Protein 6AK3 (pdb70)

Radius of gyration: 26.5 Å; Cα contacts (8 Å, |Δi|>4): 649; chains: 2; bounding box: 66×48×59 Å

Secondary structure (DSSP, 8-state):
--S--THHHHHHHHHHHHHHHHHHHHHHH---HHHHHHHHHHHHHHHHHHTTHHHHHHHHHH--HHHH---HHHHHHHHHHHHHHHHHHHHHHHHHHHHHHHHH-HHHHHHH--HHHHHHHHHHHHHHHHHHHTHHHHTSS-EEEETTTTEEEE----HHHHHHHHHHHHHHHHHHHHHHHHHHHHHHHHHHHHH--HHHHHHHHHHHHHHHHHHHHHHHHHHHHHHHHHHH--HHHHHHHHHHHHHHHHHHHHIIIIIHHHHT--------/--S--THHHHHHHHHHHHHHHHHHHHHHHH---HHHHHHHHHHHHHHHHHHTTHHHHHHHHHH--HHHHSGGGHHHHHHHHHHHHHHHHHHHHHHHHHHHHHHHHH-HHHHHHH--HHHHHHHHHHHHHHHHHHHTHHHHTSS-EEEETTTTEEEE----HHHHHHHHHHHHHHHHHHHHHHHHHHHHHHHHHHHHH--HHHHHHHHHHHHHHHHHHHHHHHHHHHHHHHHHHH--HHHHHHHHHHHHHHHHHHHHIIIIIHHHHT------

Solvent-accessible surface area: 27352 Å² total; per-residue (Å²): 79,25,14,47,19,36,36,31,6,68,74,43,30,109,65,0,97,74,0,0,29,23,0,43,92,16,14,85,138,64,27,169,196,18,84,50,14,13,16,9,89,4,3,68,6,2,15,54,9,20,86,76,19,16,57,28,20,30,85,12,34,132,61,187,161,8,108,143,70,11,107,90,28,173,43,7,60,80,4,0,35,5,37,0,17,39,7,3,1,1,2,46,0,6,5,20,3,4,60,49,41,26,126,40,65,58,28,77,149,152,19,76,62,121,78,28,59,36,101,9,114,62,54,8,102,38,22,73,97,65,7,68,55,28,0,79,44,18,62,138,56,61,9,97,16,49,51,24,94,36,20,10,10,0,4,1,15,24,101,67,48,81,132,0,0,16,24,2,0,121,56,0,56,93,0,14,78,48,1,48,65,22,3,102,58,9,28,114,49,29,37,73,44,29,168,73,93,71,71,120,31,18,144,107,13,85,95,36,13,115,20,0,95,26,9,31,117,24,7,39,83,2,7,31,45,2,0,89,38,0,37,153,36,16,174,184,117,73,52,98,9,7,72,1,10,36,58,4,39,62,2,19,12,58,9,3,45,22,9,25,0,62,110,31,0,94,102,232,114,100,64,53,78,25,14,48,18,36,36,29,7,67,71,42,30,108,62,0,98,71,0,0,29,24,0,44,92,15,18,84,133,76,184,200,17,87,59,14,12,16,8,90,4,2,71,8,3,16,55,10,23,82,74,18,15,58,29,20,31,87,10,32,130,61,196,167,7,102,144,72,12,130,56,176,42,8,49,84,5,0,28,5,36,0,17,42,8,3,0,1,1,48,0,5,6,20,3,4,57,49,42,12,114,39,37,122,26,57,147,153,18,75,62,122,79,29,58,35,99,8,113,61,53,7,105,39,23,72,98,66,8,69,56,29,0,71,42,18,89,131,55,58,8,93,17,50,50,23,92,36,22,11,12,0,4,0,18,20,106,67,51,87,131,0,0,16,24,2,0,119,56,0,58,93,0,15,79,48,1,48,64,22,2,100,35,6,30,118,27,18,40,70,106,21,161,58,38,75,81,116,119,20,141,111,7,86,90,36,13,115,22,0,90,28,9,32,118,23,6,38,84,1,7,32,47,2,0,84,40,0,34,156,69,15,175,190,52,76,54,102,9,7,71,1,10,35,54,4,39,62,2,19,11,58,8,3,48,24,10,24,0,65,106,28,0,93,101,228,101,120,101,231,56,50

B-factor: mean 48.03, std 23.11, range [1.21, 134.77]

Structure (mmCIF, N/CA/C/O backbone):
data_6AK3
#
_entry.id   6AK3
#
_cell.length_a   66.090
_cell.length_b   42.280
_cell.length_c   161.300
_cell.angle_alpha   90.00
_cell.angle_beta   96.09
_cell.angle_gamma   90.00
#
_symmetry.space_group_name_H-M   'P 1 21 1'
#
loop_
_entity.id
_entity.type
_entity.pdbx_description
1 polymer 'Prostaglandin E2 receptor EP3 subtype,Soluble cytochrome b562'
2 non-polymer '(Z)-7-[(1R,2R,3R)-3-hydroxy-2-[(E,3S)-3-hydroxyoct-1-enyl]-5-oxo-cyclopentyl]hept-5-enoic acid'
3 non-polymer '(2S)-3-(hexadecanoyloxy)-2-[(9Z)-octadec-9-enoyloxy]propyl 2-(trimethylammonio)ethyl phosphate'
#
loop_
_atom_site.group_PDB
_atom_site.id
_atom_site.type_symbol
_atom_site.label_atom_id
_atom_site.label_alt_id
_atom_site.label_comp_id
_atom_site.label_asym_id
_atom_site.label_entity_id
_atom_site.label_seq_id
_atom_site.pdbx_PDB_ins_code
_atom_site.Cartn_x
_atom_site.Cartn_y
_atom_site.Cartn_z
_atom_site.occupancy
_atom_site.B_iso_or_equiv
_atom_site.auth_seq_id
_atom_site.auth_comp_id
_atom_site.auth_asym_id
_atom_site.auth_atom_id
_atom_site.pdbx_PDB_model_num
ATOM 1 N N . CYS A 1 9 ? 70.403 43.582 234.081 1.00 70.58 47 CYS B N 1
ATOM 2 C CA . CYS A 1 9 ? 70.378 44.745 233.202 1.00 68.58 47 CYS B CA 1
ATOM 3 C C . CYS A 1 9 ? 71.116 44.460 231.899 1.00 76.58 47 CYS B C 1
ATOM 4 O O . CYS A 1 9 ? 71.848 45.310 231.391 1.00 78.17 47 CYS B O 1
ATOM 5 N N . GLY A 1 10 ? 70.919 43.254 231.362 1.00 80.07 48 GLY B N 1
ATOM 6 C CA . GLY A 1 10 ? 71.569 42.894 230.114 1.00 78.35 48 GLY B CA 1
ATOM 7 C C . GLY A 1 10 ? 71.032 43.646 228.913 1.00 79.82 48 GLY B C 1
ATOM 8 O O . GLY A 1 10 ? 71.779 43.935 227.974 1.00 79.29 48 GLY B O 1
ATOM 9 N N . SER A 1 11 ? 69.738 43.971 228.921 1.00 79.85 49 SER B N 1
ATOM 10 C CA . SER A 1 11 ? 69.134 44.684 227.803 1.00 75.92 49 SER B CA 1
ATOM 11 C C . SER A 1 11 ? 69.354 46.189 227.874 1.00 73.82 49 SER B C 1
ATOM 12 O O . SER A 1 11 ? 69.193 46.873 226.857 1.00 75.65 49 SER B O 1
ATOM 15 N N . VAL A 1 12 ? 69.714 46.718 229.042 1.00 65.83 50 VAL B N 1
ATOM 16 C CA . VAL A 1 12 ? 69.933 48.153 229.216 1.00 53.70 50 VAL B CA 1
ATOM 17 C C . VAL A 1 12 ? 71.337 48.468 228.704 1.00 46.06 50 VAL B C 1
ATOM 18 O O . VAL A 1 12 ? 72.321 48.315 229.428 1.00 43.47 50 VAL B O 1
ATOM 22 N N . SER A 1 13 ? 71.431 48.917 227.453 1.00 44.18 51 SER B N 1
ATOM 23 C CA . SER A 1 13 ? 72.715 49.234 226.838 1.00 33.60 51 SER B CA 1
ATOM 24 C C . SER A 1 13 ? 72.462 50.097 225.611 1.00 34.14 51 SER B C 1
ATOM 25 O O . SER A 1 13 ? 71.570 49.791 224.813 1.00 46.77 51 SER B O 1
ATOM 28 N N . VAL A 1 14 ? 73.251 51.164 225.461 1.00 38.91 52 VAL B N 1
ATOM 29 C CA . VAL A 1 14 ? 73.117 52.088 224.338 1.00 28.91 52 VAL B CA 1
ATOM 30 C C . VAL A 1 14 ? 73.678 51.478 223.058 1.00 27.72 52 VAL B C 1
ATOM 31 O O . VAL A 1 14 ? 73.559 52.067 221.978 1.00 26.18 52 VAL B O 1
ATOM 35 N N . ALA A 1 15 ? 74.281 50.291 223.162 1.00 32.51 53 ALA B N 1
ATOM 36 C CA . ALA A 1 15 ? 74.835 49.643 221.976 1.00 36.14 53 ALA B CA 1
ATOM 37 C C . ALA A 1 15 ? 73.747 49.236 220.992 1.00 35.49 53 ALA B C 1
ATOM 38 O O . ALA A 1 15 ? 74.001 49.171 219.784 1.00 25.14 53 ALA B O 1
ATOM 40 N N . PHE A 1 16 ? 72.537 48.969 221.482 1.00 35.90 54 PHE B N 1
ATOM 41 C CA . PHE A 1 16 ? 71.437 48.546 220.622 1.00 33.53 54 PHE B CA 1
ATOM 42 C C . PHE A 1 16 ? 70.848 49.712 219.828 1.00 26.97 54 PHE B C 1
ATOM 43 O O . PHE A 1 16 ? 70.726 49.600 218.601 1.00 22.25 54 PHE B O 1
ATOM 51 N N . PRO A 1 17 ? 70.463 50.837 220.456 1.00 22.67 55 PRO B N 1
ATOM 52 C CA . PRO A 1 17 ? 69.914 51.943 219.649 1.00 21.48 55 PRO B CA 1
ATOM 53 C C . PRO A 1 17 ? 70.901 52.511 218.643 1.00 21.09 55 PRO B C 1
ATOM 54 O O . PRO A 1 17 ? 70.502 52.864 217.526 1.00 20.09 55 PRO B O 1
ATOM 58 N N . ILE A 1 18 ? 72.182 52.611 219.006 1.00 34.67 56 ILE B N 1
ATOM 59 C CA . ILE A 1 18 ? 73.179 53.129 218.072 1.00 33.02 56 ILE B CA 1
ATOM 60 C C . ILE A 1 18 ? 73.331 52.193 216.879 1.00 29.93 56 ILE B C 1
ATOM 61 O O . ILE A 1 18 ? 73.373 52.633 215.724 1.00 32.84 56 ILE B O 1
ATOM 66 N N . THR A 1 19 ? 73.413 50.886 217.140 1.00 21.94 57 THR B N 1
ATOM 67 C CA . THR A 1 19 ? 73.526 49.921 216.052 1.00 21.68 57 THR B CA 1
ATOM 68 C C . THR A 1 19 ? 72.292 49.945 215.159 1.00 33.43 57 THR B C 1
ATOM 69 O O . THR A 1 19 ? 72.404 49.865 213.930 1.00 26.38 57 THR B O 1
ATOM 73 N N . MET A 1 20 ? 71.104 50.063 215.758 1.00 32.69 58 MET B N 1
ATOM 74 C CA . MET A 1 20 ? 69.874 50.031 214.973 1.00 25.05 58 MET B CA 1
ATOM 75 C C . MET A 1 20 ? 69.697 51.293 214.135 1.00 21.06 58 MET B C 1
ATOM 76 O O . MET A 1 20 ? 69.101 51.235 213.053 1.00 20.64 58 MET B O 1
ATOM 81 N N . LEU A 1 21 ? 70.201 52.435 214.608 1.00 20.96 59 LEU B N 1
ATOM 82 C CA . LEU A 1 21 ? 70.093 53.662 213.823 1.00 31.62 59 LEU B CA 1
ATOM 83 C C . LEU A 1 21 ? 71.002 53.621 212.600 1.00 30.77 59 LEU B C 1
ATOM 84 O O . LEU A 1 21 ? 70.616 54.082 211.518 1.00 35.12 59 LEU B O 1
ATOM 89 N N . LEU A 1 22 ? 72.208 53.066 212.747 1.00 32.92 60 LEU B N 1
ATOM 90 C CA . LEU A 1 22 ? 73.159 53.067 211.639 1.00 35.60 60 LEU B CA 1
ATOM 91 C C . LEU A 1 22 ? 72.764 52.064 210.562 1.00 31.31 60 LEU B C 1
ATOM 92 O O . LEU A 1 22 ? 72.828 52.373 209.366 1.00 22.78 60 LEU B O 1
ATOM 97 N N . THR A 1 23 ? 72.351 50.858 210.961 1.00 32.01 61 THR B N 1
ATOM 98 C CA . THR A 1 23 ? 71.939 49.866 209.975 1.00 19.44 61 THR B CA 1
ATOM 99 C C . THR A 1 23 ? 70.641 50.269 209.286 1.00 22.72 61 THR B C 1
ATOM 100 O O . THR A 1 23 ? 70.462 49.993 208.095 1.00 30.77 61 THR B O 1
ATOM 104 N N . GLY A 1 24 ? 69.730 50.917 210.014 1.00 24.12 62 GLY B N 1
ATOM 105 C CA . GLY A 1 24 ? 68.502 51.388 209.394 1.00 17.58 62 GLY B CA 1
ATOM 106 C C . GLY A 1 24 ? 68.741 52.504 208.395 1.00 22.90 62 GLY B C 1
ATOM 107 O O . GLY A 1 24 ? 68.103 52.550 207.339 1.00 21.86 62 GLY B O 1
ATOM 108 N N . PHE A 1 25 ? 69.659 53.421 208.713 1.00 23.87 63 PHE B N 1
ATOM 109 C CA . PHE A 1 25 ? 69.965 54.517 207.797 1.00 23.05 63 PHE B CA 1
ATOM 110 C C . PHE A 1 25 ? 70.584 54.000 206.504 1.00 29.85 63 PHE B C 1
ATOM 111 O O . PHE A 1 25 ? 70.167 54.385 205.406 1.00 20.95 63 PHE B O 1
ATOM 119 N N . VAL A 1 26 ? 71.590 53.129 206.615 1.00 27.68 64 VAL B N 1
ATOM 120 C CA . VAL A 1 26 ? 72.310 52.659 205.433 1.00 25.96 64 VAL B CA 1
ATOM 121 C C . VAL A 1 26 ? 71.384 51.857 204.527 1.00 23.76 64 VAL B C 1
ATOM 122 O O . VAL A 1 26 ? 71.353 52.058 203.306 1.00 22.84 64 VAL B O 1
ATOM 126 N N . GLY A 1 27 ? 70.618 50.934 205.111 1.00 24.78 65 GLY B N 1
ATOM 127 C CA . GLY A 1 27 ? 69.721 50.116 204.309 1.00 29.67 65 GLY B CA 1
ATOM 128 C C . GLY A 1 27 ? 68.666 50.934 203.588 1.00 34.42 65 GLY B C 1
ATOM 129 O O . GLY A 1 27 ? 68.409 50.732 202.398 1.00 34.40 65 GLY B O 1
ATOM 130 N N . ASN A 1 28 ? 68.044 51.878 204.299 1.00 30.66 66 ASN B N 1
ATOM 131 C CA . ASN A 1 28 ? 66.967 52.663 203.704 1.00 23.94 66 ASN B CA 1
ATOM 132 C C . ASN A 1 28 ? 67.491 53.709 202.728 1.00 31.18 66 ASN B C 1
ATOM 133 O O . ASN A 1 28 ? 66.776 54.093 201.796 1.00 31.68 66 ASN B O 1
ATOM 138 N N . ALA A 1 29 ? 68.726 54.181 202.917 1.00 39.24 67 ALA B N 1
ATOM 139 C CA . ALA A 1 29 ? 69.275 55.172 201.997 1.00 24.25 67 ALA B CA 1
ATOM 140 C C . ALA A 1 29 ? 69.640 54.540 200.660 1.00 25.72 67 ALA B C 1
ATOM 141 O O . ALA A 1 29 ? 69.432 55.148 199.603 1.00 27.42 67 ALA B O 1
ATOM 143 N N . LEU A 1 30 ? 70.188 53.323 200.685 1.00 25.45 68 LEU B N 1
ATOM 144 C CA . LEU A 1 30 ? 70.498 52.630 199.439 1.00 36.88 68 LEU B CA 1
ATOM 145 C C . LEU A 1 30 ? 69.231 52.318 198.653 1.00 35.84 68 LEU B C 1
ATOM 146 O O . LEU A 1 30 ? 69.234 52.354 197.416 1.00 37.28 68 LEU B O 1
ATOM 151 N N . ALA A 1 31 ? 68.139 52.003 199.354 1.00 34.42 69 ALA B N 1
ATOM 152 C CA . ALA A 1 31 ? 66.871 51.744 198.679 1.00 27.36 69 ALA B CA 1
ATOM 153 C C . ALA A 1 31 ? 66.359 52.998 197.981 1.00 29.38 69 ALA B C 1
ATOM 154 O O . ALA A 1 31 ? 65.975 52.957 196.806 1.00 38.06 69 ALA B O 1
ATOM 156 N N . MET A 1 32 ? 66.348 54.128 198.694 1.00 31.33 70 MET B N 1
ATOM 157 C CA . MET A 1 32 ? 65.897 55.381 198.098 1.00 37.18 70 MET B CA 1
ATOM 158 C C . MET A 1 32 ? 66.815 55.829 196.969 1.00 47.15 70 MET B C 1
ATOM 159 O O . MET A 1 32 ? 66.378 56.545 196.060 1.00 53.96 70 MET B O 1
ATOM 164 N N . LEU A 1 33 ? 68.088 55.425 197.010 1.00 44.59 71 LEU B N 1
ATOM 165 C CA . LEU A 1 33 ? 69.023 55.807 195.957 1.00 42.31 71 LEU B CA 1
ATOM 166 C C . LEU A 1 33 ? 68.724 55.069 194.657 1.00 42.88 71 LEU B C 1
ATOM 167 O O . LEU A 1 33 ? 68.840 55.644 193.569 1.00 47.02 71 LEU B O 1
ATOM 172 N N . LEU A 1 34 ? 68.336 53.794 194.749 1.00 38.91 72 LEU B N 1
ATOM 173 C CA . LEU A 1 34 ? 68.091 53.011 193.541 1.00 45.27 72 LEU B CA 1
ATOM 174 C C . LEU A 1 34 ? 66.778 53.403 192.875 1.00 48.14 72 LEU B C 1
ATOM 175 O O . LEU A 1 34 ? 66.681 53.411 191.642 1.00 51.12 72 LEU B O 1
ATOM 180 N N . VAL A 1 35 ? 65.752 53.723 193.669 1.00 41.76 73 VAL B N 1
ATOM 181 C CA . VAL A 1 35 ? 64.461 54.068 193.081 1.00 43.92 73 VAL B CA 1
ATOM 182 C C . VAL A 1 35 ? 64.521 55.427 192.395 1.00 46.43 73 VAL B C 1
ATOM 183 O O . VAL A 1 35 ? 63.861 55.641 191.371 1.00 44.12 73 VAL B O 1
ATOM 187 N N . SER A 1 36 ? 65.300 56.368 192.939 1.00 50.53 74 SER B N 1
ATOM 188 C CA . SER A 1 36 ? 65.468 57.655 192.273 1.00 48.65 74 SER B CA 1
ATOM 189 C C . SER A 1 36 ? 66.187 57.504 190.939 1.00 58.71 74 SER B C 1
ATOM 190 O O . SER A 1 36 ? 65.928 58.269 190.004 1.00 64.16 74 SER B O 1
ATOM 193 N N . ARG A 1 37 ? 67.085 56.523 190.835 1.00 66.11 75 ARG B N 1
ATOM 194 C CA . ARG A 1 37 ? 67.836 56.302 189.605 1.00 78.59 75 ARG B CA 1
ATOM 195 C C . ARG A 1 37 ? 66.991 55.616 188.536 1.00 81.44 75 ARG B C 1
ATOM 196 O O . ARG A 1 37 ? 67.111 55.935 187.348 1.00 90.54 75 ARG B O 1
ATOM 204 N N . SER A 1 38 ? 66.124 54.684 188.936 1.00 80.57 76 SER B N 1
ATOM 205 C CA . SER A 1 38 ? 65.398 53.874 187.962 1.00 75.86 76 SER B CA 1
ATOM 206 C C . SER A 1 38 ? 64.193 54.613 187.388 1.00 77.39 76 SER B C 1
ATOM 207 O O . SER A 1 38 ? 64.127 54.867 186.181 1.00 79.89 76 SER B O 1
ATOM 210 N N . TYR A 1 39 ? 63.226 54.964 188.234 1.00 81.76 77 TYR B N 1
ATOM 211 C CA . TYR A 1 39 ? 61.987 55.548 187.739 1.00 91.12 77 TYR B CA 1
ATOM 212 C C . TYR A 1 39 ? 61.380 56.467 188.788 1.00 91.53 77 TYR B C 1
ATOM 213 O O . TYR A 1 39 ? 61.421 56.170 189.985 1.00 86.52 77 TYR B O 1
ATOM 214 N N . ARG A 1 40 ? 60.815 57.578 188.318 1.00 97.20 78 ARG B N 1
ATOM 215 C CA . ARG A 1 40 ? 60.083 58.527 189.154 1.00 96.38 78 ARG B CA 1
ATOM 216 C C . ARG A 1 40 ? 60.940 59.054 190.302 1.00 92.21 78 ARG B C 1
ATOM 217 O O . ARG A 1 40 ? 60.944 60.252 190.585 1.00 95.60 78 ARG B O 1
ATOM 225 N N . LYS A 1 48 ? 57.664 52.030 187.277 1.00 69.28 86 LYS B N 1
ATOM 226 C CA . LYS A 1 48 ? 56.499 51.271 187.715 1.00 75.40 86 LYS B CA 1
ATOM 227 C C . LYS A 1 48 ? 56.050 51.714 189.103 1.00 85.54 86 LYS B C 1
ATOM 228 O O . LYS A 1 48 ? 56.798 52.369 189.829 1.00 81.51 86 LYS B O 1
ATOM 234 N N . SER A 1 49 ? 54.817 51.352 189.466 1.00 94.98 87 SER B N 1
ATOM 235 C CA . SER A 1 49 ? 54.280 51.732 190.767 1.00 96.79 87 SER B CA 1
ATOM 236 C C . SER A 1 49 ? 54.917 50.953 191.910 1.00 92.76 87 SER B C 1
ATOM 237 O O . SER A 1 49 ? 54.926 51.443 193.045 1.00 88.07 87 SER B O 1
ATOM 240 N N . PHE A 1 50 ? 55.443 49.755 191.642 1.00 92.00 88 PHE B N 1
ATOM 241 C CA . PHE A 1 50 ? 56.120 48.996 192.690 1.00 83.46 88 PHE B CA 1
ATOM 242 C C . PHE A 1 50 ? 57.391 49.700 193.149 1.00 79.78 88 PHE B C 1
ATOM 243 O O . PHE A 1 50 ? 57.711 49.694 194.343 1.00 81.35 88 PHE B O 1
ATOM 251 N N . LEU A 1 51 ? 58.130 50.306 192.218 1.00 74.78 89 LEU B N 1
ATOM 252 C CA . LEU A 1 51 ? 59.296 51.095 192.605 1.00 67.56 89 LEU B CA 1
ATOM 253 C C . LEU A 1 51 ? 58.887 52.323 193.407 1.00 62.26 89 LEU B C 1
ATOM 254 O O . LEU A 1 51 ? 59.602 52.736 194.328 1.00 63.58 89 LEU B O 1
ATOM 259 N N . LEU A 1 52 ? 57.743 52.922 193.070 1.00 58.59 90 LEU B N 1
ATOM 260 C CA . LEU A 1 52 ? 57.291 54.109 193.788 1.00 60.28 90 LEU B CA 1
ATOM 261 C C . LEU A 1 52 ? 56.907 53.777 195.224 1.00 60.97 90 LEU B C 1
ATOM 262 O O . LEU A 1 52 ? 57.220 54.537 196.148 1.00 64.02 90 LEU B O 1
ATOM 267 N N . CYS A 1 53 ? 56.227 52.648 195.435 1.00 55.88 91 CYS B N 1
ATOM 268 C CA . CYS A 1 53 ? 55.788 52.299 196.781 1.00 44.40 91 CYS B CA 1
ATOM 269 C C . CYS A 1 53 ? 56.9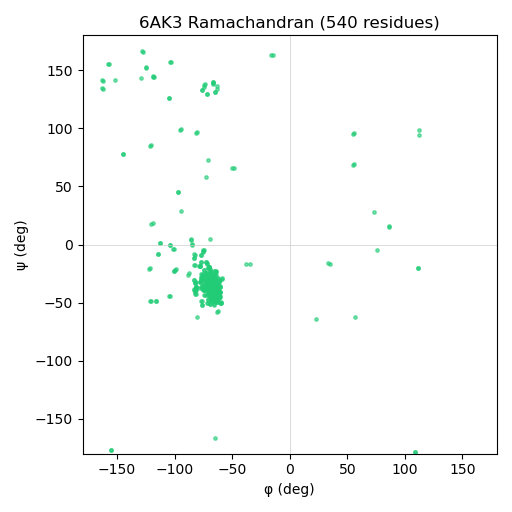56 51.886 197.666 1.00 38.48 91 CYS B C 1
ATOM 270 O O . CYS A 1 53 ? 56.937 52.148 198.874 1.00 39.46 91 CYS B O 1
ATOM 273 N N . ILE A 1 54 ? 57.975 51.243 197.092 1.00 43.64 92 ILE B N 1
ATOM 274 C CA . ILE A 1 54 ? 59.140 50.843 197.876 1.00 34.97 92 ILE B CA 1
ATOM 275 C C . ILE A 1 54 ? 59.975 52.061 198.250 1.00 31.80 92 ILE B C 1
ATOM 276 O O . ILE A 1 54 ? 60.549 52.126 199.345 1.00 35.91 92 ILE B O 1
ATOM 281 N N . GLY A 1 55 ? 60.046 53.051 197.357 1.00 36.90 93 GLY B N 1
ATOM 282 C CA . GLY A 1 55 ? 60.835 54.239 197.645 1.00 38.33 93 GLY B CA 1
ATOM 283 C C . GLY A 1 55 ? 60.313 55.012 198.840 1.00 46.43 93 GLY B C 1
ATOM 284 O O . GLY A 1 55 ? 61.082 55.436 199.707 1.00 59.63 93 GLY B O 1
ATOM 285 N N . TRP A 1 56 ? 58.995 55.210 198.901 1.00 39.63 94 TRP B N 1
ATOM 286 C CA . TRP A 1 56 ? 58.400 55.929 200.019 1.00 38.16 94 TRP B CA 1
ATOM 287 C C . TRP A 1 56 ? 58.261 55.066 201.266 1.00 27.21 94 TRP B C 1
ATOM 288 O O . TRP A 1 56 ? 58.106 55.611 202.365 1.00 26.52 94 TRP B O 1
ATOM 299 N N . LEU A 1 57 ? 58.309 53.740 201.126 1.00 26.37 95 LEU B N 1
ATOM 300 C CA . LEU A 1 57 ? 58.365 52.884 202.306 1.00 33.53 95 LEU B CA 1
ATOM 301 C C . LEU A 1 57 ? 59.713 53.010 203.003 1.00 37.50 95 LEU B C 1
ATOM 302 O O . LEU A 1 57 ? 59.777 53.087 204.236 1.00 30.19 95 LEU B O 1
ATOM 307 N N . ALA A 1 58 ? 60.801 53.033 202.228 1.00 42.30 96 ALA B N 1
ATOM 308 C CA . ALA A 1 58 ? 62.122 53.245 202.809 1.00 27.74 96 ALA B CA 1
ATOM 309 C C . ALA A 1 58 ? 62.231 54.630 203.430 1.00 22.35 96 ALA B C 1
ATOM 310 O O . ALA A 1 58 ? 62.880 54.805 204.468 1.00 21.30 96 ALA B O 1
ATOM 312 N N . LEU A 1 59 ? 61.604 55.631 202.804 1.00 29.45 97 LEU B N 1
ATOM 313 C CA . LEU A 1 59 ? 61.604 56.974 203.375 1.00 24.49 97 LEU B CA 1
ATOM 314 C C . LEU A 1 59 ? 60.791 57.029 204.660 1.00 32.71 97 LEU B C 1
ATOM 315 O O . LEU A 1 59 ? 61.142 57.771 205.584 1.00 23.55 97 LEU B O 1
ATOM 320 N N . THR A 1 60 ? 59.708 56.254 204.741 1.00 37.93 98 THR B N 1
ATOM 321 C CA . THR A 1 60 ? 58.912 56.218 205.963 1.00 42.84 98 THR B CA 1
ATOM 322 C C . THR A 1 60 ? 59.716 55.636 207.119 1.00 33.22 98 THR B C 1
ATOM 323 O O . THR A 1 60 ? 59.751 56.206 208.216 1.00 33.30 98 THR B O 1
ATOM 327 N N . ASP A 1 61 ? 60.371 54.495 206.890 1.00 22.03 99 ASP B N 1
ATOM 328 C CA . ASP A 1 61 ? 61.130 53.842 207.952 1.00 26.48 99 ASP B CA 1
ATOM 329 C C . ASP A 1 61 ? 62.311 54.685 208.416 1.00 29.30 99 ASP B C 1
ATOM 330 O O . ASP A 1 61 ? 62.661 54.660 209.601 1.00 24.86 99 ASP B O 1
ATOM 335 N N . LEU A 1 62 ? 62.937 55.437 207.506 1.00 28.47 100 LEU B N 1
ATOM 336 C CA . LEU A 1 62 ? 64.101 56.231 207.887 1.00 25.50 100 LEU B CA 1
ATOM 337 C C . LEU A 1 62 ? 63.707 57.416 208.761 1.00 30.11 100 LEU B C 1
ATOM 338 O O . LEU A 1 62 ? 64.383 57.711 209.753 1.00 20.88 100 LEU B O 1
ATOM 343 N N . VAL A 1 63 ? 62.622 58.108 208.407 1.00 37.97 101 VAL B N 1
ATOM 344 C CA . VAL A 1 63 ? 62.170 59.245 209.207 1.00 32.73 101 VAL B CA 1
ATOM 345 C C . VAL A 1 63 ? 61.793 58.792 210.612 1.00 28.51 101 VAL B C 1
ATOM 346 O O . VAL A 1 63 ? 62.098 59.470 211.602 1.00 27.90 101 VAL B O 1
ATOM 350 N N . GLY A 1 64 ? 61.129 57.639 210.722 1.00 29.38 102 GLY B N 1
ATOM 351 C CA . GLY A 1 64 ? 60.777 57.114 212.031 1.00 20.70 102 GLY B CA 1
ATOM 352 C C . GLY A 1 64 ? 61.980 56.801 212.897 1.00 29.95 102 GLY B C 1
ATOM 353 O O . GLY A 1 64 ? 61.917 56.929 214.123 1.00 20.21 102 GLY B O 1
ATOM 354 N N . GLN A 1 65 ? 63.089 56.388 212.280 1.00 32.86 103 GLN B N 1
ATOM 355 C CA . GLN A 1 65 ? 64.303 56.102 213.036 1.00 36.02 103 GLN B CA 1
ATOM 356 C C . GLN A 1 65 ? 65.052 57.370 213.432 1.00 29.89 103 GLN B C 1
ATOM 357 O O . GLN A 1 65 ? 65.682 57.403 214.495 1.00 25.21 103 GLN B O 1
ATOM 363 N N . LEU A 1 66 ? 64.997 58.417 212.604 1.00 27.56 104 LEU B N 1
ATOM 364 C CA . LEU A 1 66 ? 65.691 59.660 212.927 1.00 36.00 104 LEU B CA 1
ATOM 365 C C . LEU A 1 66 ? 64.954 60.479 213.979 1.00 40.32 104 LEU B C 1
ATOM 366 O O . LEU A 1 66 ? 65.585 61.246 214.715 1.00 24.35 104 LEU B O 1
ATOM 371 N N . LEU A 1 67 ? 63.630 60.343 214.059 1.00 42.66 105 LEU B N 1
ATOM 372 C CA . LEU A 1 67 ? 62.837 61.077 215.037 1.00 42.60 105 LEU B CA 1
ATOM 373 C C . LEU A 1 67 ? 62.809 60.410 216.405 1.00 42.52 105 LEU B C 1
ATOM 374 O O . LEU A 1 67 ? 62.364 61.038 217.372 1.00 44.25 105 LEU B O 1
ATOM 379 N N . THR A 1 68 ? 63.277 59.169 216.511 1.00 40.59 106 THR B N 1
ATOM 380 C CA . THR A 1 68 ? 63.079 58.360 217.706 1.00 39.23 106 THR B CA 1
ATOM 381 C C . THR A 1 68 ? 64.381 58.001 218.405 1.00 38.19 106 THR B C 1
ATOM 382 O O . THR A 1 68 ? 64.493 58.172 219.625 1.00 23.96 106 THR B O 1
ATOM 386 N N . THR A 1 69 ? 65.369 57.509 217.664 1.00 39.20 107 THR B N 1
ATOM 387 C CA . THR A 1 69 ? 66.612 56.990 218.225 1.00 41.42 107 THR B CA 1
ATOM 388 C C . THR A 1 69 ? 67.465 58.056 218.915 1.00 44.37 107 THR B C 1
ATOM 389 O O . THR A 1 69 ? 68.015 57.778 219.989 1.00 32.98 107 THR B O 1
ATOM 393 N N . PRO A 1 70 ? 67.634 59.262 218.349 1.00 22.88 108 PRO B N 1
ATOM 394 C CA . PRO A 1 70 ? 68.464 60.264 219.042 1.00 24.36 108 PRO B CA 1
ATOM 395 C C . PRO A 1 70 ? 67.973 60.613 220.436 1.00 25.82 108 PRO B C 1
ATOM 396 O O . PRO A 1 70 ? 68.786 60.978 221.295 1.00 27.07 108 PRO B O 1
ATOM 400 N N . VAL A 1 71 ? 66.667 60.516 220.691 1.00 37.99 109 VAL B N 1
ATOM 401 C CA . VAL A 1 71 ? 66.156 60.771 222.034 1.00 39.70 109 VAL B CA 1
ATOM 402 C C . VAL A 1 71 ? 66.606 59.676 222.994 1.00 34.00 109 VAL B C 1
ATOM 403 O O . VAL A 1 71 ? 66.979 59.951 224.141 1.00 31.70 109 VAL B O 1
ATOM 407 N N . VAL A 1 72 ? 66.581 58.420 222.541 1.00 31.32 110 VAL B N 1
ATOM 408 C CA . VAL A 1 72 ? 66.957 57.302 223.403 1.00 26.42 110 VAL B CA 1
ATOM 409 C C . VAL A 1 72 ? 68.425 57.398 223.795 1.00 48.65 110 VAL B C 1
ATOM 410 O O . VAL A 1 72 ? 68.801 57.101 224.936 1.00 37.85 110 VAL B O 1
ATOM 414 N N . ILE A 1 73 ? 69.276 57.821 222.857 1.00 47.70 111 ILE B N 1
ATOM 415 C CA . ILE A 1 73 ? 70.710 57.896 223.117 1.00 37.70 111 ILE B CA 1
ATOM 416 C C . ILE A 1 73 ? 71.016 58.955 224.170 1.00 42.99 111 ILE B C 1
ATOM 417 O O . ILE A 1 73 ? 71.884 58.761 225.030 1.00 45.09 111 ILE B O 1
ATOM 422 N N . VAL A 1 74 ? 70.311 60.089 224.124 1.00 44.96 112 VAL B N 1
ATOM 423 C CA . VAL A 1 74 ? 70.550 61.159 225.091 1.00 42.28 112 VAL B CA 1
ATOM 424 C C . VAL A 1 74 ? 70.234 60.688 226.506 1.00 46.06 112 VAL B C 1
ATOM 425 O O . VAL A 1 74 ? 70.978 60.976 227.452 1.00 50.83 112 VAL B O 1
ATOM 429 N N . VAL A 1 75 ? 69.129 59.956 226.673 1.00 42.79 113 VAL B N 1
ATOM 430 C CA . VAL A 1 75 ? 68.740 59.481 227.999 1.00 43.98 113 VAL B CA 1
ATOM 431 C C . VAL A 1 75 ? 69.794 58.534 228.562 1.00 48.01 113 VAL B C 1
ATOM 432 O O . VAL A 1 75 ? 70.076 58.540 229.767 1.00 53.84 113 VAL B O 1
ATOM 436 N N . TYR A 1 76 ? 70.397 57.711 227.700 1.00 33.83 114 TYR B N 1
ATOM 437 C CA . TYR A 1 76 ? 71.450 56.807 228.152 1.00 36.77 114 TYR B CA 1
ATOM 438 C C . TYR A 1 76 ? 72.681 57.580 228.615 1.00 38.63 114 TYR B C 1
ATOM 439 O O . TYR A 1 76 ? 73.185 57.359 229.722 1.00 38.82 114 TYR B O 1
ATOM 448 N N . LEU A 1 77 ? 73.178 58.493 227.776 1.00 35.67 115 LEU B N 1
ATOM 449 C CA . LEU A 1 77 ? 74.417 59.202 228.080 1.00 46.20 115 LEU B CA 1
ATOM 450 C C . LEU A 1 77 ? 74.266 60.190 229.231 1.00 54.40 115 LEU B C 1
ATOM 451 O O . LEU A 1 77 ? 75.275 60.581 229.828 1.00 50.77 115 LEU B O 1
ATOM 456 N N . SER A 1 78 ? 73.042 60.604 229.554 1.00 56.15 116 SER B N 1
ATOM 457 C CA . SER A 1 78 ? 72.827 61.557 230.635 1.00 46.92 116 SER B CA 1
ATOM 458 C C . SER A 1 78 ? 72.667 60.889 231.993 1.00 55.09 116 SER B C 1
ATOM 459 O O . SER A 1 78 ? 72.954 61.518 233.018 1.00 51.40 116 SER B O 1
ATOM 462 N N . LYS A 1 79 ? 72.213 59.637 232.019 1.00 66.13 117 LYS B N 1
ATOM 463 C CA . LYS A 1 79 ? 71.949 58.910 233.261 1.00 75.36 117 LYS B CA 1
ATOM 464 C C . LYS A 1 79 ? 70.983 59.668 234.170 1.00 79.20 117 LYS B C 1
ATOM 465 O O . LYS A 1 79 ? 70.033 60.294 233.700 1.00 78.11 117 LYS B O 1
ATOM 471 N N . ARG A 1 81 ? 67.606 60.695 234.360 1.00 55.96 119 ARG B N 1
ATOM 472 C CA . ARG A 1 81 ? 66.209 60.291 234.458 1.00 63.13 119 ARG B CA 1
ATOM 473 C C . ARG A 1 81 ? 65.377 60.991 233.392 1.00 72.65 119 ARG B C 1
ATOM 474 O O . ARG A 1 81 ? 65.625 62.152 233.068 1.00 72.59 119 ARG B O 1
ATOM 482 N N . TRP A 1 82 ? 64.386 60.280 232.846 1.00 73.86 120 TRP B N 1
ATOM 483 C CA . TRP A 1 82 ? 63.504 60.887 231.855 1.00 71.99 120 TRP B CA 1
ATOM 484 C C . TRP A 1 82 ? 62.709 62.044 232.447 1.00 76.00 120 TRP B C 1
ATOM 485 O O . TRP A 1 82 ? 62.406 63.014 231.743 1.00 77.54 120 TRP B O 1
ATOM 496 N N . GLU A 1 83 ? 62.374 61.964 233.737 1.00 76.07 121 GLU B N 1
ATOM 497 C CA . GLU A 1 83 ? 61.538 62.986 234.359 1.00 80.23 121 GLU B CA 1
ATOM 498 C C . GLU A 1 83 ? 62.268 64.322 234.447 1.00 81.12 121 GLU B C 1
ATOM 499 O O . GLU A 1 83 ? 61.719 65.365 234.073 1.00 73.21 121 GLU B O 1
ATOM 505 N N . HIS A 1 84 ? 63.509 64.312 234.939 1.00 85.43 122 HIS B N 1
ATOM 506 C CA . HIS A 1 84 ? 64.269 65.551 235.053 1.00 85.74 122 HIS B CA 1
ATOM 507 C C . HIS A 1 84 ? 64.705 66.091 233.698 1.00 75.57 122 HIS B C 1
ATOM 508 O O . HIS A 1 84 ? 65.014 67.282 233.589 1.00 75.10 122 HIS B O 1
ATOM 515 N N . ILE A 1 85 ? 64.741 65.246 232.668 1.00 71.96 123 ILE B N 1
ATOM 516 C CA . ILE A 1 85 ? 65.021 65.724 231.319 1.00 71.54 123 ILE B CA 1
ATOM 517 C C . ILE A 1 85 ? 63.761 66.297 230.679 1.00 73.99 123 ILE B C 1
ATOM 518 O O . ILE A 1 85 ? 63.819 67.293 229.949 1.00 65.56 123 ILE B O 1
ATOM 523 N N . ASP A 1 86 ? 62.604 65.693 230.956 1.00 82.09 124 ASP B N 1
ATOM 524 C CA . ASP A 1 86 ? 61.335 66.056 230.327 1.00 84.74 124 ASP B CA 1
ATOM 525 C C . ASP A 1 86 ? 60.336 66.484 231.396 1.00 82.89 124 ASP B C 1
ATOM 526 O O . ASP A 1 86 ? 59.530 65.666 231.867 1.00 87.93 124 ASP B O 1
ATOM 531 N N . PRO A 1 87 ? 60.351 67.750 231.809 1.00 77.97 125 PRO B N 1
ATOM 532 C CA . PRO A 1 87 ? 59.321 68.225 232.740 1.00 76.79 125 PRO B CA 1
ATOM 533 C C . PRO A 1 87 ? 57.982 68.384 232.037 1.00 79.39 125 PRO B C 1
ATOM 534 O O . PRO A 1 87 ? 57.906 68.871 230.906 1.00 77.51 125 PRO B O 1
ATOM 538 N N . SER A 1 88 ? 56.919 67.964 232.721 1.00 85.71 126 SER B N 1
ATOM 539 C CA . SER A 1 88 ? 55.544 67.997 232.234 1.00 94.23 126 SER B CA 1
ATOM 540 C C . SER A 1 88 ? 55.225 66.911 231.215 1.00 91.28 126 SER B C 1
ATOM 541 O O . SER A 1 88 ? 54.066 66.795 230.798 1.00 99.92 126 SER B O 1
ATOM 542 N N . GLY A 1 89 ? 56.204 66.111 230.801 1.00 78.61 127 GLY B N 1
ATOM 543 C CA . GLY A 1 89 ? 55.953 65.036 229.858 1.00 62.53 127 GLY B CA 1
ATOM 544 C C . GLY A 1 89 ? 55.714 65.481 228.433 1.00 51.29 127 GLY B C 1
ATOM 545 O O . GLY A 1 89 ? 55.009 64.793 227.687 1.00 49.43 127 GLY B O 1
ATOM 546 N N . ARG A 1 90 ? 56.286 66.617 228.030 1.00 52.73 128 ARG B N 1
ATOM 547 C CA . ARG A 1 90 ? 56.091 67.104 226.667 1.00 56.22 128 ARG B CA 1
ATOM 548 C C . ARG A 1 90 ? 56.747 66.180 225.646 1.00 53.00 128 ARG B C 1
ATOM 549 O O . ARG A 1 90 ? 56.146 65.858 224.615 1.00 49.05 128 ARG B O 1
ATOM 557 N N . LEU A 1 91 ? 57.980 65.743 225.917 1.00 50.98 129 LEU B N 1
ATOM 558 C CA . LEU A 1 91 ? 58.698 64.899 224.968 1.00 45.00 129 LEU B CA 1
ATOM 559 C C . LEU A 1 91 ? 58.167 63.470 224.955 1.00 60.78 129 LEU B C 1
ATOM 560 O O . LEU A 1 91 ? 58.214 62.803 223.915 1.00 50.81 129 LEU B O 1
ATOM 565 N N . CYS A 1 92 ? 57.658 62.985 226.091 1.00 62.77 130 CYS B N 1
ATOM 566 C CA . CYS A 1 92 ? 57.186 61.605 226.168 1.00 59.89 130 CYS B CA 1
ATOM 567 C C . CYS A 1 92 ? 55.947 61.386 225.309 1.00 55.65 130 CYS B C 1
ATOM 568 O O . CYS A 1 92 ? 55.820 60.347 224.650 1.00 56.49 130 CYS B O 1
ATOM 571 N N . THR A 1 93 ? 55.022 62.349 225.303 1.00 62.59 131 THR B N 1
ATOM 572 C CA . THR A 1 93 ? 53.829 62.219 224.471 1.00 57.66 131 THR B CA 1
ATOM 573 C C . THR A 1 93 ? 54.191 62.219 222.990 1.00 60.24 131 THR B C 1
ATOM 574 O O . THR A 1 93 ? 53.605 61.470 222.198 1.00 39.14 131 THR B O 1
ATOM 578 N N . PHE A 1 94 ? 55.156 63.054 222.597 1.00 58.71 132 PHE B N 1
ATOM 579 C CA . PHE A 1 94 ? 55.623 63.056 221.215 1.00 50.62 132 PHE B CA 1
ATOM 580 C C . PHE A 1 94 ? 56.346 61.762 220.862 1.00 46.19 132 PHE B C 1
ATOM 581 O O . PHE A 1 94 ? 56.253 61.292 219.723 1.00 45.00 132 PHE B O 1
ATOM 589 N N . PHE A 1 95 ? 57.063 61.175 221.822 1.00 36.70 133 PHE B N 1
ATOM 590 C CA . PHE A 1 95 ? 57.799 59.945 221.552 1.00 34.43 133 PHE B CA 1
ATOM 591 C C . PHE A 1 95 ? 56.847 58.781 221.312 1.00 38.67 133 PHE B C 1
ATOM 592 O O . PHE A 1 95 ? 57.014 58.017 220.355 1.00 43.20 133 PHE B O 1
ATOM 600 N N . GLY A 1 96 ? 55.842 58.630 222.178 1.00 33.69 134 GLY B N 1
ATOM 601 C CA . GLY A 1 96 ? 54.888 57.545 222.011 1.00 32.59 134 GLY B CA 1
ATOM 602 C C . GLY A 1 96 ? 54.077 57.665 220.735 1.00 32.38 134 GLY B C 1
ATOM 603 O O . GLY A 1 96 ? 53.750 56.661 220.098 1.00 30.97 134 GLY B O 1
ATOM 604 N N . LEU A 1 97 ? 53.731 58.895 220.350 1.00 34.03 135 LEU B N 1
ATOM 605 C CA . LEU A 1 97 ? 52.971 59.103 219.121 1.00 34.24 135 LEU B CA 1
ATOM 606 C C . LEU A 1 97 ? 53.788 58.709 217.896 1.00 32.83 135 LEU B C 1
ATOM 607 O O . LEU A 1 97 ? 53.284 58.025 216.997 1.00 31.98 135 LEU B O 1
ATOM 612 N N . THR A 1 98 ? 55.054 59.130 217.846 1.00 45.43 136 THR B N 1
ATOM 613 C CA . THR A 1 98 ? 55.904 58.797 216.707 1.00 40.18 136 THR B CA 1
ATOM 614 C C . THR A 1 98 ? 56.114 57.291 216.594 1.00 36.74 136 THR B C 1
ATOM 615 O O . THR A 1 98 ? 56.164 56.744 215.486 1.00 39.25 136 THR B O 1
ATOM 619 N N . MET A 1 99 ? 56.233 56.604 217.733 1.00 39.54 137 MET B N 1
ATOM 620 C CA . MET A 1 99 ? 56.342 55.149 217.713 1.00 27.30 137 MET B CA 1
ATOM 621 C C . MET A 1 99 ? 55.110 54.515 217.081 1.00 41.52 137 MET B C 1
ATOM 622 O O . MET A 1 99 ? 55.222 53.562 216.302 1.00 47.69 137 MET B O 1
ATOM 627 N N . THR A 1 100 ? 53.925 55.038 217.400 1.00 41.14 138 THR B N 1
ATOM 628 C CA . THR A 1 100 ? 52.688 54.445 216.904 1.00 38.32 138 THR B CA 1
ATOM 629 C C . THR A 1 100 ? 52.465 54.769 215.431 1.00 35.82 138 THR B C 1
ATOM 630 O O . THR A 1 100 ? 51.991 53.918 214.668 1.00 32.72 138 THR B O 1
ATOM 634 N N . VAL A 1 101 ? 52.801 55.993 215.013 1.00 39.68 139 VAL B N 1
ATOM 635 C CA . VAL A 1 101 ? 52.573 56.404 213.628 1.00 40.18 139 VAL B CA 1
ATOM 636 C C . VAL A 1 101 ? 53.381 55.531 212.675 1.00 44.67 139 VAL B C 1
ATOM 637 O O . VAL A 1 101 ? 52.832 54.886 211.773 1.00 44.50 139 VAL B O 1
ATOM 641 N N . PHE A 1 102 ? 54.700 55.500 212.863 1.00 28.41 140 PHE B N 1
ATOM 642 C CA . PHE A 1 102 ? 55.568 54.790 211.932 1.00 35.67 140 PHE B CA 1
ATOM 643 C C . PHE A 1 102 ? 55.492 53.279 212.098 1.00 36.98 140 PHE B C 1
ATOM 644 O O . PHE A 1 102 ? 55.825 52.549 211.159 1.00 41.75 140 PHE B O 1
ATOM 652 N N . GLY A 1 103 ? 55.067 52.794 213.265 1.00 35.00 141 GLY B N 1
ATOM 653 C CA . GLY A 1 103 ? 54.844 51.365 213.417 1.00 34.80 141 GLY B CA 1
ATOM 654 C C . GLY A 1 103 ? 53.689 50.873 212.564 1.00 36.30 141 GLY B C 1
ATOM 655 O O . GLY A 1 103 ? 53.804 49.866 211.859 1.00 38.60 141 GLY B O 1
ATOM 656 N N . LEU A 1 104 ? 52.558 51.580 212.617 1.00 31.65 142 LEU B N 1
ATOM 657 C CA . LEU A 1 104 ? 51.403 51.196 211.813 1.00 26.24 142 LEU B CA 1
ATOM 658 C C . LEU A 1 104 ? 51.631 51.467 210.332 1.00 34.54 142 LEU B C 1
ATOM 659 O O . LEU A 1 104 ? 51.117 50.729 209.484 1.00 37.19 142 LEU B O 1
ATOM 664 N N . SER A 1 105 ? 52.384 52.521 210.004 1.00 31.45 143 SER B N 1
ATOM 665 C CA . SER A 1 105 ? 52.617 52.867 208.604 1.00 30.52 143 SER B CA 1
ATOM 666 C C . SER A 1 105 ? 53.317 51.733 207.865 1.00 33.64 143 SER B C 1
ATOM 667 O O . SER A 1 105 ? 52.873 51.309 206.792 1.00 40.78 143 SER B O 1
ATOM 670 N N . SER A 1 106 ? 54.417 51.227 208.427 1.00 29.35 144 SER B N 1
ATOM 671 C CA . SER A 1 106 ? 55.115 50.106 207.807 1.00 31.03 144 SER B CA 1
ATOM 672 C C . SER A 1 106 ? 54.222 48.873 207.727 1.00 26.83 144 SER B C 1
ATOM 673 O O . SER A 1 106 ? 54.290 48.111 206.755 1.00 30.72 144 SER B O 1
ATOM 676 N N . LEU A 1 107 ? 53.372 48.666 208.735 1.00 25.17 145 LEU B N 1
ATOM 677 C CA . LEU A 1 107 ? 52.531 47.473 208.761 1.00 29.26 145 LEU B CA 1
ATOM 678 C C . LEU A 1 107 ? 51.487 47.496 207.651 1.00 33.82 145 LEU B C 1
ATOM 679 O O . LEU A 1 107 ? 51.162 46.449 207.078 1.00 31.83 145 LEU B O 1
ATOM 684 N N . PHE A 1 108 ? 50.949 48.675 207.332 1.00 33.86 146 PHE B N 1
ATOM 685 C CA . PHE A 1 108 ? 49.864 48.770 206.365 1.00 39.50 146 PHE B CA 1
ATOM 686 C C . PHE A 1 108 ? 50.316 49.174 204.968 1.00 30.20 146 PHE B C 1
ATOM 687 O O . PHE A 1 108 ? 49.587 48.913 204.005 1.00 31.53 146 PHE B O 1
ATOM 695 N N . ILE A 1 109 ? 51.483 49.806 204.827 1.00 35.73 147 ILE B N 1
ATOM 696 C CA . ILE A 1 109 ? 52.070 49.955 203.498 1.00 36.23 147 ILE B CA 1
ATOM 697 C C . ILE A 1 109 ? 52.414 48.585 202.926 1.00 39.70 147 ILE B C 1
ATOM 698 O O . ILE A 1 109 ? 52.224 48.325 201.731 1.00 32.71 147 ILE B O 1
ATOM 703 N N . ALA A 1 110 ? 52.907 47.681 203.777 1.00 36.49 148 ALA B N 1
ATOM 704 C CA . ALA A 1 110 ? 53.173 46.315 203.339 1.00 32.67 148 ALA B CA 1
ATOM 705 C C . ALA A 1 110 ? 51.880 45.580 203.008 1.00 45.25 148 ALA B C 1
ATOM 706 O O . ALA A 1 110 ? 51.830 44.805 202.045 1.00 60.33 148 ALA B O 1
ATOM 708 N N . SER A 1 111 ? 50.825 45.805 203.797 1.00 54.89 149 SER B N 1
ATOM 709 C CA . SER A 1 111 ? 49.540 45.175 203.510 1.00 30.38 149 SER B CA 1
ATOM 710 C C . SER A 1 111 ? 48.969 45.670 202.189 1.00 32.53 149 SER B C 1
ATOM 711 O O . SER A 1 111 ? 48.347 44.902 201.446 1.00 33.68 149 SER B O 1
ATOM 714 N N . ALA A 1 112 ? 49.172 46.952 201.878 1.00 33.35 150 ALA B N 1
ATOM 715 C CA . ALA A 1 112 ? 48.710 47.484 200.602 1.00 35.73 150 ALA B CA 1
ATOM 716 C C . ALA A 1 112 ? 49.433 46.823 199.436 1.00 44.74 150 ALA B C 1
ATOM 717 O O . ALA A 1 112 ? 48.805 46.443 198.442 1.00 43.04 150 ALA B O 1
ATOM 719 N N . MET A 1 113 ? 50.757 46.669 199.544 1.00 45.98 151 MET B N 1
ATOM 720 C CA . MET A 1 113 ? 51.521 46.026 198.479 1.00 42.74 151 MET B CA 1
ATOM 721 C C . MET A 1 113 ? 51.107 44.574 198.285 1.00 38.52 151 MET B C 1
ATOM 722 O O . MET A 1 113 ? 51.175 44.055 197.165 1.00 38.91 151 MET B O 1
ATOM 727 N N . ALA A 1 114 ? 50.684 43.901 199.358 1.00 35.28 152 ALA B N 1
ATOM 728 C CA . ALA A 1 114 ? 50.213 42.527 199.226 1.00 38.40 152 ALA B CA 1
ATOM 729 C C . ALA A 1 114 ? 48.975 42.454 198.342 1.00 49.39 152 ALA B C 1
ATOM 730 O O . ALA A 1 114 ? 48.830 41.525 197.538 1.00 61.74 152 ALA B O 1
ATOM 732 N N . VAL A 1 115 ? 48.072 43.429 198.473 1.00 50.01 153 VAL B N 1
ATOM 733 C CA . VAL A 1 115 ? 46.897 43.471 197.611 1.00 40.35 153 VAL B CA 1
ATOM 734 C C . VAL A 1 115 ? 47.292 43.846 196.189 1.00 60.96 153 VAL B C 1
ATOM 735 O O . VAL A 1 115 ? 46.657 43.404 195.223 1.00 60.38 153 VAL B O 1
ATOM 739 N N . GLU A 1 116 ? 48.341 44.659 196.032 1.00 57.07 154 GLU B N 1
ATOM 740 C CA . GLU A 1 116 ? 48.812 45.017 194.697 1.00 56.79 154 GLU B CA 1
ATOM 741 C C . GLU A 1 116 ? 49.306 43.789 193.942 1.00 62.47 154 GLU B C 1
ATOM 742 O O . GLU A 1 116 ? 48.949 43.575 192.779 1.00 66.42 154 GLU B O 1
ATOM 748 N N . ARG A 1 117 ? 50.130 42.965 194.595 1.00 71.21 155 ARG B N 1
ATOM 749 C CA . ARG A 1 117 ? 50.657 41.772 193.938 1.00 77.92 155 ARG B CA 1
ATOM 750 C C . ARG A 1 117 ? 49.561 40.750 193.657 1.00 71.39 155 ARG B C 1
ATOM 751 O O . ARG A 1 117 ? 49.635 40.025 192.658 1.00 69.97 155 ARG B O 1
ATOM 759 N N . ALA A 1 118 ? 48.546 40.674 194.520 1.00 62.52 156 ALA B N 1
ATOM 760 C CA . ALA A 1 118 ? 47.455 39.730 194.302 1.00 61.68 156 ALA B CA 1
ATOM 761 C C . ALA A 1 118 ? 46.633 40.114 193.078 1.00 66.21 156 ALA B C 1
ATOM 762 O O . ALA A 1 118 ? 46.315 39.265 192.238 1.00 69.27 156 ALA B O 1
ATOM 764 N N . LEU A 1 119 ? 46.278 41.395 192.962 1.00 66.50 157 LEU B N 1
ATOM 765 C CA . LEU A 1 119 ? 45.488 41.864 191.831 1.00 65.36 157 LEU B CA 1
ATOM 766 C C . LEU A 1 119 ? 46.308 42.023 190.557 1.00 70.37 157 LEU B C 1
ATOM 767 O O . LEU A 1 119 ? 45.724 42.138 189.474 1.00 78.40 157 LEU B O 1
ATOM 772 N N . ALA A 1 120 ? 47.638 42.032 190.657 1.00 68.77 158 ALA B N 1
ATOM 773 C CA . ALA A 1 120 ? 48.470 42.151 189.464 1.00 77.64 158 ALA B CA 1
ATOM 774 C C . ALA A 1 120 ? 48.533 40.833 188.701 1.00 85.17 158 ALA B C 1
ATOM 775 O O . ALA A 1 120 ? 48.330 40.802 187.482 1.00 85.15 158 ALA B O 1
ATOM 777 N N . ILE A 1 121 ? 48.810 39.734 189.403 1.00 83.81 159 ILE B N 1
ATOM 778 C CA . ILE A 1 121 ? 48.885 38.435 188.743 1.00 84.11 159 ILE B CA 1
ATOM 779 C C . ILE A 1 121 ? 47.488 37.899 188.438 1.00 80.05 159 ILE B C 1
ATOM 780 O O . ILE A 1 121 ? 47.314 37.102 187.509 1.00 80.28 159 ILE B O 1
ATOM 785 N N . ARG A 1 122 ? 46.477 38.330 189.196 1.00 74.35 160 ARG B N 1
ATOM 786 C CA . ARG A 1 122 ? 45.111 37.894 188.926 1.00 65.83 160 ARG B CA 1
ATOM 787 C C . ARG A 1 122 ? 44.611 38.436 187.593 1.00 71.15 160 ARG B C 1
ATOM 788 O O . ARG A 1 122 ? 43.860 37.758 186.883 1.00 82.93 160 ARG B O 1
ATOM 789 N N . ALA A 1 123 ? 45.014 39.654 187.238 1.00 71.47 161 ALA B N 1
ATOM 790 C CA . ALA A 1 123 ? 44.632 40.273 185.969 1.00 80.78 161 ALA B CA 1
ATOM 791 C C . ALA A 1 123 ? 45.791 41.113 185.455 1.00 88.67 161 ALA B C 1
ATOM 792 O O . ALA A 1 123 ? 45.792 42.344 185.574 1.00 87.02 161 ALA B O 1
ATOM 794 N N . PRO A 1 124 ? 46.813 40.472 184.877 1.00 90.47 162 PRO B N 1
ATOM 795 C CA . PRO A 1 124 ? 47.923 41.243 184.294 1.00 87.74 162 PRO B CA 1
ATOM 796 C C . PRO A 1 124 ? 47.509 42.085 183.102 1.00 91.11 162 PRO B C 1
ATOM 797 O O . PRO A 1 124 ? 48.192 43.069 182.792 1.00 91.20 162 PRO B O 1
ATOM 801 N N . HIS A 1 125 ? 46.417 41.728 182.423 1.00 97.88 163 HIS B N 1
ATOM 802 C CA . HIS A 1 125 ? 45.954 42.510 181.282 1.00 103.89 163 HIS B CA 1
ATOM 803 C C . HIS A 1 125 ? 45.424 43.869 181.723 1.00 107.46 163 HIS B C 1
ATOM 804 O O . HIS A 1 125 ? 45.827 44.908 181.186 1.00 106.45 163 HIS B O 1
ATOM 811 N N . TRP A 1 126 ? 44.517 43.881 182.701 1.00 106.81 164 TRP B N 1
ATOM 812 C CA . TRP A 1 126 ? 43.941 45.136 183.171 1.00 110.35 164 TRP B CA 1
ATOM 813 C C . TRP A 1 126 ? 44.899 45.903 184.073 1.00 106.59 164 TRP B C 1
ATOM 814 O O . TRP A 1 126 ? 44.856 47.137 184.108 1.00 106.54 164 TRP B O 1
ATOM 825 N N . TYR A 1 127 ? 45.764 45.196 184.804 1.00 102.13 165 TYR B N 1
ATOM 826 C CA . TYR A 1 127 ? 46.683 45.868 185.717 1.00 96.69 165 TYR B CA 1
ATOM 827 C C . TYR A 1 127 ? 47.783 46.602 184.960 1.00 97.08 165 TYR B C 1
ATOM 828 O O . TYR A 1 127 ? 48.190 47.700 185.358 1.00 98.71 165 TYR B O 1
ATOM 829 N N . ALA A 1 128 ? 48.279 46.015 183.871 1.00 97.56 166 ALA B N 1
ATOM 830 C CA . ALA A 1 128 ? 49.360 46.626 183.109 1.00 97.23 166 ALA B CA 1
ATOM 831 C C . ALA A 1 128 ? 48.908 47.804 182.256 1.00 100.61 166 ALA B C 1
ATOM 832 O O . ALA A 1 128 ? 49.757 48.471 181.656 1.00 100.19 166 ALA B O 1
ATOM 833 N N . SER A 1 129 ? 47.604 48.077 182.186 1.00 101.15 167 SER B N 1
ATOM 834 C CA . SER A 1 129 ? 47.085 49.159 181.364 1.00 109.94 167 SER B CA 1
ATOM 835 C C . SER A 1 129 ? 46.287 50.206 182.126 1.00 109.33 167 SER B C 1
ATOM 836 O O . SER A 1 129 ? 46.141 51.325 181.621 1.00 112.84 167 SER B O 1
ATOM 837 N N . HIS A 1 130 ? 45.766 49.886 183.312 1.00 101.91 168 HIS B N 1
ATOM 838 C CA . HIS A 1 130 ? 44.935 50.814 184.064 1.00 93.32 168 HIS B CA 1
ATOM 839 C C . HIS A 1 130 ? 45.550 51.264 185.381 1.00 92.98 168 HIS B C 1
ATOM 840 O O . HIS A 1 130 ? 44.995 52.161 186.025 1.00 94.46 168 HIS B O 1
ATOM 847 N N . MET A 1 131 ? 46.667 50.675 185.800 1.00 92.31 169 MET B N 1
ATOM 848 C CA . MET A 1 131 ? 47.326 51.115 187.022 1.00 90.60 169 MET B CA 1
ATOM 849 C C . MET A 1 131 ? 47.982 52.470 186.792 1.00 93.11 169 MET B C 1
ATOM 850 O O . MET A 1 131 ? 48.722 52.657 185.820 1.00 99.73 169 MET B O 1
ATOM 855 N N . LYS A 1 132 ? 47.708 53.418 187.683 1.00 88.72 170 LYS B N 1
ATOM 856 C CA . LYS A 1 132 ? 48.221 54.772 187.559 1.00 83.67 170 LYS B CA 1
ATOM 857 C C . LYS A 1 132 ? 48.978 55.157 188.821 1.00 73.49 170 LYS B C 1
ATOM 858 O O . LYS A 1 132 ? 48.699 54.652 189.913 1.00 65.96 170 LYS B O 1
ATOM 859 N N . THR A 1 133 ? 49.945 56.061 188.657 1.00 70.66 171 THR B N 1
ATOM 860 C CA . THR A 1 133 ? 50.740 56.521 189.789 1.00 67.61 171 THR B CA 1
ATOM 861 C C . THR A 1 133 ? 49.931 57.378 190.753 1.00 65.31 171 THR B C 1
ATOM 862 O O . THR A 1 133 ? 50.311 57.498 191.922 1.00 62.28 171 THR B O 1
ATOM 866 N N . ARG A 1 134 ? 48.828 57.974 190.293 1.00 79.94 172 ARG B N 1
ATOM 867 C CA . ARG A 1 134 ? 47.983 58.762 191.182 1.00 80.22 172 ARG B CA 1
ATOM 868 C C . ARG A 1 134 ? 47.259 57.898 192.205 1.00 78.27 172 ARG B C 1
ATOM 869 O O . ARG A 1 134 ? 46.877 58.403 193.267 1.00 72.68 172 ARG B O 1
ATOM 870 N N . ILE A 1 135 ? 47.061 56.612 191.910 1.00 79.29 173 ILE B N 1
ATOM 871 C CA . ILE A 1 135 ? 46.500 55.700 192.901 1.00 86.85 173 ILE B CA 1
ATOM 872 C C . ILE A 1 135 ? 47.545 55.355 193.955 1.00 83.63 173 ILE B C 1
ATOM 873 O O . ILE A 1 135 ? 47.236 55.259 195.149 1.00 82.43 173 ILE B O 1
ATOM 878 N N . THR A 1 136 ? 48.801 55.178 193.532 1.00 77.57 174 THR B N 1
ATOM 879 C CA . THR A 1 136 ? 49.870 54.868 194.477 1.00 72.21 174 THR B CA 1
ATOM 880 C C . THR A 1 136 ? 50.059 55.992 195.488 1.00 72.87 174 THR B C 1
ATOM 881 O O . THR A 1 136 ? 50.250 55.737 196.683 1.00 74.16 174 THR B O 1
ATOM 885 N N . ARG A 1 137 ? 50.003 57.246 195.030 1.00 70.78 175 ARG B N 1
ATOM 886 C CA . ARG A 1 137 ? 50.109 58.371 195.953 1.00 65.06 175 ARG B CA 1
ATOM 887 C C . ARG A 1 137 ? 48.912 58.444 196.894 1.00 65.57 175 ARG B C 1
ATOM 888 O O . ARG A 1 137 ? 49.054 58.884 198.040 1.00 60.56 175 ARG B O 1
ATOM 896 N N . ALA A 1 138 ? 47.733 58.018 196.433 1.00 73.56 176 ALA B N 1
ATOM 897 C CA . ALA A 1 138 ? 46.548 58.062 197.284 1.00 54.17 176 ALA B CA 1
ATOM 898 C C . ALA A 1 138 ? 46.629 57.030 198.402 1.00 52.28 176 ALA B C 1
ATOM 899 O O . ALA A 1 138 ? 46.246 57.313 199.544 1.00 49.30 176 ALA B O 1
ATOM 901 N N . VAL A 1 139 ? 47.120 55.828 198.095 1.00 51.22 177 VAL B N 1
ATOM 902 C CA . VAL A 1 139 ? 47.239 54.793 199.118 1.00 51.18 177 VAL B CA 1
ATOM 903 C C . VAL A 1 139 ? 48.323 55.157 200.126 1.00 52.55 177 VAL B C 1
ATOM 904 O O . VAL A 1 139 ? 48.154 54.963 201.336 1.00 49.04 177 VAL B O 1
ATOM 908 N N . LEU A 1 140 ? 49.452 55.689 199.649 1.00 53.41 178 LEU B N 1
ATOM 909 C CA . LEU A 1 140 ? 50.515 56.099 200.561 1.00 58.85 178 LEU B CA 1
ATOM 910 C C . LEU A 1 140 ? 50.068 57.255 201.448 1.00 56.56 178 LEU B C 1
ATOM 911 O O . LEU A 1 140 ? 50.418 57.308 202.633 1.00 53.86 178 LEU B O 1
ATOM 916 N N . LEU A 1 141 ? 49.293 58.189 200.894 1.00 60.36 179 LEU B N 1
ATOM 917 C CA . LEU A 1 141 ? 48.815 59.317 201.687 1.00 59.32 179 LEU B CA 1
ATOM 918 C C . LEU A 1 141 ? 47.716 58.898 202.655 1.00 52.89 179 LEU B C 1
ATOM 919 O O . LEU A 1 141 ? 47.626 59.444 203.761 1.00 52.37 179 LEU B O 1
ATOM 924 N N . GLY A 1 142 ? 46.875 57.939 202.262 1.00 48.27 180 GLY B N 1
ATOM 925 C CA . GLY A 1 142 ? 45.810 57.495 203.146 1.00 44.75 180 GLY B CA 1
ATOM 926 C C . GLY A 1 142 ? 46.329 56.776 204.376 1.00 45.36 180 GLY B C 1
ATOM 927 O O . GLY A 1 142 ? 45.823 56.980 205.484 1.00 41.33 180 GLY B O 1
ATOM 928 N N . VAL A 1 143 ? 47.340 55.922 204.201 1.00 41.80 181 VAL B N 1
ATOM 929 C CA . VAL A 1 143 ? 47.908 55.191 205.331 1.00 40.79 181 VAL B CA 1
ATOM 930 C C . VAL A 1 143 ? 48.571 56.151 206.313 1.00 46.19 181 VAL B C 1
ATOM 931 O O . VAL A 1 143 ? 48.458 55.988 207.534 1.00 45.68 181 VAL B O 1
ATOM 935 N N . TRP A 1 144 ? 49.270 57.166 205.796 1.00 39.65 182 TRP B N 1
ATOM 936 C CA . TRP A 1 144 ? 49.941 58.129 206.666 1.00 38.27 182 TRP B CA 1
ATOM 937 C C . TRP A 1 144 ? 48.938 58.893 207.524 1.00 46.13 182 TRP B C 1
ATOM 938 O O . TRP A 1 144 ? 49.105 59.003 208.745 1.00 39.15 182 TRP B O 1
ATOM 949 N N . LEU A 1 145 ? 47.884 59.428 206.902 1.00 50.00 183 LEU B N 1
ATOM 950 C CA . LEU A 1 145 ? 46.916 60.233 207.643 1.00 43.36 183 LEU B CA 1
ATOM 951 C C . LEU A 1 145 ? 46.083 59.380 208.594 1.00 42.74 183 LEU B C 1
ATOM 952 O O . LEU A 1 145 ? 45.721 59.837 209.685 1.00 42.52 183 LEU B O 1
ATOM 957 N N . ALA A 1 146 ? 45.766 58.144 208.202 1.00 40.74 184 ALA B N 1
ATOM 958 C CA . ALA A 1 146 ? 44.986 57.275 209.080 1.00 39.71 184 ALA B CA 1
ATOM 959 C C . ALA A 1 146 ? 45.777 56.887 210.323 1.00 51.18 184 ALA B C 1
ATOM 960 O O . ALA A 1 146 ? 45.226 56.854 211.430 1.00 39.33 184 ALA B O 1
ATOM 962 N N . SER A 1 147 ? 47.070 56.590 210.161 1.00 41.79 185 SER B N 1
ATOM 963 C CA . SER A 1 147 ? 47.888 56.198 211.304 1.00 36.53 185 SER B CA 1
ATOM 964 C C . SER A 1 147 ? 48.146 57.378 212.233 1.00 39.76 185 SER B C 1
ATOM 965 O O . SER A 1 147 ? 48.193 57.212 213.457 1.00 39.41 185 SER B O 1
ATOM 968 N N . LEU A 1 148 ? 48.321 58.577 211.671 1.00 42.58 186 LEU B N 1
ATOM 969 C CA . LEU A 1 148 ? 48.481 59.762 212.506 1.00 44.77 186 LEU B CA 1
ATOM 970 C C . LEU A 1 148 ? 47.204 60.078 213.273 1.00 49.90 186 LEU B C 1
ATOM 971 O O . LEU A 1 148 ? 47.268 60.538 214.419 1.00 46.07 186 LEU B O 1
ATOM 976 N N . ALA A 1 149 ? 46.041 59.830 212.666 1.00 52.04 187 ALA B N 1
ATOM 977 C CA . ALA A 1 149 ? 44.777 60.093 213.347 1.00 52.61 187 ALA B CA 1
ATOM 978 C C . ALA A 1 149 ? 44.589 59.165 214.541 1.00 45.22 187 ALA B C 1
ATOM 979 O O . ALA A 1 149 ? 44.072 59.584 215.584 1.00 42.51 187 ALA B O 1
ATOM 981 N N . PHE A 1 150 ? 45.000 57.902 214.409 1.00 38.80 188 PHE B N 1
ATOM 982 C CA . PHE A 1 150 ? 44.892 56.973 215.530 1.00 37.62 188 PHE B CA 1
ATOM 983 C C . PHE A 1 150 ? 45.839 57.357 216.661 1.00 45.94 188 PHE B C 1
ATOM 984 O O . PHE A 1 150 ? 45.482 57.252 217.840 1.00 50.78 188 PHE B O 1
ATOM 992 N N . ALA A 1 151 ? 47.053 57.800 216.323 1.00 36.50 189 ALA B N 1
ATOM 993 C CA . ALA A 1 151 ? 48.027 58.159 217.347 1.00 39.18 189 ALA B CA 1
ATOM 994 C C . ALA A 1 151 ? 47.680 59.460 218.060 1.00 42.67 189 ALA B C 1
ATOM 995 O O . ALA A 1 151 ? 48.249 59.736 219.121 1.00 38.96 189 ALA B O 1
ATOM 997 N N . LEU A 1 152 ? 46.770 60.262 217.507 1.00 49.32 190 LEU B N 1
ATOM 998 C CA . LEU A 1 152 ? 46.331 61.485 218.166 1.00 49.79 190 LEU B CA 1
ATOM 999 C C . LEU A 1 152 ? 45.344 61.233 219.298 1.00 44.79 190 LEU B C 1
ATOM 1000 O O . LEU A 1 152 ? 45.027 62.170 220.038 1.00 47.08 190 LEU B O 1
ATOM 1005 N N . LEU A 1 153 ? 44.860 60.001 219.452 1.00 51.20 191 LEU B N 1
ATOM 1006 C CA . LEU A 1 153 ? 43.865 59.719 220.483 1.00 59.58 191 LEU B CA 1
ATOM 1007 C C . LEU A 1 153 ? 44.348 60.012 221.901 1.00 61.16 191 LEU B C 1
ATOM 1008 O O . LEU A 1 153 ? 43.569 60.599 222.672 1.00 60.89 191 LEU B O 1
ATOM 1013 N N . PRO A 1 154 ? 45.564 59.635 222.322 1.00 60.56 192 PRO B N 1
ATOM 1014 C CA . PRO A 1 154 ? 45.988 59.984 223.691 1.00 56.77 192 PRO B CA 1
ATOM 1015 C C . PRO A 1 154 ? 46.039 61.479 223.950 1.00 56.89 192 PRO B C 1
ATOM 1016 O O . PRO A 1 154 ? 45.813 61.908 225.089 1.00 54.51 192 PRO B O 1
ATOM 1020 N N . VAL A 1 155 ? 46.336 62.288 222.930 1.00 58.71 193 VAL B N 1
ATOM 1021 C CA . VAL A 1 155 ? 46.288 63.735 223.105 1.00 61.17 193 VAL B CA 1
ATOM 1022 C C . VAL A 1 155 ? 44.850 64.209 223.269 1.00 64.53 193 VAL B C 1
ATOM 1023 O O . VAL A 1 155 ? 44.586 65.187 223.980 1.00 65.10 193 VAL B O 1
ATOM 1024 N N . LEU A 1 156 ? 43.904 63.531 222.624 1.00 68.38 194 LEU B N 1
ATOM 1025 C CA . LEU A 1 156 ? 42.493 63.891 222.687 1.00 64.80 194 LEU B CA 1
ATOM 1026 C C . LEU A 1 156 ? 41.778 63.303 223.897 1.00 67.07 194 LEU B C 1
ATOM 1027 O O . LEU A 1 156 ? 40.575 63.537 224.055 1.00 79.30 194 LEU B O 1
ATOM 1032 N N . GLY A 1 157 ? 42.475 62.550 224.748 1.00 63.37 195 GLY B N 1
ATOM 1033 C CA . GLY A 1 157 ? 41.911 62.004 225.964 1.00 68.98 195 GLY B CA 1
ATOM 1034 C C . GLY A 1 157 ? 41.744 60.498 225.969 1.00 72.56 195 GLY B C 1
ATOM 1035 O O . GLY A 1 157 ? 41.640 59.906 227.052 1.00 74.63 195 GLY B O 1
ATOM 1036 N N . VAL A 1 158 ? 41.712 59.860 224.801 1.00 71.72 196 VAL B N 1
ATOM 1037 C CA . VAL A 1 158 ? 41.499 58.419 224.705 1.00 69.79 196 VAL B CA 1
ATOM 1038 C C . VAL A 1 158 ? 42.871 57.755 224.626 1.00 69.90 196 VAL B C 1
ATOM 1039 O O . VAL A 1 158 ? 43.480 57.681 223.559 1.00 68.39 196 VAL B O 1
ATOM 1043 N N . GLY A 1 159 ? 43.352 57.260 225.759 1.00 68.28 197 GLY B N 1
ATOM 1044 C CA . GLY A 1 159 ? 44.649 56.617 225.841 1.00 61.42 197 GLY B CA 1
ATOM 1045 C C . GLY A 1 159 ? 45.652 57.477 226.592 1.00 63.52 197 GLY B C 1
ATOM 1046 O O . GLY A 1 159 ? 45.348 58.569 227.074 1.00 73.03 197 GLY B O 1
ATOM 1047 N N . GLN A 1 160 ? 46.875 56.955 226.678 1.00 62.18 198 GLN B N 1
ATOM 1048 C CA . GLN A 1 160 ? 47.938 57.648 227.389 1.00 62.45 198 GLN B CA 1
ATOM 1049 C C . GLN A 1 160 ? 49.288 57.073 226.985 1.00 49.92 198 GLN B C 1
ATOM 1050 O O . GLN A 1 160 ? 49.424 55.862 226.793 1.00 39.96 198 GLN B O 1
ATOM 1056 N N . TYR A 1 161 ? 50.277 57.953 226.856 1.00 53.92 199 TYR B N 1
ATOM 1057 C CA . TYR A 1 161 ? 51.665 57.569 226.645 1.00 48.03 199 TYR B CA 1
ATOM 1058 C C . TYR A 1 161 ? 52.430 57.770 227.947 1.00 53.97 199 TYR B C 1
ATOM 1059 O O . TYR A 1 161 ? 52.401 58.861 228.525 1.00 64.98 199 TYR B O 1
ATOM 1068 N N . THR A 1 162 ? 53.109 56.722 228.406 1.00 48.05 200 THR B N 1
ATOM 1069 C CA . THR A 1 162 ? 53.845 56.765 229.660 1.00 55.34 200 THR B CA 1
ATOM 1070 C C . THR A 1 162 ? 55.278 56.302 229.429 1.00 47.00 200 THR B C 1
ATOM 1071 O O . THR A 1 162 ? 55.611 55.725 228.391 1.00 45.36 200 THR B O 1
ATOM 1075 N N . VAL A 1 163 ? 56.129 56.565 230.417 1.00 41.26 201 VAL B N 1
ATOM 1076 C CA . VAL A 1 163 ? 57.533 56.174 230.342 1.00 46.21 201 VAL B CA 1
ATOM 1077 C C . VAL A 1 163 ? 57.647 54.680 230.610 1.00 45.02 201 VAL B C 1
ATOM 1078 O O . VAL A 1 163 ? 57.061 54.160 231.567 1.00 49.50 201 VAL B O 1
ATOM 1082 N N . GLN A 1 164 ? 58.401 53.987 229.765 1.00 35.99 202 GLN B N 1
ATOM 1083 C CA . GLN A 1 164 ? 58.589 52.550 229.875 1.00 35.00 202 GLN B CA 1
ATOM 1084 C C . GLN A 1 164 ? 59.962 52.230 230.458 1.00 45.43 202 GLN B C 1
ATOM 1085 O O . GLN A 1 164 ? 60.900 53.027 230.386 1.00 43.09 202 GLN B O 1
ATOM 1091 N N . TRP A 1 165 ? 60.063 51.040 231.040 1.00 54.66 203 TRP B N 1
ATOM 1092 C CA . TRP A 1 165 ? 61.326 50.576 231.592 1.00 36.27 203 TRP B CA 1
ATOM 1093 C C . TRP A 1 165 ? 62.336 50.355 230.465 1.00 43.83 203 TRP B C 1
ATOM 1094 O O . TRP A 1 165 ? 61.975 49.846 229.399 1.00 33.91 203 TRP B O 1
ATOM 1105 N N . PRO A 1 166 ? 63.613 50.723 230.667 1.00 56.34 204 PRO B N 1
ATOM 1106 C CA . PRO A 1 166 ? 64.196 51.278 231.890 1.00 37.39 204 PRO B CA 1
ATOM 1107 C C . PRO A 1 166 ? 64.305 52.800 231.893 1.00 38.30 204 PRO B C 1
ATOM 1108 O O . PRO A 1 166 ? 65.346 53.334 232.271 1.00 46.75 204 PRO B O 1
ATOM 1112 N N . GLY A 1 167 ? 63.247 53.485 231.474 1.00 46.89 205 GLY B N 1
ATOM 1113 C CA . GLY A 1 167 ? 63.232 54.933 231.498 1.00 43.31 205 GLY B CA 1
ATOM 1114 C C . GLY A 1 167 ? 63.828 55.606 230.286 1.00 37.87 205 GLY B C 1
ATOM 1115 O O . GLY A 1 167 ? 64.111 56.808 230.343 1.00 39.17 205 GLY B O 1
ATOM 1116 N N . THR A 1 168 ? 64.024 54.877 229.188 1.00 41.17 206 THR B N 1
ATOM 1117 C CA . THR A 1 168 ? 64.665 55.417 227.998 1.00 42.46 206 THR B CA 1
ATOM 1118 C C . THR A 1 168 ? 63.727 55.530 226.804 1.00 37.10 206 THR B C 1
ATOM 1119 O O . THR A 1 168 ? 64.165 55.957 225.731 1.00 32.54 206 THR B O 1
ATOM 1123 N N . TRP A 1 169 ? 62.456 55.166 226.954 1.00 34.17 207 TRP B N 1
ATOM 1124 C CA . TRP A 1 169 ? 61.521 55.231 225.840 1.00 36.88 207 TRP B CA 1
ATOM 1125 C C . TRP A 1 169 ? 60.101 55.308 226.381 1.00 40.34 207 TRP B C 1
ATOM 1126 O O . TRP A 1 169 ? 59.820 54.877 227.502 1.00 37.35 207 TRP B O 1
ATOM 1137 N N . CYS A 1 170 ? 59.212 55.875 225.567 1.00 47.18 208 CYS B N 1
ATOM 1138 C CA . CYS A 1 170 ? 57.799 56.006 225.892 1.00 43.47 208 CYS B CA 1
ATOM 1139 C C . CYS A 1 170 ? 56.958 55.246 224.873 1.00 36.52 208 CYS B C 1
ATOM 1140 O O . CYS A 1 170 ? 57.295 55.185 223.687 1.00 40.53 208 CYS B O 1
ATOM 1143 N N . PHE A 1 171 ? 55.857 54.665 225.345 1.00 38.57 209 PHE B N 1
ATOM 1144 C CA . PHE A 1 171 ? 54.977 53.884 224.488 1.00 40.15 209 PHE B CA 1
ATOM 1145 C C . PHE A 1 171 ? 53.575 53.881 225.090 1.00 41.27 209 PHE B C 1
ATOM 1146 O O . PHE A 1 171 ? 53.310 54.531 226.105 1.00 40.67 209 PHE B O 1
ATOM 1154 N N . ILE A 1 172 ? 52.671 53.141 224.442 1.00 44.94 210 ILE B N 1
ATOM 1155 C CA . ILE A 1 172 ? 51.284 53.071 224.888 1.00 44.42 210 ILE B CA 1
ATOM 1156 C C . ILE A 1 172 ? 51.211 52.411 226.256 1.00 45.38 210 ILE B C 1
ATOM 1157 O O . ILE A 1 172 ? 51.795 51.344 226.485 1.00 45.76 210 ILE B O 1
ATOM 1162 N N . SER A 1 173 ? 50.486 53.045 227.174 1.00 35.70 211 SER B N 1
ATOM 1163 C CA . SER A 1 173 ? 50.313 52.488 228.507 1.00 43.76 211 SER B CA 1
ATOM 1164 C C . SER A 1 173 ? 49.335 51.319 228.470 1.00 51.07 211 SER B C 1
ATOM 1165 O O . SER A 1 173 ? 48.291 51.379 227.814 1.00 37.13 211 SER B O 1
ATOM 1168 N N . THR A 1 174 ? 49.680 50.247 229.187 1.00 58.62 212 THR B N 1
ATOM 1169 C CA . THR A 1 174 ? 48.905 49.012 229.174 1.00 61.18 212 THR B CA 1
ATOM 1170 C C . THR A 1 174 ? 48.362 48.658 230.554 1.00 58.91 212 THR B C 1
ATOM 1171 O O . THR A 1 174 ? 47.995 47.503 230.796 1.00 61.42 212 THR B O 1
ATOM 1175 N N . GLY A 1 175 ? 48.302 49.625 231.464 1.00 59.25 213 GLY B N 1
ATOM 1176 C CA . GLY A 1 175 ? 47.780 49.385 232.797 1.00 71.63 213 GLY B CA 1
ATOM 1177 C C . GLY A 1 175 ? 48.832 49.483 233.884 1.00 81.90 213 GLY B C 1
ATOM 1178 O O . GLY A 1 175 ? 48.722 50.306 234.793 1.00 89.66 213 GLY B O 1
ATOM 1179 N N . GLY A 1 188 ? 40.284 55.630 228.772 1.00 55.92 226 GLY B N 1
ATOM 1180 C CA . GLY A 1 188 ? 40.283 54.330 228.128 1.00 52.97 226 GLY B CA 1
ATOM 1181 C C . GLY A 1 188 ? 41.658 53.895 227.658 1.00 66.69 226 GLY B C 1
ATOM 1182 O O . GLY A 1 188 ? 41.903 53.767 226.458 1.00 73.89 226 GLY B O 1
ATOM 1183 N N . ASN A 1 189 ? 42.561 53.669 228.614 1.00 61.17 227 ASN B N 1
ATOM 1184 C CA . ASN A 1 189 ? 43.919 53.261 228.270 1.00 58.28 227 ASN B CA 1
ATOM 1185 C C . ASN A 1 189 ? 43.956 51.829 227.751 1.00 56.01 227 ASN B C 1
ATOM 1186 O O . ASN A 1 189 ? 44.707 51.520 226.818 1.00 58.39 227 ASN B O 1
ATOM 1191 N N . LEU A 1 190 ? 43.155 50.939 228.343 1.00 60.21 228 LEU B N 1
ATOM 1192 C CA . LEU A 1 190 ? 43.154 49.546 227.909 1.00 51.78 228 LEU B CA 1
ATOM 1193 C C . LEU A 1 190 ? 42.469 49.372 226.559 1.00 46.39 228 LEU B C 1
ATOM 1194 O O . LEU A 1 190 ? 42.830 48.468 225.798 1.00 33.39 228 LEU B O 1
ATOM 1199 N N . PHE A 1 191 ? 41.485 50.217 226.245 1.00 37.21 229 PHE B N 1
ATOM 1200 C CA . PHE A 1 191 ? 40.859 50.154 224.928 1.00 42.35 229 PHE B CA 1
ATOM 1201 C C . PHE A 1 191 ? 41.830 50.599 223.842 1.00 37.97 229 PHE B C 1
ATOM 1202 O O . PHE A 1 191 ? 41.957 49.944 222.801 1.00 33.71 229 PHE B O 1
ATOM 1210 N N . PHE A 1 192 ? 42.520 51.719 224.068 1.00 34.50 230 PHE B N 1
ATOM 1211 C CA . PHE A 1 192 ? 43.456 52.229 223.072 1.00 34.49 230 PHE B CA 1
ATOM 1212 C C . PHE A 1 192 ? 44.626 51.273 222.875 1.00 31.54 230 PHE B C 1
ATOM 1213 O O . PHE A 1 192 ? 45.117 51.107 221.751 1.00 28.21 230 PHE B O 1
ATOM 1221 N N . ALA A 1 193 ? 45.088 50.638 223.954 1.00 30.03 231 ALA B N 1
ATOM 1222 C CA . ALA A 1 193 ? 46.148 49.645 223.822 1.00 34.37 231 ALA B CA 1
ATOM 1223 C C . ALA A 1 193 ? 45.656 48.400 223.097 1.00 38.19 231 ALA B C 1
ATOM 1224 O O . ALA A 1 193 ? 46.454 47.687 222.478 1.00 44.25 231 ALA B O 1
ATOM 1226 N N . SER A 1 194 ? 44.352 48.120 223.162 1.00 33.36 232 SER B N 1
ATOM 1227 C CA . SER A 1 194 ? 43.793 46.973 222.456 1.00 29.84 232 SER B CA 1
ATOM 1228 C C . SER A 1 194 ? 43.511 47.287 220.993 1.00 32.07 232 SER B C 1
ATOM 1229 O O . SER A 1 194 ? 43.625 46.398 220.141 1.00 33.78 232 SER B O 1
ATOM 1232 N N . ALA A 1 195 ? 43.140 48.532 220.685 1.00 36.15 233 ALA B N 1
ATOM 1233 C CA . ALA A 1 195 ? 42.909 48.917 219.297 1.00 27.67 233 ALA B CA 1
ATOM 1234 C C . ALA A 1 195 ? 44.189 48.863 218.473 1.00 37.40 233 ALA B C 1
ATOM 1235 O O . ALA A 1 195 ? 44.144 48.533 217.282 1.00 25.11 233 ALA B O 1
ATOM 1237 N N . PHE A 1 196 ? 45.333 49.183 219.083 1.00 32.05 234 PHE B N 1
ATOM 1238 C CA . PHE A 1 196 ? 46.601 49.110 218.363 1.00 33.24 234 PHE B CA 1
ATOM 1239 C C . PHE A 1 196 ? 46.978 47.667 218.051 1.00 39.50 234 PHE B C 1
ATOM 1240 O O . PHE A 1 196 ? 47.466 47.372 216.953 1.00 37.38 234 PHE B O 1
ATOM 1248 N N . ALA A 1 197 ? 46.759 46.756 219.002 1.00 39.31 235 ALA B N 1
ATOM 1249 C CA . ALA A 1 197 ? 47.175 45.370 218.813 1.00 25.27 235 ALA B CA 1
ATOM 1250 C C . ALA A 1 197 ? 46.366 44.686 217.717 1.00 28.54 235 ALA B C 1
ATOM 1251 O O . ALA A 1 197 ? 46.927 43.966 216.883 1.00 20.27 235 ALA B O 1
ATOM 1253 N N . PHE A 1 198 ? 45.047 44.900 217.699 1.00 27.81 236 PHE B N 1
ATOM 1254 C CA . PHE A 1 198 ? 44.220 44.274 216.671 1.00 26.26 236 PHE B CA 1
ATOM 1255 C C . PHE A 1 198 ? 44.479 44.871 215.293 1.00 27.74 236 PHE B C 1
ATOM 1256 O O . PHE A 1 198 ? 44.354 44.166 214.284 1.00 22.38 236 PHE B O 1
ATOM 1264 N N . LEU A 1 199 ? 44.831 46.159 215.224 1.00 29.55 237 LEU B N 1
ATOM 1265 C CA . LEU A 1 199 ? 45.208 46.748 213.942 1.00 26.47 237 LEU B CA 1
ATOM 1266 C C . LEU A 1 199 ? 46.457 46.084 213.379 1.00 26.43 237 LEU B C 1
ATOM 1267 O O . LEU A 1 199 ? 46.545 45.833 212.172 1.00 33.40 237 LEU B O 1
ATOM 1272 N N . GLY A 1 200 ? 47.436 45.797 214.239 1.00 26.03 238 GLY B N 1
ATOM 1273 C CA . GLY A 1 200 ? 48.623 45.092 213.783 1.00 19.49 238 GLY B CA 1
ATOM 1274 C C . GLY A 1 200 ? 48.316 43.679 213.326 1.00 24.09 238 GLY B C 1
ATOM 1275 O O . GLY A 1 200 ? 48.790 43.236 212.276 1.00 28.77 238 GLY B O 1
ATOM 1276 N N . LEU A 1 201 ? 47.516 42.950 214.112 1.00 19.11 239 LEU B N 1
ATOM 1277 C CA . LEU A 1 201 ? 47.100 41.610 213.707 1.00 28.04 239 LEU B CA 1
ATOM 1278 C C . LEU A 1 201 ? 46.295 41.643 212.415 1.00 25.86 239 LEU B C 1
ATOM 1279 O O . LEU A 1 201 ? 46.344 40.692 211.628 1.00 22.65 239 LEU B O 1
ATOM 1284 N N . LEU A 1 202 ? 45.545 42.723 212.184 1.00 22.56 240 LEU B N 1
ATOM 1285 C CA . LEU A 1 202 ? 44.825 42.866 210.924 1.00 28.79 240 LEU B CA 1
ATOM 1286 C C . LEU A 1 202 ? 45.789 43.036 209.756 1.00 32.71 240 LEU B C 1
ATOM 1287 O O . LEU A 1 202 ? 45.581 42.459 208.682 1.00 29.61 240 LEU B O 1
ATOM 1292 N N . ALA A 1 203 ? 46.850 43.826 209.948 1.00 34.57 241 ALA B N 1
ATOM 1293 C CA . ALA A 1 203 ? 47.802 44.065 208.867 1.00 29.99 241 ALA B CA 1
ATOM 1294 C C . ALA A 1 203 ? 48.564 42.797 208.506 1.00 25.92 241 ALA B C 1
ATOM 1295 O O . ALA A 1 203 ? 48.833 42.543 207.326 1.00 19.21 241 ALA B O 1
ATOM 1297 N N . LEU A 1 204 ? 48.916 41.984 209.505 1.00 22.29 242 LEU B N 1
ATOM 1298 C CA . LEU A 1 204 ? 49.565 40.711 209.217 1.00 25.29 242 LEU B CA 1
ATOM 1299 C C . LEU A 1 204 ? 48.604 39.725 208.566 1.00 30.26 242 LEU B C 1
ATOM 1300 O O . LEU A 1 204 ? 49.029 38.887 207.763 1.00 42.86 242 LEU B O 1
ATOM 1305 N N . THR A 1 205 ? 47.313 39.803 208.899 1.00 29.41 243 THR B N 1
ATOM 1306 C CA . THR A 1 205 ? 46.342 38.890 208.305 1.00 26.96 243 THR B CA 1
ATOM 1307 C C . THR A 1 205 ? 46.132 39.192 206.826 1.00 31.89 243 THR B C 1
ATOM 1308 O O . THR A 1 205 ? 46.094 38.273 205.998 1.00 32.97 243 THR B O 1
ATOM 1312 N N . VAL A 1 206 ? 45.988 40.472 206.475 1.00 30.24 244 VAL B N 1
ATOM 1313 C CA . VAL A 1 206 ? 45.845 40.849 205.071 1.00 30.95 244 VAL B CA 1
ATOM 1314 C C . VAL A 1 206 ? 47.102 40.487 204.290 1.00 40.46 244 VAL B C 1
ATOM 1315 O O . VAL A 1 206 ? 47.028 39.994 203.157 1.00 43.17 244 VAL B O 1
ATOM 1319 N N . THR A 1 207 ? 48.276 40.718 204.885 1.00 32.01 245 THR B N 1
ATOM 1320 C CA . THR A 1 207 ? 49.528 40.443 204.186 1.00 33.32 245 THR B CA 1
ATOM 1321 C C . THR A 1 207 ? 49.731 38.948 203.973 1.00 26.99 245 THR B C 1
ATOM 1322 O O . THR A 1 207 ? 50.157 38.524 202.892 1.00 29.93 245 THR B O 1
ATOM 1326 N N . PHE A 1 208 ? 49.424 38.132 204.983 1.00 20.40 246 PHE B N 1
ATOM 1327 C CA . PHE A 1 208 ? 49.632 36.693 204.847 1.00 20.83 246 PHE B CA 1
ATOM 1328 C C . PHE A 1 208 ? 48.600 36.072 203.913 1.00 34.10 246 PHE B C 1
ATOM 1329 O O . PHE A 1 208 ? 48.913 35.135 203.169 1.00 24.74 246 PHE B O 1
ATOM 1337 N N . SER A 1 209 ? 47.366 36.583 203.935 1.00 32.76 247 SER B N 1
ATOM 1338 C CA . SER A 1 209 ? 46.314 36.012 203.100 1.00 31.14 247 SER B CA 1
ATOM 1339 C C . SER A 1 209 ? 46.559 36.292 201.623 1.00 26.03 247 SER B C 1
ATOM 1340 O O . SER A 1 209 ? 46.336 35.419 200.776 1.00 30.82 247 SER B O 1
ATOM 1343 N N . CYS A 1 210 ? 47.015 37.503 201.293 1.00 25.27 248 CYS B N 1
ATOM 1344 C CA . CYS A 1 210 ? 47.239 37.844 199.892 1.00 41.19 248 CYS B CA 1
ATOM 1345 C C . CYS A 1 210 ? 48.482 37.154 199.343 1.00 42.63 248 CYS B C 1
ATOM 1346 O O . CYS A 1 210 ? 48.508 36.750 198.174 1.00 33.87 248 CYS B O 1
ATOM 1349 N N . ASN A 1 211 ? 49.519 37.006 200.170 1.00 38.89 249 ASN B N 1
ATOM 1350 C CA . ASN A 1 211 ? 50.751 36.378 199.702 1.00 40.21 249 ASN B CA 1
ATOM 1351 C C . ASN A 1 211 ? 50.541 34.901 199.398 1.00 38.24 249 ASN B C 1
ATOM 1352 O O . ASN A 1 211 ? 51.013 34.401 198.370 1.00 41.65 249 ASN B O 1
ATOM 1357 N N . LEU A 1 212 ? 49.835 34.186 200.277 1.00 31.61 250 LEU B N 1
ATOM 1358 C CA . LEU A 1 212 ? 49.568 32.773 200.033 1.00 29.88 250 LEU B CA 1
ATOM 1359 C C . LEU A 1 212 ? 48.688 32.584 198.803 1.00 36.39 250 LEU B C 1
ATOM 1360 O O . LEU A 1 212 ? 48.859 31.619 198.049 1.00 34.81 250 LEU B O 1
ATOM 1365 N N . ALA A 1 213 ? 47.736 33.496 198.587 1.00 38.52 251 ALA B N 1
ATOM 1366 C CA . ALA A 1 213 ? 46.907 33.429 197.389 1.00 43.76 251 ALA B CA 1
ATOM 1367 C C . ALA A 1 213 ? 47.726 33.708 196.134 1.00 56.40 251 ALA B C 1
ATOM 1368 O O . ALA A 1 213 ? 47.512 33.073 195.094 1.00 57.85 251 ALA B O 1
ATOM 1370 N N . THR A 1 214 ? 48.665 34.654 196.210 1.00 54.54 252 THR B N 1
ATOM 1371 C CA . THR A 1 214 ? 49.490 34.975 195.049 1.00 46.64 252 THR B CA 1
ATOM 1372 C C . THR A 1 214 ? 50.431 33.826 194.705 1.00 48.57 252 THR B C 1
ATOM 1373 O O . THR A 1 214 ? 50.682 33.556 193.525 1.00 55.99 252 THR B O 1
ATOM 1377 N N . ILE A 1 215 ? 50.957 33.138 195.722 1.00 42.06 253 ILE B N 1
ATOM 1378 C CA . ILE A 1 215 ? 51.853 32.011 195.476 1.00 40.82 253 ILE B CA 1
ATOM 1379 C C . ILE A 1 215 ? 51.115 30.899 194.740 1.00 59.99 253 ILE B C 1
ATOM 1380 O O . ILE A 1 215 ? 51.618 30.336 193.761 1.00 67.68 253 ILE B O 1
ATOM 1385 N N . LYS A 1 216 ? 49.903 30.575 195.197 1.00 57.23 254 LYS B N 1
ATOM 1386 C CA . LYS A 1 216 ? 49.126 29.527 194.542 1.00 55.95 254 LYS B CA 1
ATOM 1387 C C . LYS A 1 216 ? 48.712 29.943 193.136 1.00 47.78 254 LYS B C 1
ATOM 1388 O O . LYS A 1 216 ? 48.728 29.123 192.211 1.00 54.69 254 LYS B O 1
ATOM 1394 N N . ALA A 1 217 ? 48.342 31.213 192.955 1.00 44.26 255 ALA B N 1
ATOM 1395 C CA . ALA A 1 217 ? 47.969 31.692 191.629 1.00 41.32 255 ALA B CA 1
ATOM 1396 C C . ALA A 1 217 ? 49.156 31.683 190.674 1.00 55.10 255 ALA B C 1
ATOM 1397 O O . ALA A 1 217 ? 48.970 31.577 189.457 1.00 57.28 255 ALA B O 1
ATOM 1399 N N . LEU A 1 218 ? 50.375 31.790 191.203 1.00 51.79 256 LEU B N 1
ATOM 1400 C CA . LEU A 1 218 ? 51.560 31.822 190.355 1.00 60.03 256 LEU B CA 1
ATOM 1401 C C . LEU A 1 218 ? 52.010 30.419 189.964 1.00 63.13 256 LEU B C 1
ATOM 1402 O O . LEU A 1 218 ? 52.437 30.195 188.826 1.00 66.48 256 LEU B O 1
ATOM 1407 N N . VAL A 1 219 ? 51.921 29.464 190.894 1.00 63.43 257 VAL B N 1
ATOM 1408 C CA . VAL A 1 219 ? 52.332 28.095 190.600 1.00 63.53 257 VAL B CA 1
ATOM 1409 C C . VAL A 1 219 ? 51.363 27.435 189.626 1.00 64.94 257 VAL B C 1
ATOM 1410 O O . VAL A 1 219 ? 51.770 26.608 188.799 1.00 75.07 257 VAL B O 1
ATOM 1414 N N . ASP A 1 220 ? 50.077 27.791 189.690 1.00 59.69 258 ASP B N 1
ATOM 1415 C CA . ASP A 1 220 ? 49.101 27.201 188.778 1.00 68.20 258 ASP B CA 1
ATOM 1416 C C . ASP A 1 220 ? 49.388 27.591 187.334 1.00 75.00 258 ASP B C 1
ATOM 1417 O O . ASP A 1 220 ? 49.226 26.775 186.419 1.00 77.66 258 ASP B O 1
ATOM 1422 N N . ARG A 1 221 ? 49.810 28.837 187.106 1.00 76.11 259 ARG B N 1
ATOM 1423 C CA . ARG A 1 221 ? 50.205 29.243 185.762 1.00 76.00 259 ARG B CA 1
ATOM 1424 C C . ARG A 1 221 ? 51.469 28.525 185.307 1.00 72.54 259 ARG B C 1
ATOM 1425 O O . ARG A 1 221 ? 51.612 28.217 184.118 1.00 73.66 259 ARG B O 1
ATOM 1426 N N . CYS A 1 222 ? 52.394 28.252 186.233 1.00 68.73 260 CYS B N 1
ATOM 1427 C CA . CYS A 1 222 ? 53.606 27.522 185.878 1.00 70.97 260 CYS B CA 1
ATOM 1428 C C . CYS A 1 222 ? 53.315 26.064 185.546 1.00 76.87 260 CYS B C 1
ATOM 1429 O O . CYS A 1 222 ? 53.964 25.489 184.666 1.00 71.74 260 CYS B O 1
ATOM 1432 N N . ARG A 1 223 ? 52.347 25.450 186.229 1.00 79.42 261 ARG B N 1
ATOM 1433 C CA . ARG A 1 223 ? 52.016 24.058 185.954 1.00 86.12 261 ARG B CA 1
ATOM 1434 C C . ARG A 1 223 ? 51.165 23.897 184.702 1.00 83.53 261 ARG B C 1
ATOM 1435 O O . ARG A 1 223 ? 51.101 22.793 184.151 1.00 84.81 261 ARG B O 1
ATOM 1443 N N . ALA A 1 224 ? 50.516 24.967 184.241 1.00 80.59 262 ALA B N 1
ATOM 1444 C CA . ALA A 1 224 ? 49.728 24.886 183.017 1.00 87.47 262 ALA B CA 1
ATOM 1445 C C . ALA A 1 224 ? 50.615 24.918 181.778 1.00 94.39 262 ALA B C 1
ATOM 1446 O O . ALA A 1 224 ? 50.331 24.229 180.791 1.00 103.77 262 ALA B O 1
ATOM 1448 N N . LYS A 1 225 ? 51.689 25.711 181.807 1.00 89.34 263 LYS B N 1
ATOM 1449 C CA . LYS A 1 225 ? 52.572 25.814 180.650 1.00 93.38 263 LYS B CA 1
ATOM 1450 C C . LYS A 1 225 ? 53.499 24.612 180.521 1.00 95.48 263 LYS B C 1
ATOM 1451 O O . LYS A 1 225 ? 53.901 24.265 179.404 1.00 97.72 263 LYS B O 1
ATOM 1457 N N . ALA A 1 226 ? 53.851 23.974 181.634 1.00 94.35 264 ALA B N 1
ATOM 1458 C CA . ALA A 1 226 ? 54.800 22.865 181.627 1.00 95.69 264 ALA B CA 1
ATOM 1459 C C . ALA A 1 226 ? 54.284 21.670 180.830 1.00 98.80 264 ALA B C 1
ATOM 1460 O O . ALA A 1 226 ? 54.874 21.282 179.822 1.00 102.91 264 ALA B O 1
ATOM 1461 N N . ALA A 1 233 ? 63.573 26.708 181.071 1.00 106.11 271 ALA B N 1
ATOM 1462 C CA . ALA A 1 233 ? 63.532 26.818 182.525 1.00 100.33 271 ALA B CA 1
ATOM 1463 C C . ALA A 1 233 ? 63.110 28.218 182.957 1.00 96.89 271 ALA B C 1
ATOM 1464 O O . ALA A 1 233 ? 62.943 28.481 184.145 1.00 91.84 271 ALA B O 1
ATOM 1466 N N . GLN A 1 234 ? 62.928 29.107 181.977 1.00 99.80 272 GLN B N 1
ATOM 1467 C CA . GLN A 1 234 ? 62.694 30.517 182.277 1.00 97.05 272 GLN B CA 1
ATOM 1468 C C . GLN A 1 234 ? 61.385 30.722 183.030 1.00 93.02 272 GLN B C 1
ATOM 1469 O O . GLN A 1 234 ? 61.338 31.453 184.028 1.00 86.83 272 GLN B O 1
ATOM 1475 N N . TRP A 1 235 ? 60.305 30.091 182.563 1.00 92.62 273 TRP B N 1
ATOM 1476 C CA . TRP A 1 235 ? 58.994 30.336 183.157 1.00 90.68 273 TRP B CA 1
ATOM 1477 C C . TRP A 1 235 ? 58.915 29.813 184.587 1.00 90.14 273 TRP B C 1
ATOM 1478 O O . TRP A 1 235 ? 58.371 30.486 185.470 1.00 90.81 273 TRP B O 1
ATOM 1479 N N . GLY A 1 236 ? 59.450 28.616 184.838 1.00 90.70 274 GLY B N 1
ATOM 1480 C CA . GLY A 1 236 ? 59.434 28.076 186.186 1.00 86.14 274 GLY B CA 1
ATOM 1481 C C . GLY A 1 236 ? 60.437 28.729 187.117 1.00 88.99 274 GLY B C 1
ATOM 1482 O O . GLY A 1 236 ? 60.241 28.738 188.336 1.00 83.61 274 GLY B O 1
ATOM 1483 N N . ARG A 1 237 ? 61.520 29.280 186.564 1.00 93.91 275 ARG B N 1
ATOM 1484 C CA . ARG A 1 237 ? 62.539 29.911 187.398 1.00 96.09 275 ARG B CA 1
ATOM 1485 C C . ARG A 1 237 ? 62.015 31.187 188.047 1.00 89.37 275 ARG B C 1
ATOM 1486 O O . ARG A 1 237 ? 62.338 31.479 189.204 1.00 88.19 275 ARG B O 1
ATOM 1494 N N . ILE A 1 238 ? 61.207 31.959 187.318 1.00 84.08 276 ILE B N 1
ATOM 1495 C CA . ILE A 1 238 ? 60.686 33.212 187.857 1.00 67.67 276 ILE B CA 1
ATOM 1496 C C . ILE A 1 238 ? 59.700 32.938 188.986 1.00 64.41 276 ILE B C 1
ATOM 1497 O O . ILE A 1 238 ? 59.649 33.676 189.978 1.00 59.84 276 ILE B O 1
ATOM 1502 N N . THR A 1 239 ? 58.911 31.869 188.861 1.00 66.19 277 THR B N 1
ATOM 1503 C CA . THR A 1 239 ? 57.880 31.582 189.855 1.00 65.60 277 THR B CA 1
ATOM 1504 C C . THR A 1 239 ? 58.496 31.226 191.204 1.00 55.65 277 THR B C 1
ATOM 1505 O O . THR A 1 239 ? 58.050 31.716 192.248 1.00 52.02 277 THR B O 1
ATOM 1509 N N . THR A 1 240 ? 59.522 30.371 191.203 1.00 55.88 278 THR B N 1
ATOM 1510 C CA . THR A 1 240 ? 60.153 29.987 192.462 1.00 56.05 278 THR B CA 1
ATOM 1511 C C . THR A 1 240 ? 60.870 31.170 193.101 1.00 54.05 278 THR B C 1
ATOM 1512 O O . THR A 1 240 ? 60.854 31.322 194.327 1.00 50.27 278 THR B O 1
ATOM 1516 N N . GLU A 1 241 ? 61.499 32.020 192.285 1.00 57.35 279 GLU B N 1
ATOM 1517 C CA . GLU A 1 241 ? 62.153 33.210 192.821 1.00 55.47 279 GLU B CA 1
ATOM 1518 C C . GLU A 1 241 ? 61.136 34.165 193.431 1.00 50.13 279 GLU B C 1
ATOM 1519 O O . GLU A 1 241 ? 61.396 34.782 194.472 1.00 42.92 279 GLU B O 1
ATOM 1525 N N . THR A 1 242 ? 59.970 34.302 192.796 1.00 46.31 280 THR B N 1
ATOM 1526 C CA . THR A 1 242 ? 58.923 35.151 193.351 1.00 41.47 280 THR B CA 1
ATOM 1527 C C . THR A 1 242 ? 58.289 34.522 194.586 1.00 42.07 280 THR B C 1
ATOM 1528 O O . THR A 1 242 ? 57.884 35.240 195.507 1.00 43.68 280 THR B O 1
ATOM 1532 N N . ALA A 1 243 ? 58.198 33.190 194.626 1.00 47.09 281 ALA B N 1
ATOM 1533 C CA . ALA A 1 243 ? 57.634 32.520 195.794 1.00 31.67 281 ALA B CA 1
ATOM 1534 C C . ALA A 1 243 ? 58.522 32.704 197.019 1.00 39.52 281 ALA B C 1
ATOM 1535 O O . ALA A 1 243 ? 58.019 32.877 198.136 1.00 39.38 281 ALA B O 1
ATOM 1537 N N . ILE A 1 244 ? 59.844 32.662 196.832 1.00 31.53 282 ILE B N 1
ATOM 1538 C CA . ILE A 1 244 ? 60.763 32.926 197.936 1.00 28.82 282 ILE B CA 1
ATOM 1539 C C . ILE A 1 244 ? 60.598 34.357 198.429 1.00 39.05 282 ILE B C 1
ATOM 1540 O O . ILE A 1 244 ? 60.691 34.633 199.633 1.00 34.08 282 ILE B O 1
ATOM 1545 N N . GLN A 1 245 ? 60.344 35.288 197.507 1.00 38.92 283 GLN B N 1
ATOM 1546 C CA . GLN A 1 245 ? 60.153 36.685 197.883 1.00 37.82 283 GLN B CA 1
ATOM 1547 C C . GLN A 1 245 ? 58.954 36.848 198.810 1.00 38.28 283 GLN B C 1
ATOM 1548 O O . GLN A 1 245 ? 59.033 37.540 199.831 1.00 44.50 283 GLN B O 1
ATOM 1554 N N . LEU A 1 246 ? 57.832 36.207 198.472 1.00 43.21 284 LEU B N 1
ATOM 1555 C CA . LEU A 1 246 ? 56.618 36.366 199.266 1.00 39.53 284 LEU B CA 1
ATOM 1556 C C . LEU A 1 246 ? 56.724 35.654 200.610 1.00 42.52 284 LEU B C 1
ATOM 1557 O O . LEU A 1 246 ? 56.254 36.172 201.631 1.00 46.22 284 LEU B O 1
ATOM 1562 N N . MET A 1 247 ? 57.337 34.468 200.636 1.00 28.95 285 MET B N 1
ATOM 1563 C CA . MET A 1 247 ? 57.472 33.743 201.895 1.00 25.58 285 MET B CA 1
ATOM 1564 C C . MET A 1 247 ? 58.434 34.442 202.847 1.00 29.27 285 MET B C 1
ATOM 1565 O O . MET A 1 247 ? 58.246 34.385 204.068 1.00 20.98 285 MET B O 1
ATOM 1570 N N . GLY A 1 248 ? 59.466 35.100 202.312 1.00 31.61 286 GLY B N 1
ATOM 1571 C CA . GLY A 1 248 ? 60.383 35.837 203.162 1.00 20.03 286 GLY B CA 1
ATOM 1572 C C . GLY A 1 248 ? 59.740 37.030 203.839 1.00 24.35 286 GLY B C 1
ATOM 1573 O O . GLY A 1 248 ? 60.086 37.361 204.977 1.00 23.65 286 GLY B O 1
ATOM 1574 N N . ILE A 1 249 ? 58.801 37.691 203.154 1.00 25.35 287 ILE B N 1
ATOM 1575 C CA . ILE A 1 249 ? 58.081 38.808 203.757 1.00 17.79 287 ILE B CA 1
ATOM 1576 C C . ILE A 1 249 ? 57.285 38.337 204.967 1.00 31.21 287 ILE B C 1
ATOM 1577 O O . ILE A 1 249 ? 57.265 38.997 206.014 1.00 21.81 287 ILE B O 1
ATOM 1582 N N . MET A 1 250 ? 56.619 37.187 204.843 1.00 31.38 288 MET B N 1
ATOM 1583 C CA . MET A 1 250 ? 55.823 36.665 205.948 1.00 28.50 288 MET B CA 1
ATOM 1584 C C . MET A 1 250 ? 56.703 36.258 207.123 1.00 30.84 288 MET B C 1
ATOM 1585 O O . MET A 1 250 ? 56.307 36.411 208.284 1.00 27.70 288 MET B O 1
ATOM 1590 N N . LEU A 1 251 ? 57.903 35.743 206.843 1.00 34.68 289 LEU B N 1
ATOM 1591 C CA . LEU A 1 251 ? 58.782 35.302 207.922 1.00 30.86 289 LEU B CA 1
ATOM 1592 C C . LEU A 1 251 ? 59.299 36.479 208.739 1.00 34.76 289 LEU B C 1
ATOM 1593 O O . LEU A 1 251 ? 59.336 36.416 209.973 1.00 32.24 289 LEU B O 1
ATOM 1598 N N . VAL A 1 252 ? 59.698 37.563 208.072 1.00 15.91 290 VAL B N 1
ATOM 1599 C CA . VAL A 1 252 ? 60.219 38.723 208.790 1.00 15.28 290 VAL B CA 1
ATOM 1600 C C . VAL A 1 252 ? 59.127 39.353 209.647 1.00 40.56 290 VAL B C 1
ATOM 1601 O O . VAL A 1 252 ? 59.341 39.659 210.827 1.00 32.22 290 VAL B O 1
ATOM 1605 N N . LEU A 1 253 ? 57.941 39.553 209.066 1.00 32.13 291 LEU B N 1
ATOM 1606 C CA . LEU A 1 253 ? 56.846 40.186 209.795 1.00 25.66 291 LEU B CA 1
ATOM 1607 C C . LEU A 1 253 ? 56.422 39.361 211.005 1.00 32.04 291 LEU B C 1
ATOM 1608 O O . LEU A 1 253 ? 56.203 39.908 212.093 1.00 14.63 291 LEU B O 1
ATOM 1613 N N . SER A 1 254 ? 56.304 38.041 210.838 1.00 27.77 292 SER B N 1
ATOM 1614 C CA . SER A 1 254 ? 55.834 37.198 211.933 1.00 33.56 292 SER B CA 1
ATOM 1615 C C . SER A 1 254 ? 56.873 37.066 213.041 1.00 38.13 292 SER B C 1
ATOM 1616 O O . SER A 1 254 ? 56.510 36.839 214.200 1.00 36.86 292 SER B O 1
ATOM 1619 N N . VAL A 1 255 ? 58.159 37.185 212.714 1.00 43.63 293 VAL B N 1
ATOM 1620 C CA . VAL A 1 255 ? 59.185 37.099 213.748 1.00 34.30 293 VAL B CA 1
ATOM 1621 C C . VAL A 1 255 ? 59.334 38.431 214.475 1.00 33.70 293 VAL B C 1
ATOM 1622 O O . VAL A 1 255 ? 59.543 38.467 215.694 1.00 28.25 293 VAL B O 1
ATOM 1626 N N . CYS A 1 256 ? 59.205 39.544 213.751 1.00 29.22 294 CYS B N 1
ATOM 1627 C CA . CYS A 1 256 ? 59.470 40.856 214.333 1.00 20.06 294 CYS B CA 1
ATOM 1628 C C . CYS A 1 256 ? 58.279 41.402 215.115 1.00 26.43 294 CYS B C 1
ATOM 1629 O O . CYS A 1 256 ? 58.461 41.998 216.183 1.00 14.53 294 CYS B O 1
ATOM 1632 N N . TRP A 1 257 ? 57.058 41.221 214.605 1.00 31.80 295 TRP B N 1
ATOM 1633 C CA . TRP A 1 257 ? 55.896 41.897 215.169 1.00 14.48 295 TRP B CA 1
ATOM 1634 C C . TRP A 1 257 ? 55.049 41.033 216.094 1.00 15.74 295 TRP B C 1
ATOM 1635 O O . TRP A 1 257 ? 54.319 41.587 216.924 1.00 15.33 295 TRP B O 1
ATOM 1646 N N . SER A 1 258 ? 55.115 39.707 215.977 1.00 18.72 296 SER B N 1
ATOM 1647 C CA . SER A 1 258 ? 54.263 38.853 216.805 1.00 20.90 296 SER B CA 1
ATOM 1648 C C . SER A 1 258 ? 54.531 38.996 218.299 1.00 30.40 296 SER B C 1
ATOM 1649 O O . SER A 1 258 ? 53.556 39.104 219.065 1.00 31.59 296 SER B O 1
ATOM 1652 N N . PRO A 1 259 ? 55.780 38.991 218.792 1.00 33.69 297 PRO B N 1
ATOM 1653 C CA . PRO A 1 259 ? 55.969 39.066 220.253 1.00 31.19 297 PRO B CA 1
ATOM 1654 C C . PRO A 1 259 ? 55.404 40.328 220.881 1.00 25.44 297 PRO B C 1
ATOM 1655 O O . PRO A 1 259 ? 54.878 40.272 221.999 1.00 21.42 297 PRO B O 1
ATOM 1659 N N . LEU A 1 260 ? 55.500 41.469 220.197 1.00 22.97 298 LEU B N 1
ATOM 1660 C CA . LEU A 1 260 ? 55.019 42.718 220.779 1.00 30.77 298 LEU B CA 1
ATOM 1661 C C . LEU A 1 260 ? 53.495 42.748 220.842 1.00 32.48 298 LEU B C 1
ATOM 1662 O O . LEU A 1 260 ? 52.913 43.093 221.876 1.00 38.30 298 LEU B O 1
ATOM 1667 N N . LEU A 1 261 ? 52.832 42.387 219.742 1.00 24.73 299 LEU B N 1
ATOM 1668 C CA . LEU A 1 261 ? 51.373 42.418 219.714 1.00 17.75 299 LEU B CA 1
ATOM 1669 C C . LEU A 1 261 ? 50.782 41.413 220.695 1.00 20.15 299 LEU B C 1
ATOM 1670 O O . LEU A 1 261 ? 49.791 41.706 221.374 1.00 24.21 299 LEU B O 1
ATOM 1675 N N . ILE A 1 262 ? 51.373 40.220 220.777 1.00 18.43 300 ILE B N 1
ATOM 1676 C CA . ILE A 1 262 ? 50.871 39.198 221.691 1.00 19.78 300 ILE B CA 1
ATOM 1677 C C . ILE A 1 262 ? 51.089 39.616 223.140 1.00 45.36 300 ILE B C 1
ATOM 1678 O O . ILE A 1 262 ? 50.204 39.450 223.989 1.00 50.57 300 ILE B O 1
ATOM 1683 N N . MET A 1 263 ? 52.262 40.174 223.446 1.00 44.43 301 MET B N 1
ATOM 1684 C CA . MET A 1 263 ? 52.570 40.536 224.826 1.00 47.19 301 MET B CA 1
ATOM 1685 C C . MET A 1 263 ? 51.682 41.674 225.317 1.00 39.69 301 MET B C 1
ATOM 1686 O O . MET A 1 263 ? 51.315 41.714 226.498 1.00 26.04 301 MET B O 1
ATOM 1691 N N . MET A 1 264 ? 51.329 42.611 224.430 1.00 33.89 302 MET B N 1
ATOM 1692 C CA . MET A 1 264 ? 50.400 43.669 224.814 1.00 32.28 302 MET B CA 1
ATOM 1693 C C . MET A 1 264 ? 49.036 43.097 225.176 1.00 33.55 302 MET B C 1
ATOM 1694 O O . MET A 1 264 ? 48.408 43.534 226.148 1.00 35.63 302 MET B O 1
ATOM 1699 N N . LEU A 1 265 ? 48.562 42.113 224.408 1.00 28.35 303 LEU B N 1
ATOM 1700 C CA . LEU A 1 265 ? 47.284 41.483 224.719 1.00 25.01 303 LEU B CA 1
ATOM 1701 C C . LEU A 1 265 ? 47.328 40.779 226.071 1.00 26.71 303 LEU B C 1
ATOM 1702 O O . LEU A 1 265 ? 46.333 40.765 226.804 1.00 28.59 303 LEU B O 1
ATOM 1707 N N . LYS A 1 266 ? 48.474 40.186 226.420 1.00 37.16 304 LYS B N 1
ATOM 1708 C CA . LYS A 1 266 ? 48.588 39.506 227.707 1.00 33.40 304 LYS B CA 1
ATOM 1709 C C . LYS A 1 266 ? 48.537 40.483 228.875 1.00 37.02 304 LYS B C 1
ATOM 1710 O O . LYS A 1 266 ? 48.012 40.143 229.941 1.00 42.35 304 LYS B O 1
ATOM 1716 N N . MET A 1 267 ? 49.070 41.692 228.699 1.00 45.60 305 MET B N 1
ATOM 1717 C CA . MET A 1 267 ? 49.096 42.651 229.798 1.00 52.54 305 MET B CA 1
ATOM 1718 C C . MET A 1 267 ? 47.780 43.403 229.931 1.00 44.02 305 MET B C 1
ATOM 1719 O O . MET A 1 267 ? 47.410 43.801 231.042 1.00 41.09 305 MET B O 1
ATOM 1724 N N . ILE A 1 268 ? 47.068 43.615 228.822 1.00 44.68 306 ILE B N 1
ATOM 1725 C CA . ILE A 1 268 ? 45.760 44.258 228.891 1.00 40.98 306 ILE B CA 1
ATOM 1726 C C . ILE A 1 268 ? 44.783 43.386 229.669 1.00 44.18 306 ILE B C 1
ATOM 1727 O O . ILE A 1 268 ? 44.035 43.875 230.525 1.00 45.31 306 ILE B O 1
ATOM 1732 N N . PHE A 1 269 ? 44.780 42.086 229.393 1.00 44.20 307 PHE B N 1
ATOM 1733 C CA . PHE A 1 269 ? 43.901 41.156 230.090 1.00 52.93 307 PHE B CA 1
ATOM 1734 C C . PHE A 1 269 ? 44.677 40.335 231.116 1.00 58.25 307 PHE B C 1
ATOM 1735 O O . PHE A 1 269 ? 45.209 40.877 232.085 1.00 64.90 307 PHE B O 1
ATOM 1743 N N . LYS A 1 285 ? 60.475 40.326 235.119 1.00 69.08 323 LYS B N 1
ATOM 1744 C CA . LYS A 1 285 ? 60.805 40.035 233.728 1.00 70.85 323 LYS B CA 1
ATOM 1745 C C . LYS A 1 285 ? 59.812 40.690 232.776 1.00 66.03 323 LYS B C 1
ATOM 1746 O O . LYS A 1 285 ? 60.068 40.796 231.577 1.00 63.11 323 LYS B O 1
ATOM 1752 N N . GLU A 1 286 ? 58.671 41.122 233.320 1.00 69.60 324 GLU B N 1
ATOM 1753 C CA . GLU A 1 286 ? 57.643 41.741 232.489 1.00 69.25 324 GLU B CA 1
ATOM 1754 C C . GLU A 1 286 ? 58.155 43.023 231.843 1.00 63.78 324 GLU B C 1
ATOM 1755 O O . GLU A 1 286 ? 57.875 43.291 230.669 1.00 68.30 324 GLU B O 1
ATOM 1761 N N . CYS A 1 287 ? 58.906 43.830 232.596 1.00 66.50 325 CYS B N 1
ATOM 1762 C CA . CYS A 1 287 ? 59.523 45.016 232.014 1.00 63.65 325 CYS B CA 1
ATOM 1763 C C . CYS A 1 287 ? 60.625 44.647 231.030 1.00 63.87 325 CYS B C 1
ATOM 1764 O O . CYS A 1 287 ? 60.829 45.351 230.034 1.00 52.79 325 CYS B O 1
ATOM 1767 N N . ASN A 1 288 ? 61.338 43.548 231.289 1.00 62.78 326 ASN B N 1
ATOM 1768 C CA . ASN A 1 288 ? 62.472 43.173 230.450 1.00 63.45 326 ASN B CA 1
ATOM 1769 C C . ASN A 1 288 ? 62.015 42.668 229.085 1.00 56.08 326 ASN B C 1
ATOM 1770 O O . ASN A 1 288 ? 62.513 43.121 228.048 1.00 55.85 326 ASN B O 1
ATOM 1775 N N . PHE A 1 289 ? 61.072 41.722 229.067 1.00 52.58 327 PHE B N 1
ATOM 1776 C CA . PHE A 1 289 ? 60.641 41.128 227.804 1.00 41.15 327 PHE B CA 1
ATOM 1777 C C . PHE A 1 289 ? 59.951 42.143 226.902 1.00 30.65 327 PHE B C 1
ATOM 1778 O O . PHE A 1 289 ? 60.012 42.016 225.673 1.00 32.54 327 PHE B O 1
ATOM 1786 N N . PHE A 1 290 ? 59.294 43.148 227.482 1.00 24.30 328 PHE B N 1
ATOM 1787 C CA . PHE A 1 290 ? 58.615 44.148 226.665 1.00 27.99 328 PHE B CA 1
ATOM 1788 C C . PHE A 1 290 ? 59.607 45.033 225.918 1.00 29.80 328 PHE B C 1
ATOM 1789 O O . PHE A 1 290 ? 59.296 45.529 224.828 1.00 21.73 328 PHE B O 1
ATOM 1797 N N . LEU A 1 291 ? 60.800 45.241 226.481 1.00 31.58 329 LEU B N 1
ATOM 1798 C CA . LEU A 1 291 ? 61.832 45.994 225.774 1.00 29.78 329 LEU B CA 1
ATOM 1799 C C . LEU A 1 291 ? 62.372 45.207 224.586 1.00 18.50 329 LEU B C 1
ATOM 1800 O O . LEU A 1 291 ? 62.614 45.776 223.515 1.00 30.38 329 LEU B O 1
ATOM 1805 N N . ILE A 1 292 ? 62.572 43.899 224.758 1.00 24.91 330 ILE B N 1
ATOM 1806 C CA . ILE A 1 292 ? 63.025 43.061 223.652 1.00 21.71 330 ILE B CA 1
ATOM 1807 C C . ILE A 1 292 ? 61.992 43.055 222.532 1.00 25.32 330 ILE B C 1
ATOM 1808 O O . ILE A 1 292 ? 62.341 43.062 221.345 1.00 20.82 330 ILE B O 1
ATOM 1813 N N . ALA A 1 293 ? 60.706 43.063 222.893 1.00 22.95 331 ALA B N 1
ATOM 1814 C CA . ALA A 1 293 ? 59.647 42.991 221.891 1.00 16.14 331 ALA B CA 1
ATOM 1815 C C . ALA A 1 293 ? 59.602 44.252 221.036 1.00 15.65 331 ALA B C 1
ATOM 1816 O O . ALA A 1 293 ? 59.487 44.175 219.807 1.00 25.40 331 ALA B O 1
ATOM 1818 N N . VAL A 1 294 ? 59.688 45.426 221.666 1.00 16.06 332 VAL B N 1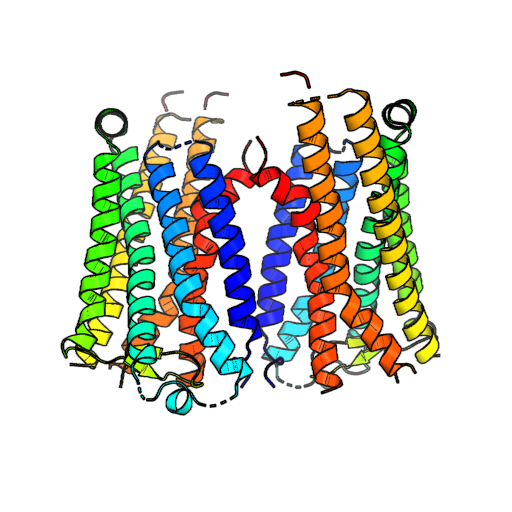
ATOM 1819 C CA . VAL A 1 294 ? 59.667 46.663 220.896 1.00 19.50 332 VAL B CA 1
ATOM 1820 C C . VAL A 1 294 ? 60.939 46.822 220.074 1.00 26.12 332 VAL B C 1
ATOM 1821 O O . VAL A 1 294 ? 60.927 47.514 219.049 1.00 37.03 332 VAL B O 1
ATOM 1825 N N . ARG A 1 295 ? 62.039 46.189 220.489 1.00 23.86 333 ARG B N 1
ATOM 1826 C CA . ARG A 1 295 ? 63.244 46.190 219.669 1.00 20.79 333 ARG B CA 1
ATOM 1827 C C . ARG A 1 295 ? 63.136 45.204 218.513 1.00 29.69 333 ARG B C 1
ATOM 1828 O O . ARG A 1 295 ? 63.708 45.444 217.443 1.00 14.66 333 ARG B O 1
ATOM 1836 N N . LEU A 1 296 ? 62.403 44.104 218.703 1.00 37.14 334 LEU B N 1
ATOM 1837 C CA . LEU A 1 296 ? 62.151 43.186 217.597 1.00 14.46 334 LEU B CA 1
ATOM 1838 C C . LEU A 1 296 ? 61.186 43.795 216.589 1.00 14.09 334 LEU B C 1
ATOM 1839 O O . LEU A 1 296 ? 61.331 43.588 215.379 1.00 13.91 334 LEU B O 1
ATOM 1844 N N . ALA A 1 297 ? 60.194 44.550 217.067 1.00 35.48 335 ALA B N 1
ATOM 1845 C CA . ALA A 1 297 ? 59.291 45.246 216.155 1.00 22.90 335 ALA B CA 1
ATOM 1846 C C . ALA A 1 297 ? 60.031 46.312 215.358 1.00 15.74 335 ALA B C 1
ATOM 1847 O O . ALA A 1 297 ? 59.760 46.506 214.167 1.00 17.53 335 ALA B O 1
ATOM 1849 N N . SER A 1 298 ? 60.968 47.015 216.000 1.00 21.95 336 SER B N 1
ATOM 1850 C CA . SER A 1 298 ? 61.762 48.015 215.296 1.00 22.70 336 SER B CA 1
ATOM 1851 C C . SER A 1 298 ? 62.672 47.378 214.254 1.00 33.21 336 SER B C 1
ATOM 1852 O O . SER A 1 298 ? 63.023 48.026 213.261 1.00 27.94 336 SER B O 1
ATOM 1855 N N . LEU A 1 299 ? 63.061 46.116 214.464 1.00 14.15 337 LEU B N 1
ATOM 1856 C CA . LEU A 1 299 ? 63.913 45.419 213.505 1.00 14.23 337 LEU B CA 1
ATOM 1857 C C . LEU A 1 299 ? 63.228 45.258 212.155 1.00 31.43 337 LEU B C 1
ATOM 1858 O O . LEU A 1 299 ? 63.903 45.198 211.121 1.00 26.26 337 LEU B O 1
ATOM 1863 N N . ASN A 1 300 ? 61.893 45.185 212.144 1.00 34.10 338 ASN B N 1
ATOM 1864 C CA . ASN A 1 300 ? 61.165 45.033 210.887 1.00 32.57 338 ASN B CA 1
ATOM 1865 C C . ASN A 1 300 ? 61.420 46.213 209.958 1.00 22.95 338 ASN B C 1
ATOM 1866 O O . ASN A 1 300 ? 61.577 46.035 208.744 1.00 19.12 338 ASN B O 1
ATOM 1871 N N . GLN A 1 301 ? 61.459 47.427 210.509 1.00 26.32 339 GLN B N 1
ATOM 1872 C CA . GLN A 1 301 ? 61.757 48.605 209.704 1.00 28.84 339 GLN B CA 1
ATOM 1873 C C . GLN A 1 301 ? 63.221 48.662 209.289 1.00 27.30 339 GLN B C 1
ATOM 1874 O O . GLN A 1 301 ? 63.564 49.418 208.373 1.00 28.82 339 GLN B O 1
ATOM 1880 N N . ILE A 1 302 ? 64.089 47.886 209.941 1.00 21.62 340 ILE B N 1
ATOM 1881 C CA . ILE A 1 302 ? 65.480 47.800 209.510 1.00 22.74 340 ILE B CA 1
ATOM 1882 C C . ILE A 1 302 ? 65.621 46.827 208.346 1.00 15.82 340 ILE B C 1
ATOM 1883 O O . ILE A 1 302 ? 66.383 47.072 207.405 1.00 16.50 340 ILE B O 1
ATOM 1888 N N . LEU A 1 303 ? 64.881 45.718 208.386 1.00 24.40 341 LEU B N 1
ATOM 1889 C CA . LEU A 1 303 ? 64.959 44.694 207.352 1.00 27.38 341 LEU B CA 1
ATOM 1890 C C . LEU A 1 303 ? 64.111 45.006 206.125 1.00 28.38 341 LEU B C 1
ATOM 1891 O O . LEU A 1 303 ? 64.224 44.289 205.124 1.00 35.47 341 LEU B O 1
ATOM 1896 N N . ASP A 1 304 ? 63.273 46.045 206.175 1.00 16.10 342 ASP B N 1
ATOM 1897 C CA . ASP A 1 304 ? 62.375 46.335 205.057 1.00 20.07 342 ASP B CA 1
ATOM 1898 C C . ASP A 1 304 ? 63.100 46.599 203.740 1.00 29.46 342 ASP B C 1
ATOM 1899 O O . ASP A 1 304 ? 62.718 45.992 202.724 1.00 27.90 342 ASP B O 1
ATOM 1904 N N . PRO A 1 305 ? 64.115 47.469 203.664 1.00 28.36 343 PRO B N 1
ATOM 1905 C CA . PRO A 1 305 ? 64.746 47.716 202.357 1.00 29.66 343 PRO B CA 1
ATOM 1906 C C . PRO A 1 305 ? 65.434 46.494 201.777 1.00 32.63 343 PRO B C 1
ATOM 1907 O O . PRO A 1 305 ? 65.612 46.422 200.555 1.00 31.75 343 PRO B O 1
ATOM 1911 N N . TRP A 1 306 ? 65.822 45.528 202.612 1.00 24.12 344 TRP B N 1
ATOM 1912 C CA . TRP A 1 306 ? 66.502 44.340 202.109 1.00 19.55 344 TRP B CA 1
ATOM 1913 C C . TRP A 1 306 ? 65.515 43.311 201.572 1.00 24.80 344 TRP B C 1
ATOM 1914 O O . TRP A 1 306 ? 65.741 42.729 200.506 1.00 26.21 344 TRP B O 1
ATOM 1925 N N . VAL A 1 307 ? 64.408 43.085 202.287 1.00 23.68 345 VAL B N 1
ATOM 1926 C CA . VAL A 1 307 ? 63.458 42.060 201.874 1.00 18.87 345 VAL B CA 1
ATOM 1927 C C . VAL A 1 307 ? 62.710 42.442 200.604 1.00 45.50 345 VAL B C 1
ATOM 1928 O O . VAL A 1 307 ? 62.154 41.565 199.933 1.00 50.04 345 VAL B O 1
ATOM 1932 N N . TYR A 1 308 ? 62.678 43.725 200.245 1.00 35.73 346 TYR B N 1
ATOM 1933 C CA . TYR A 1 308 ? 61.946 44.165 199.063 1.00 32.79 346 TYR B CA 1
ATOM 1934 C C . TYR A 1 308 ? 62.842 44.496 197.876 1.00 42.91 346 TYR B C 1
ATOM 1935 O O . TYR A 1 308 ? 62.531 44.098 196.749 1.00 57.32 346 TYR B O 1
ATOM 1944 N N . LEU A 1 309 ? 63.943 45.218 198.085 1.00 38.74 347 LEU B N 1
ATOM 1945 C CA . LEU A 1 309 ? 64.741 45.710 196.968 1.00 32.56 347 LEU B CA 1
ATOM 1946 C C . LEU A 1 309 ? 66.183 45.226 196.983 1.00 31.33 347 LEU B C 1
ATOM 1947 O O . LEU A 1 309 ? 66.679 44.747 195.955 1.00 32.05 347 LEU B O 1
ATOM 1952 N N . LEU A 1 310 ? 66.875 45.331 198.118 1.00 28.38 348 LEU B N 1
ATOM 1953 C CA . LEU A 1 310 ? 68.329 45.206 198.109 1.00 25.23 348 LEU B CA 1
ATOM 1954 C C . LEU A 1 310 ? 68.801 43.766 197.945 1.00 25.58 348 LEU B C 1
ATOM 1955 O O . LEU A 1 310 ? 69.838 43.533 197.317 1.00 25.51 348 LEU B O 1
ATOM 1960 N N . LEU A 1 311 ? 68.074 42.792 198.498 1.00 29.41 349 LEU B N 1
ATOM 1961 C CA . LEU A 1 311 ? 68.468 41.398 198.310 1.00 26.58 349 LEU B CA 1
ATOM 1962 C C . LEU A 1 311 ? 68.291 40.952 196.864 1.00 29.87 349 LEU B C 1
ATOM 1963 O O . LEU A 1 311 ? 69.083 40.145 196.366 1.00 28.23 349 LEU B O 1
ATOM 1968 N N . ARG A 1 312 ? 67.260 41.455 196.180 1.00 35.25 350 ARG B N 1
ATOM 1969 C CA . ARG A 1 312 ? 67.088 41.135 194.766 1.00 42.97 350 ARG B CA 1
ATOM 1970 C C . ARG A 1 312 ? 68.225 41.707 193.928 1.00 38.48 350 ARG B C 1
ATOM 1971 O O . ARG A 1 312 ? 68.664 41.081 192.957 1.00 39.03 350 ARG B O 1
ATOM 1979 N N . LYS A 1 313 ? 68.714 42.895 194.291 1.00 39.48 351 LYS B N 1
ATOM 1980 C CA . LYS A 1 313 ? 69.776 43.527 193.514 1.00 34.00 351 LYS B CA 1
ATOM 1981 C C . LYS A 1 313 ? 71.095 42.778 193.664 1.00 38.17 351 LYS B C 1
ATOM 1982 O O . LYS A 1 313 ? 71.841 42.626 192.690 1.00 46.64 351 LYS B O 1
ATOM 1988 N N . ILE A 1 314 ? 71.402 42.308 194.876 1.00 33.51 352 ILE B N 1
ATOM 1989 C CA . ILE A 1 314 ? 72.639 41.563 195.090 1.00 35.82 352 ILE B CA 1
ATOM 1990 C C . ILE A 1 314 ? 72.618 40.259 194.302 1.00 48.78 352 ILE B C 1
ATOM 1991 O O . ILE A 1 314 ? 73.609 39.886 193.662 1.00 51.06 352 ILE B O 1
ATOM 1996 N N . LEU A 1 315 ? 71.490 39.554 194.327 1.00 51.43 353 LEU B N 1
ATOM 1997 C CA . LEU A 1 315 ? 71.341 38.291 193.617 1.00 41.19 353 LEU B CA 1
ATOM 1998 C C . LEU A 1 315 ? 70.931 38.468 192.161 1.00 43.32 353 LEU B C 1
ATOM 1999 O O . LEU A 1 315 ? 70.704 37.467 191.474 1.00 41.39 353 LEU B O 1
ATOM 2004 N N . LEU A 1 316 ? 70.830 39.704 191.677 1.00 50.51 354 LEU B N 1
ATOM 2005 C CA . LEU A 1 316 ? 70.359 39.939 190.318 1.00 58.02 354 LEU B CA 1
ATOM 2006 C C . LEU A 1 316 ? 71.360 39.405 189.300 1.00 58.96 354 LEU B C 1
ATOM 2007 O O . LEU A 1 316 ? 72.574 39.565 189.455 1.00 64.91 354 LEU B O 1
ATOM 2012 N N . ARG A 1 317 ? 70.835 38.769 188.255 1.00 66.46 355 ARG B N 1
ATOM 2013 C CA . ARG A 1 317 ? 71.637 38.217 187.164 1.00 61.56 355 ARG B CA 1
ATOM 2014 C C . ARG A 1 317 ? 72.704 37.252 187.673 1.00 61.12 355 ARG B C 1
ATOM 2015 O O . ARG A 1 317 ? 72.607 36.042 187.469 1.00 64.85 355 ARG B O 1
ATOM 2023 N N . ALA A 1 330 ? 51.172 21.854 180.607 1.00 101.55 1001 ALA B N 1
ATOM 2024 C CA . ALA A 1 330 ? 51.130 20.761 179.643 1.00 105.10 1001 ALA B CA 1
ATOM 2025 C C . ALA A 1 330 ? 51.265 21.285 178.218 1.00 104.78 1001 ALA B C 1
ATOM 2026 O O . ALA A 1 330 ? 51.237 20.515 177.258 1.00 107.70 1001 ALA B O 1
ATOM 2027 N N . LYS A 1 416 ? 64.565 25.261 176.408 1.00 95.03 1104 LYS B N 1
ATOM 2028 C CA . LYS A 1 416 ? 65.002 26.208 177.427 1.00 89.61 1104 LYS B CA 1
ATOM 2029 C C . LYS A 1 416 ? 63.855 27.122 177.845 1.00 92.89 1104 LYS B C 1
ATOM 2030 O O . LYS A 1 416 ? 63.921 27.782 178.881 1.00 94.09 1104 LYS B O 1
ATOM 2031 N N . TYR A 1 417 ? 62.804 27.161 177.022 1.00 97.59 1105 TYR B N 1
ATOM 2032 C CA . TYR A 1 417 ? 61.665 28.023 177.322 1.00 97.84 1105 TYR B CA 1
ATOM 2033 C C . TYR A 1 417 ? 60.848 27.499 178.496 1.00 99.09 1105 TYR B C 1
ATOM 2034 O O . TYR A 1 417 ? 60.208 28.286 179.202 1.00 97.68 1105 TYR B O 1
ATOM 2035 N N . GLY A 1 418 ? 60.852 26.188 178.717 1.00 101.17 1106 GLY B N 1
ATOM 2036 C CA . GLY A 1 418 ? 60.085 25.587 179.794 1.00 99.06 1106 GLY B CA 1
ATOM 2037 C C . GLY A 1 418 ? 60.546 25.980 181.183 1.00 93.53 1106 GLY B C 1
ATOM 2038 O O . GLY A 1 418 ? 59.817 26.626 181.935 1.00 92.86 1106 GLY B O 1
ATOM 2039 N N . CYS B 1 9 ? 76.430 45.325 234.093 1.00 72.63 47 CYS A N 1
ATOM 2040 C CA . CYS B 1 9 ? 76.438 44.163 233.214 1.00 71.61 47 CYS A CA 1
ATOM 2041 C C . CYS B 1 9 ? 75.695 44.457 231.914 1.00 76.25 47 CYS A C 1
ATOM 2042 O O . CYS B 1 9 ? 74.951 43.615 231.410 1.00 75.52 47 CYS A O 1
ATOM 2043 N N . GLY B 1 10 ? 75.901 45.662 231.378 1.00 75.34 48 GLY A N 1
ATOM 2044 C CA . GLY B 1 10 ? 75.252 46.030 230.131 1.00 74.81 48 GLY A CA 1
ATOM 2045 C C . GLY B 1 10 ? 75.784 45.274 228.931 1.00 80.67 48 GLY A C 1
ATOM 2046 O O . GLY B 1 10 ? 75.035 44.992 227.990 1.00 81.14 48 GLY A O 1
ATOM 2047 N N . SER B 1 11 ? 77.074 44.938 228.940 1.00 80.65 49 SER A N 1
ATOM 2048 C CA . SER B 1 11 ? 77.678 44.219 227.826 1.00 75.57 49 SER A CA 1
ATOM 2049 C C . SER B 1 11 ? 77.438 42.717 227.895 1.00 65.29 49 SER A C 1
ATOM 2050 O O . SER B 1 11 ? 77.600 42.030 226.881 1.00 64.33 49 SER A O 1
ATOM 2053 N N . VAL B 1 12 ? 77.060 42.195 229.060 1.00 55.42 50 VAL A N 1
ATOM 2054 C CA . VAL B 1 12 ? 76.818 40.764 229.236 1.00 51.20 50 VAL A CA 1
ATOM 2055 C C . VAL B 1 12 ? 75.420 40.468 228.701 1.00 53.12 50 VAL A C 1
ATOM 2056 O O . VAL B 1 12 ? 74.423 40.649 229.402 1.00 32.22 50 VAL A O 1
ATOM 2060 N N . SER B 1 13 ? 75.343 40.003 227.455 1.00 40.42 51 SER A N 1
ATOM 2061 C CA . SER B 1 13 ? 74.064 39.712 226.822 1.00 28.45 51 SER A CA 1
ATOM 2062 C C . SER B 1 13 ? 74.306 38.818 225.617 1.00 26.68 51 SER A C 1
ATOM 2063 O O . SER B 1 13 ? 75.214 39.081 224.823 1.00 40.07 51 SER A O 1
ATOM 2066 N N . VAL B 1 14 ? 73.494 37.764 225.483 1.00 28.60 52 VAL A N 1
ATOM 2067 C CA . VAL B 1 14 ? 73.620 36.854 224.346 1.00 27.82 52 VAL A CA 1
ATOM 2068 C C . VAL B 1 14 ? 73.075 37.460 223.064 1.00 24.74 52 VAL A C 1
ATOM 2069 O O . VAL B 1 14 ? 73.206 36.850 221.995 1.00 24.65 52 VAL A O 1
ATOM 2073 N N . ALA B 1 15 ? 72.478 38.652 223.135 1.00 32.09 53 ALA A N 1
ATOM 2074 C CA . ALA B 1 15 ? 71.943 39.288 221.936 1.00 35.16 53 ALA A CA 1
ATOM 2075 C C . ALA B 1 15 ? 73.043 39.677 220.959 1.00 29.88 53 ALA A C 1
ATOM 2076 O O . ALA B 1 15 ? 72.797 39.739 219.750 1.00 22.19 53 ALA A O 1
ATOM 2078 N N . PHE B 1 16 ? 74.252 39.941 221.454 1.00 30.31 54 PHE A N 1
ATOM 2079 C CA . PHE B 1 16 ? 75.347 40.351 220.582 1.00 33.60 54 PHE A CA 1
ATOM 2080 C C . PHE B 1 16 ? 75.927 39.177 219.793 1.00 34.83 54 PHE A C 1
ATOM 2081 O O . PHE B 1 16 ? 76.031 39.275 218.564 1.00 28.86 54 PHE A O 1
ATOM 2089 N N . PRO B 1 17 ? 76.316 38.058 220.428 1.00 20.59 55 PRO A N 1
ATOM 2090 C CA . PRO B 1 17 ? 76.854 36.946 219.623 1.00 20.07 55 PRO A CA 1
ATOM 2091 C C . PRO B 1 17 ? 75.851 36.381 218.632 1.00 37.57 55 PRO A C 1
ATOM 2092 O O . PRO B 1 17 ? 76.230 36.032 217.506 1.00 30.03 55 PRO A O 1
ATOM 2096 N N . ILE B 1 18 ? 74.576 36.287 219.018 1.00 29.05 56 ILE A N 1
ATOM 2097 C CA . ILE B 1 18 ? 73.558 35.779 218.101 1.00 28.51 56 ILE A CA 1
ATOM 2098 C C . ILE B 1 18 ? 73.393 36.724 216.917 1.00 31.25 56 ILE A C 1
ATOM 2099 O O . ILE B 1 18 ? 73.336 36.295 215.759 1.00 31.56 56 ILE A O 1
ATOM 2104 N N . THR B 1 19 ? 73.320 38.029 217.192 1.00 31.07 57 THR A N 1
ATOM 2105 C CA . THR B 1 19 ? 73.193 39.004 216.113 1.00 20.07 57 THR A CA 1
ATOM 2106 C C . THR B 1 19 ? 74.418 38.985 215.208 1.00 26.29 57 THR A C 1
ATOM 2107 O O . THR B 1 19 ? 74.294 39.062 213.980 1.00 23.19 57 THR A O 1
ATOM 2111 N N . MET B 1 20 ? 75.611 38.870 215.797 1.00 26.90 58 MET A N 1
ATOM 2112 C CA . MET B 1 20 ? 76.834 38.898 215.002 1.00 26.08 58 MET A CA 1
ATOM 2113 C C . MET B 1 20 ? 77.005 37.628 214.175 1.00 21.68 58 MET A C 1
ATOM 2114 O O . MET B 1 20 ? 77.589 37.675 213.086 1.00 18.03 58 MET A O 1
ATOM 2119 N N . LEU B 1 21 ? 76.505 36.492 214.664 1.00 19.53 59 LEU A N 1
ATOM 2120 C CA . LEU B 1 21 ? 76.616 35.255 213.897 1.00 31.86 59 LEU A CA 1
ATOM 2121 C C . LEU B 1 21 ? 75.715 35.282 212.667 1.00 33.46 59 LEU A C 1
ATOM 2122 O O . LEU B 1 21 ? 76.100 34.793 211.598 1.00 31.29 59 LEU A O 1
ATOM 2127 N N . LEU B 1 22 ? 74.513 35.848 212.799 1.00 34.93 60 LEU A N 1
ATOM 2128 C CA . LEU B 1 22 ? 73.569 35.843 211.686 1.00 35.33 60 LEU A CA 1
ATOM 2129 C C . LEU B 1 22 ? 73.965 36.848 210.610 1.00 26.08 60 LEU A C 1
ATOM 2130 O O . LEU B 1 22 ? 73.902 36.540 209.414 1.00 20.96 60 LEU A O 1
ATOM 2135 N N . THR B 1 23 ? 74.376 38.055 211.011 1.00 20.41 61 THR A N 1
ATOM 2136 C CA . THR B 1 23 ? 74.779 39.054 210.026 1.00 19.03 61 THR A CA 1
ATOM 2137 C C . THR B 1 23 ? 76.075 38.653 209.333 1.00 24.56 61 THR A C 1
ATOM 2138 O O . THR B 1 23 ? 76.256 38.922 208.139 1.00 35.03 61 THR A O 1
ATOM 2142 N N . GLY B 1 24 ? 76.988 38.010 210.063 1.00 18.15 62 GLY A N 1
ATOM 2143 C CA . GLY B 1 24 ? 78.217 37.542 209.445 1.00 18.13 62 GLY A CA 1
ATOM 2144 C C . GLY B 1 24 ? 77.976 36.432 208.441 1.00 28.99 62 GLY A C 1
ATOM 2145 O O . GLY B 1 24 ? 78.625 36.380 207.392 1.00 37.02 62 GLY A O 1
ATOM 2146 N N . PHE B 1 25 ? 77.044 35.528 208.749 1.00 26.87 63 PHE A N 1
ATOM 2147 C CA . PHE B 1 25 ? 76.730 34.438 207.831 1.00 25.72 63 PHE A CA 1
ATOM 2148 C C . PHE B 1 25 ? 76.141 34.964 206.528 1.00 33.06 63 PHE A C 1
ATOM 2149 O O . PHE B 1 25 ? 76.569 34.569 205.437 1.00 22.38 63 PHE A O 1
ATOM 2157 N N . VAL B 1 26 ? 75.152 35.856 206.622 1.00 31.86 64 VAL A N 1
ATOM 2158 C CA . VAL B 1 26 ? 74.453 36.329 205.428 1.00 28.67 64 VAL A CA 1
ATOM 2159 C C . VAL B 1 26 ? 75.404 37.101 204.521 1.00 25.87 64 VAL A C 1
ATOM 2160 O O . VAL B 1 26 ? 75.445 36.881 203.304 1.00 26.20 64 VAL A O 1
ATOM 2164 N N . GLY B 1 27 ? 76.184 38.015 205.100 1.00 23.95 65 GLY A N 1
ATOM 2165 C CA . GLY B 1 27 ? 77.100 38.807 204.292 1.00 28.12 65 GLY A CA 1
ATOM 2166 C C . GLY B 1 27 ? 78.139 37.959 203.584 1.00 33.83 65 GLY A C 1
ATOM 2167 O O . GLY B 1 27 ? 78.400 38.138 202.391 1.00 33.80 65 GLY A O 1
ATOM 2168 N N . ASN B 1 28 ? 78.743 37.014 204.308 1.00 28.49 66 ASN A N 1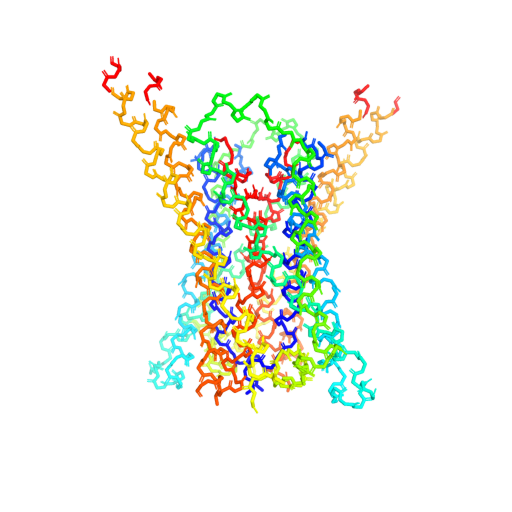
ATOM 2169 C CA . ASN B 1 28 ? 79.800 36.198 203.724 1.00 22.15 66 ASN A CA 1
ATOM 2170 C C . ASN B 1 28 ? 79.256 35.143 202.769 1.00 38.84 66 ASN A C 1
ATOM 2171 O O . ASN B 1 28 ? 79.964 34.736 201.841 1.00 41.43 66 ASN A O 1
ATOM 2176 N N . ALA B 1 29 ? 78.014 34.692 202.969 1.00 57.94 67 ALA A N 1
ATOM 2177 C CA . ALA B 1 29 ? 77.443 33.699 202.064 1.00 25.51 67 ALA A CA 1
ATOM 2178 C C . ALA B 1 29 ? 77.064 34.324 200.728 1.00 26.75 67 ALA A C 1
ATOM 2179 O O . ALA B 1 29 ? 77.257 33.709 199.672 1.00 28.47 67 ALA A O 1
ATOM 2181 N N . LEU B 1 30 ? 76.518 35.543 200.752 1.00 26.22 68 LEU A N 1
ATOM 2182 C CA . LEU B 1 30 ? 76.204 36.232 199.504 1.00 31.66 68 LEU A CA 1
ATOM 2183 C C . LEU B 1 30 ? 77.470 36.545 198.717 1.00 35.48 68 LEU A C 1
ATOM 2184 O O . LEU B 1 30 ? 77.468 36.503 197.480 1.00 31.65 68 LEU A O 1
ATOM 2189 N N . ALA B 1 31 ? 78.561 36.865 199.418 1.00 34.48 69 ALA A N 1
ATOM 2190 C CA . ALA B 1 31 ? 79.830 37.123 198.745 1.00 27.63 69 ALA A CA 1
ATOM 2191 C C . ALA B 1 31 ? 80.346 35.867 198.055 1.00 29.20 69 ALA A C 1
ATOM 2192 O O . ALA B 1 31 ? 80.730 35.900 196.880 1.00 31.04 69 ALA A O 1
ATOM 2194 N N . MET B 1 32 ? 80.359 34.742 198.776 1.00 33.45 70 MET A N 1
ATOM 2195 C CA . MET B 1 32 ? 80.813 33.488 198.184 1.00 36.07 70 MET A CA 1
ATOM 2196 C C . MET B 1 32 ? 79.901 33.042 197.049 1.00 46.50 70 MET A C 1
ATOM 2197 O O . MET B 1 32 ? 80.344 32.333 196.138 1.00 52.16 70 MET A O 1
ATOM 2202 N N . LEU B 1 33 ? 78.629 33.446 197.085 1.00 46.17 71 LEU A N 1
ATOM 2203 C CA . LEU B 1 33 ? 77.701 33.078 196.021 1.00 42.44 71 LEU A CA 1
ATOM 2204 C C . LEU B 1 33 ? 78.001 33.841 194.736 1.00 36.06 71 LEU A C 1
ATOM 2205 O O . LEU B 1 33 ? 77.902 33.281 193.638 1.00 38.56 71 LEU A O 1
ATOM 2210 N N . LEU B 1 34 ? 78.372 35.118 194.850 1.00 34.99 72 LEU A N 1
ATOM 2211 C CA . LEU B 1 34 ? 78.604 35.928 193.658 1.00 39.60 72 LEU A CA 1
ATOM 2212 C C . LEU B 1 34 ? 79.924 35.574 192.982 1.00 44.38 72 LEU A C 1
ATOM 2213 O O . LEU B 1 34 ? 80.013 35.577 191.748 1.00 44.87 72 LEU A O 1
ATOM 2218 N N . VAL B 1 35 ? 80.961 35.269 193.767 1.00 48.52 73 VAL A N 1
ATOM 2219 C CA . VAL B 1 35 ? 82.264 34.967 193.177 1.00 48.77 73 VAL A CA 1
ATOM 2220 C C . VAL B 1 35 ? 82.240 33.611 192.481 1.00 40.91 73 VAL A C 1
ATOM 2221 O O . VAL B 1 35 ? 82.892 33.419 191.448 1.00 43.46 73 VAL A O 1
ATOM 2225 N N . SER B 1 36 ? 81.492 32.651 193.030 1.00 46.06 74 SER A N 1
ATOM 2226 C CA . SER B 1 36 ? 81.346 31.361 192.365 1.00 48.62 74 SER A CA 1
ATOM 2227 C C . SER B 1 36 ? 80.612 31.506 191.040 1.00 55.42 74 SER A C 1
ATOM 2228 O O . SER B 1 36 ? 80.865 30.743 190.101 1.00 57.30 74 SER A O 1
ATOM 2231 N N . ARG B 1 37 ? 79.707 32.481 190.945 1.00 61.21 75 ARG A N 1
ATOM 2232 C CA . ARG B 1 37 ? 78.947 32.691 189.719 1.00 70.50 75 ARG A CA 1
ATOM 2233 C C . ARG B 1 37 ? 79.797 33.356 188.641 1.00 73.68 75 ARG A C 1
ATOM 2234 O O . ARG B 1 37 ? 79.673 33.023 187.457 1.00 72.40 75 ARG A O 1
ATOM 2242 N N . SER B 1 38 ? 80.665 34.287 189.026 1.00 74.73 76 SER A N 1
ATOM 2243 C CA . SER B 1 38 ? 81.452 35.043 188.058 1.00 63.41 76 SER A CA 1
ATOM 2244 C C . SER B 1 38 ? 82.669 34.242 187.607 1.00 60.48 76 SER A C 1
ATOM 2245 O O . SER B 1 38 ? 82.840 33.969 186.419 1.00 70.25 76 SER A O 1
ATOM 2248 N N . ARG B 1 40 ? 85.834 31.283 188.539 1.00 88.46 78 ARG A N 1
ATOM 2249 C CA . ARG B 1 40 ? 86.612 30.371 189.368 1.00 89.01 78 ARG A CA 1
ATOM 2250 C C . ARG B 1 40 ? 85.815 29.930 190.592 1.00 89.81 78 ARG A C 1
ATOM 2251 O O . ARG B 1 40 ? 85.797 28.749 190.939 1.00 95.22 78 ARG A O 1
ATOM 2259 N N . LYS B 1 48 ? 89.019 36.841 187.402 1.00 72.32 86 LYS A N 1
ATOM 2260 C CA . LYS B 1 48 ? 90.205 37.564 187.844 1.00 75.49 86 LYS A CA 1
ATOM 2261 C C . LYS B 1 48 ? 90.627 37.132 189.243 1.00 79.04 86 LYS A C 1
ATOM 2262 O O . LYS B 1 48 ? 89.852 36.517 189.976 1.00 75.45 86 LYS A O 1
ATOM 2268 N N . SER B 1 49 ? 91.867 37.463 189.608 1.00 87.39 87 SER A N 1
ATOM 2269 C CA . SER B 1 49 ? 92.383 37.094 190.920 1.00 91.14 87 SER A CA 1
ATOM 2270 C C . SER B 1 49 ? 91.756 37.914 192.038 1.00 89.96 87 SER A C 1
ATOM 2271 O O . SER B 1 49 ? 91.725 37.452 193.184 1.00 82.31 87 SER A O 1
ATOM 2274 N N . PHE B 1 50 ? 91.262 39.118 191.736 1.00 93.42 88 PHE A N 1
ATOM 2275 C CA . PHE B 1 50 ? 90.589 39.914 192.757 1.00 94.20 88 PHE A CA 1
ATOM 2276 C C . PHE B 1 50 ? 89.296 39.249 193.212 1.00 93.37 88 PHE A C 1
ATOM 2277 O O . PHE B 1 50 ? 88.958 39.287 194.400 1.00 102.69 88 PHE A O 1
ATOM 2285 N N . LEU B 1 51 ? 88.557 38.639 192.282 1.00 80.98 89 LEU A N 1
ATOM 2286 C CA . LEU B 1 51 ? 87.376 37.876 192.671 1.00 66.36 89 LEU A CA 1
ATOM 2287 C C . LEU B 1 51 ? 87.758 36.648 193.486 1.00 64.55 89 LEU A C 1
ATOM 2288 O O . LEU B 1 51 ? 87.039 36.262 194.414 1.00 64.43 89 LEU A O 1
ATOM 2293 N N . LEU B 1 52 ? 88.889 36.020 193.151 1.00 60.51 90 LEU A N 1
ATOM 2294 C CA . LEU B 1 52 ? 89.317 34.827 193.874 1.00 59.96 90 LEU A CA 1
ATOM 2295 C C . LEU B 1 52 ? 89.713 35.155 195.308 1.00 53.70 90 LEU A C 1
ATOM 2296 O O . LEU B 1 52 ? 89.384 34.407 196.235 1.00 62.80 90 LEU A O 1
ATOM 2301 N N . CYS B 1 53 ? 90.420 36.267 195.510 1.00 41.88 91 CYS A N 1
ATOM 2302 C CA . CYS B 1 53 ? 90.871 36.609 196.853 1.00 38.12 91 CYS A CA 1
ATOM 2303 C C . CYS B 1 53 ? 89.712 37.041 197.740 1.00 33.66 91 CYS A C 1
ATOM 2304 O O . CYS B 1 53 ? 89.732 36.786 198.949 1.00 40.62 91 CYS A O 1
ATOM 2307 N N . ILE B 1 54 ? 88.700 37.694 197.164 1.00 41.40 92 ILE A N 1
ATOM 2308 C CA . ILE B 1 54 ? 87.537 38.103 197.945 1.00 39.69 92 ILE A CA 1
ATOM 2309 C C . ILE B 1 54 ? 86.693 36.890 198.318 1.00 30.48 92 ILE A C 1
ATOM 2310 O O . ILE B 1 54 ? 86.117 36.828 199.412 1.00 29.58 92 ILE A O 1
ATOM 2315 N N . GLY B 1 55 ? 86.615 35.903 197.423 1.00 32.36 93 GLY A N 1
ATOM 2316 C CA . GLY B 1 55 ? 85.826 34.716 197.711 1.00 39.56 93 GLY A CA 1
ATOM 2317 C C . GLY B 1 55 ? 86.361 33.929 198.891 1.00 41.32 93 GLY A C 1
ATOM 2318 O O . GLY B 1 55 ? 85.603 33.509 199.770 1.00 48.69 93 GLY A O 1
ATOM 2319 N N . TRP B 1 56 ? 87.679 33.720 198.930 1.00 36.98 94 TRP A N 1
ATOM 2320 C CA . TRP B 1 56 ? 88.286 32.987 200.033 1.00 32.23 94 TRP A CA 1
ATOM 2321 C C . TRP B 1 56 ? 88.441 33.837 201.285 1.00 30.01 94 TRP A C 1
ATOM 2322 O O . TRP B 1 56 ? 88.613 33.284 202.377 1.00 29.42 94 TRP A O 1
ATOM 2333 N N . LEU B 1 57 ? 88.392 35.163 201.153 1.00 29.05 95 LEU A N 1
ATOM 2334 C CA . LEU B 1 57 ? 88.345 36.012 202.337 1.00 33.18 95 LEU A CA 1
ATOM 2335 C C . LEU B 1 57 ? 87.004 35.877 203.046 1.00 39.56 95 LEU A C 1
ATOM 2336 O O . LEU B 1 57 ? 86.951 35.790 204.279 1.00 32.39 95 LEU A O 1
ATOM 2341 N N . ALA B 1 58 ? 85.909 35.855 202.280 1.00 38.50 96 ALA A N 1
ATOM 2342 C CA . ALA B 1 58 ? 84.591 35.646 202.870 1.00 27.95 96 ALA A CA 1
ATOM 2343 C C . ALA B 1 58 ? 84.478 34.259 203.488 1.00 24.62 96 ALA A C 1
ATOM 2344 O O . ALA B 1 58 ? 83.843 34.088 204.535 1.00 27.08 96 ALA A O 1
ATOM 2346 N N . LEU B 1 59 ? 85.092 33.254 202.855 1.00 26.38 97 LEU A N 1
ATOM 2347 C CA . LEU B 1 59 ? 85.077 31.910 203.424 1.00 27.07 97 LEU A CA 1
ATOM 2348 C C . LEU B 1 59 ? 85.883 31.849 204.714 1.00 30.60 97 LEU A C 1
ATOM 2349 O O . LEU B 1 59 ? 85.520 31.110 205.637 1.00 26.25 97 LEU A O 1
ATOM 2354 N N . THR B 1 60 ? 86.971 32.615 204.799 1.00 35.89 98 THR A N 1
ATOM 2355 C CA . THR B 1 60 ? 87.754 32.660 206.029 1.00 39.21 98 THR A CA 1
ATOM 2356 C C . THR B 1 60 ? 86.942 33.263 207.169 1.00 33.07 98 THR A C 1
ATOM 2357 O O . THR B 1 60 ? 86.897 32.713 208.275 1.00 25.66 98 THR A O 1
ATOM 2361 N N . ASP B 1 61 ? 86.290 34.400 206.912 1.00 32.28 99 ASP A N 1
ATOM 2362 C CA . ASP B 1 61 ? 85.532 35.079 207.957 1.00 34.13 99 ASP A CA 1
ATOM 2363 C C . ASP B 1 61 ? 84.365 34.236 208.453 1.00 36.74 99 ASP A C 1
ATOM 2364 O O . ASP B 1 61 ? 84.031 34.281 209.642 1.00 41.13 99 ASP A O 1
ATOM 2369 N N . LEU B 1 62 ? 83.738 33.458 207.567 1.00 32.35 100 LEU A N 1
ATOM 2370 C CA . LEU B 1 62 ? 82.588 32.661 207.981 1.00 24.63 100 LEU A CA 1
ATOM 2371 C C . LEU B 1 62 ? 83.010 31.496 208.868 1.00 26.73 100 LEU A C 1
ATOM 2372 O O . LEU B 1 62 ? 82.367 31.223 209.888 1.00 22.63 100 LEU A O 1
ATOM 2377 N N . VAL B 1 63 ? 84.091 30.802 208.502 1.00 36.92 101 VAL A N 1
ATOM 2378 C CA . VAL B 1 63 ? 84.566 29.681 209.311 1.00 32.51 101 VAL A CA 1
ATOM 2379 C C . VAL B 1 63 ? 84.976 30.160 210.699 1.00 34.55 101 VAL A C 1
ATOM 2380 O O . VAL B 1 63 ? 84.6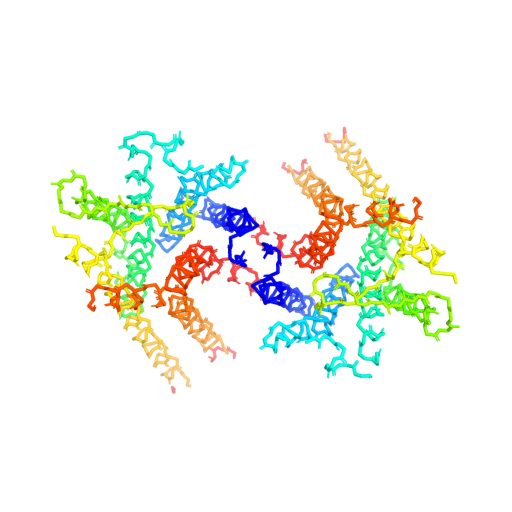91 29.502 211.708 1.00 33.11 101 VAL A O 1
ATOM 2384 N N . GLY B 1 64 ? 85.646 31.313 210.773 1.00 37.05 102 GLY A N 1
ATOM 2385 C CA . GLY B 1 64 ? 86.018 31.862 212.067 1.00 22.90 102 GLY A CA 1
ATOM 2386 C C . GLY B 1 64 ? 84.824 32.205 212.935 1.00 28.26 102 GLY A C 1
ATOM 2387 O O . GLY B 1 64 ? 84.888 32.086 214.161 1.00 21.94 102 GLY A O 1
ATOM 2388 N N . GLN B 1 65 ? 83.720 32.630 212.317 1.00 27.92 103 GLN A N 1
ATOM 2389 C CA . GLN B 1 65 ? 82.508 32.929 213.070 1.00 26.06 103 GLN A CA 1
ATOM 2390 C C . GLN B 1 65 ? 81.753 31.664 213.460 1.00 29.18 103 GLN A C 1
ATOM 2391 O O . GLN B 1 65 ? 81.117 31.629 214.520 1.00 21.03 103 GLN A O 1
ATOM 2397 N N . LEU B 1 66 ? 81.813 30.622 212.625 1.00 22.16 104 LEU A N 1
ATOM 2398 C CA . LEU B 1 66 ? 81.123 29.374 212.932 1.00 31.48 104 LEU A CA 1
ATOM 2399 C C . LEU B 1 66 ? 81.859 28.552 213.984 1.00 44.15 104 LEU A C 1
ATOM 2400 O O . LEU B 1 66 ? 81.226 27.778 214.711 1.00 25.49 104 LEU A O 1
ATOM 2405 N N . LEU B 1 67 ? 83.182 28.696 214.074 1.00 43.80 105 LEU A N 1
ATOM 2406 C CA . LEU B 1 67 ? 83.972 27.963 215.056 1.00 38.73 105 LEU A CA 1
ATOM 2407 C C . LEU B 1 67 ? 83.990 28.624 216.426 1.00 35.47 105 LEU A C 1
ATOM 2408 O O . LEU B 1 67 ? 84.436 27.994 217.391 1.00 39.22 105 LEU A O 1
ATOM 2413 N N . THR B 1 68 ? 83.515 29.860 216.539 1.00 40.60 106 THR A N 1
ATOM 2414 C CA . THR B 1 68 ? 83.704 30.661 217.741 1.00 39.09 106 THR A CA 1
ATOM 2415 C C . THR B 1 68 ? 82.400 30.999 218.445 1.00 37.47 106 THR A C 1
ATOM 2416 O O . THR B 1 68 ? 82.291 30.813 219.663 1.00 27.50 106 THR A O 1
ATOM 2420 N N . THR B 1 69 ? 81.407 31.486 217.710 1.00 35.07 107 THR A N 1
ATOM 2421 C CA . THR B 1 69 ? 80.160 31.990 218.276 1.00 37.47 107 THR A CA 1
ATOM 2422 C C . THR B 1 69 ? 79.312 30.916 218.962 1.00 37.04 107 THR A C 1
ATOM 2423 O O . THR B 1 69 ? 78.760 31.187 220.036 1.00 33.25 107 THR A O 1
ATOM 2427 N N . PRO B 1 70 ? 79.153 29.710 218.393 1.00 23.95 108 PRO A N 1
ATOM 2428 C CA . PRO B 1 70 ? 78.318 28.704 219.076 1.00 25.46 108 PRO A CA 1
ATOM 2429 C C . PRO B 1 70 ? 78.792 28.347 220.475 1.00 26.76 108 PRO A C 1
ATOM 2430 O O . PRO B 1 70 ? 77.966 27.986 221.322 1.00 27.85 108 PRO A O 1
ATOM 2434 N N . VAL B 1 71 ? 80.095 28.435 220.748 1.00 33.21 109 VAL A N 1
ATOM 2435 C CA . VAL B 1 71 ? 80.583 28.168 222.098 1.00 36.78 109 VAL A CA 1
ATOM 2436 C C . VAL B 1 71 ? 80.124 29.260 223.057 1.00 34.80 109 VAL A C 1
ATOM 2437 O O . VAL B 1 71 ? 79.731 28.981 224.196 1.00 32.21 109 VAL A O 1
ATOM 2441 N N . VAL B 1 72 ? 80.162 30.517 222.610 1.00 28.30 110 VAL A N 1
ATOM 2442 C CA . VAL B 1 72 ? 79.777 31.633 223.469 1.00 28.27 110 VAL A CA 1
ATOM 2443 C C . VAL B 1 72 ? 78.301 31.542 223.836 1.00 43.85 110 VAL A C 1
ATOM 2444 O O . VAL B 1 72 ? 77.907 31.839 224.971 1.00 49.53 110 VAL A O 1
ATOM 2448 N N . ILE B 1 73 ? 77.464 31.123 222.884 1.00 42.99 111 ILE A N 1
ATOM 2449 C CA . ILE B 1 73 ? 76.026 31.054 223.125 1.00 33.34 111 ILE A CA 1
ATOM 2450 C C . ILE B 1 73 ? 75.703 29.998 224.176 1.00 39.58 111 ILE A C 1
ATOM 2451 O O . ILE B 1 73 ? 74.832 30.202 225.031 1.00 42.06 111 ILE A O 1
ATOM 2456 N N . VAL B 1 74 ? 76.398 28.858 224.136 1.00 29.63 112 VAL A N 1
ATOM 2457 C CA . VAL B 1 74 ? 76.150 27.800 225.115 1.00 39.03 112 VAL A CA 1
ATOM 2458 C C . VAL B 1 74 ? 76.488 28.280 226.522 1.00 43.71 112 VAL A C 1
ATOM 2459 O O . VAL B 1 74 ? 75.752 28.010 227.479 1.00 40.90 112 VAL A O 1
ATOM 2463 N N . VAL B 1 75 ? 77.606 28.997 226.671 1.00 41.17 113 VAL A N 1
ATOM 2464 C CA . VAL B 1 75 ? 78.012 29.485 227.988 1.00 44.61 113 VAL A CA 1
ATOM 2465 C C . VAL B 1 75 ? 76.977 30.459 228.541 1.00 44.79 113 VAL A C 1
ATOM 2466 O O . VAL B 1 75 ? 76.693 30.470 229.746 1.00 45.28 113 VAL A O 1
ATOM 2470 N N . TYR B 1 76 ? 76.391 31.285 227.672 1.00 41.26 114 TYR A N 1
ATOM 2471 C CA . TYR B 1 76 ? 75.350 32.209 228.113 1.00 42.39 114 TYR A CA 1
ATOM 2472 C C . TYR B 1 76 ? 74.105 31.458 228.569 1.00 43.18 114 TYR A C 1
ATOM 2473 O O . TYR B 1 76 ? 73.589 31.698 229.667 1.00 52.44 114 TYR A O 1
ATOM 2482 N N . LEU B 1 77 ? 73.606 30.543 227.734 1.00 40.72 115 LEU A N 1
ATOM 2483 C CA . LEU B 1 77 ? 72.356 29.852 228.033 1.00 44.05 115 LEU A CA 1
ATOM 2484 C C . LEU B 1 77 ? 72.484 28.882 229.200 1.00 44.08 115 LEU A C 1
ATOM 2485 O O . LEU B 1 77 ? 71.464 28.507 229.789 1.00 50.07 115 LEU A O 1
ATOM 2490 N N . SER B 1 78 ? 73.701 28.465 229.546 1.00 44.71 116 SER A N 1
ATOM 2491 C CA . SER B 1 78 ? 73.905 27.531 230.646 1.00 41.00 116 SER A CA 1
ATOM 2492 C C . SER B 1 78 ? 74.051 28.219 231.995 1.00 55.69 116 SER A C 1
ATOM 2493 O O . SER B 1 78 ? 73.775 27.591 233.024 1.00 52.90 116 SER A O 1
ATOM 2496 N N . LYS B 1 79 ? 74.481 29.479 232.012 1.00 67.19 117 LYS A N 1
ATOM 2497 C CA . LYS B 1 79 ? 74.743 30.218 233.248 1.00 76.27 117 LYS A CA 1
ATOM 2498 C C . LYS B 1 79 ? 75.747 29.482 234.133 1.00 82.21 117 LYS A C 1
ATOM 2499 O O . LYS B 1 79 ? 76.722 28.913 233.642 1.00 80.59 117 LYS A O 1
ATOM 2505 N N . ARG B 1 81 ? 79.394 28.357 234.587 1.00 69.84 119 ARG A N 1
ATOM 2506 C CA . ARG B 1 81 ? 80.796 28.761 234.587 1.00 72.01 119 ARG A CA 1
ATOM 2507 C C . ARG B 1 81 ? 81.572 28.033 233.497 1.00 72.97 119 ARG A C 1
ATOM 2508 O O . ARG B 1 81 ? 81.302 26.868 233.208 1.00 73.00 119 ARG A O 1
ATOM 2516 N N . TRP B 1 82 ? 82.540 28.729 232.894 1.00 69.35 120 TRP A N 1
ATOM 2517 C CA . TRP B 1 82 ? 83.382 28.099 231.882 1.00 61.62 120 TRP A CA 1
ATOM 2518 C C . TRP B 1 82 ? 84.180 26.943 232.468 1.00 65.92 120 TRP A C 1
ATOM 2519 O O . TRP B 1 82 ? 84.456 25.960 231.770 1.00 62.22 120 TRP A O 1
ATOM 2530 N N . GLU B 1 83 ? 84.547 27.037 233.747 1.00 66.10 121 GLU A N 1
ATOM 2531 C CA . GLU B 1 83 ? 85.382 26.013 234.366 1.00 65.10 121 GLU A CA 1
ATOM 2532 C C . GLU B 1 83 ? 84.635 24.690 234.487 1.00 69.26 121 GLU A C 1
ATOM 2533 O O . GLU B 1 83 ? 85.163 23.632 234.122 1.00 64.09 121 GLU A O 1
ATOM 2539 N N . HIS B 1 84 ? 83.403 24.726 235.001 1.00 73.58 122 HIS A N 1
ATOM 2540 C CA . HIS B 1 84 ? 82.625 23.500 235.141 1.00 75.07 122 HIS A CA 1
ATOM 2541 C C . HIS B 1 84 ? 82.156 22.959 233.797 1.00 61.81 122 HIS A C 1
ATOM 2542 O O . HIS B 1 84 ? 81.829 21.771 233.701 1.00 60.86 122 HIS A O 1
ATOM 2549 N N . ILE B 1 85 ? 82.112 23.799 232.763 1.00 58.46 123 ILE A N 1
ATOM 2550 C CA . ILE B 1 85 ? 81.815 23.311 231.421 1.00 60.29 123 ILE A CA 1
ATOM 2551 C C . ILE B 1 85 ? 83.068 22.730 230.777 1.00 68.72 123 ILE A C 1
ATOM 2552 O O . ILE B 1 85 ? 83.005 21.724 230.061 1.00 64.70 123 ILE A O 1
ATOM 2557 N N . ASP B 1 86 ? 84.226 23.344 231.034 1.00 71.71 124 ASP A N 1
ATOM 2558 C CA . ASP B 1 86 ? 85.498 22.977 230.414 1.00 73.19 124 ASP A CA 1
ATOM 2559 C C . ASP B 1 86 ? 86.494 22.608 231.509 1.00 81.56 124 ASP A C 1
ATOM 2560 O O . ASP B 1 86 ? 87.289 23.452 231.948 1.00 89.96 124 ASP A O 1
ATOM 2565 N N . PRO B 1 87 ? 86.485 21.348 231.977 1.00 75.07 125 PRO A N 1
ATOM 2566 C CA . PRO B 1 87 ? 87.482 20.894 232.953 1.00 71.42 125 PRO A CA 1
ATOM 2567 C C . PRO B 1 87 ? 88.867 20.702 232.339 1.00 64.30 125 PRO A C 1
ATOM 2568 O O . PRO B 1 87 ? 88.965 20.290 231.183 1.00 60.11 125 PRO A O 1
ATOM 2572 N N . GLY B 1 89 ? 90.726 22.873 230.782 1.00 52.13 127 GLY A N 1
ATOM 2573 C CA . GLY B 1 89 ? 90.867 24.018 229.900 1.00 48.98 127 GLY A CA 1
ATOM 2574 C C . GLY B 1 89 ? 91.122 23.627 228.457 1.00 47.51 127 GLY A C 1
ATOM 2575 O O . GLY B 1 89 ? 91.758 24.366 227.707 1.00 45.59 127 GLY A O 1
ATOM 2576 N N . ARG B 1 90 ? 90.611 22.456 228.069 1.00 51.52 128 ARG A N 1
ATOM 2577 C CA . ARG B 1 90 ? 90.820 21.968 226.710 1.00 58.41 128 ARG A CA 1
ATOM 2578 C C . ARG B 1 90 ? 90.133 22.862 225.684 1.00 53.94 128 ARG A C 1
ATOM 2579 O O . ARG B 1 90 ? 90.722 23.199 224.650 1.00 47.20 128 ARG A O 1
ATOM 2587 N N . LEU B 1 91 ? 88.888 23.260 225.952 1.00 53.83 129 LEU A N 1
ATOM 2588 C CA . LEU B 1 91 ? 88.153 24.088 225.001 1.00 44.65 129 LEU A CA 1
ATOM 2589 C C . LEU B 1 91 ? 88.650 25.529 225.003 1.00 52.57 129 LEU A C 1
ATOM 2590 O O . LEU B 1 91 ? 88.598 26.202 223.967 1.00 37.66 129 LEU A O 1
ATOM 2595 N N . CYS B 1 92 ? 89.142 26.014 226.146 1.00 51.96 130 CYS A N 1
ATOM 2596 C CA . CYS B 1 92 ? 89.594 27.400 226.237 1.00 55.67 130 CYS A CA 1
ATOM 2597 C C . CYS B 1 92 ? 90.834 27.637 225.383 1.00 59.33 130 CYS A C 1
ATOM 2598 O O . CYS B 1 92 ? 90.957 28.685 224.738 1.00 63.51 130 CYS A O 1
ATOM 2601 N N . THR B 1 93 ? 91.767 26.682 225.371 1.00 62.84 131 THR A N 1
ATOM 2602 C CA . THR B 1 93 ? 92.955 26.821 224.533 1.00 58.48 131 THR A CA 1
ATOM 2603 C C . THR B 1 93 ? 92.590 26.813 223.052 1.00 56.52 131 THR A C 1
ATOM 2604 O O . THR B 1 93 ? 93.161 27.573 222.261 1.00 47.90 131 THR A O 1
ATOM 2608 N N . PHE B 1 94 ? 91.637 25.962 222.661 1.00 54.01 132 PHE A N 1
ATOM 2609 C CA . PHE B 1 94 ? 91.181 25.943 221.275 1.00 47.03 132 PHE A CA 1
ATOM 2610 C C . PHE B 1 94 ? 90.445 27.226 220.908 1.00 42.27 132 PHE A C 1
ATOM 2611 O O . PHE B 1 94 ? 90.525 27.679 219.759 1.00 33.85 132 PHE A O 1
ATOM 2619 N N . PHE B 1 95 ? 89.727 27.823 221.861 1.00 37.17 133 PHE A N 1
ATOM 2620 C CA . PHE B 1 95 ? 88.993 29.052 221.581 1.00 35.17 133 PHE A CA 1
ATOM 2621 C C . PHE B 1 95 ? 89.948 30.214 221.334 1.00 42.65 133 PHE A C 1
ATOM 2622 O O . PHE B 1 95 ? 89.785 30.969 220.368 1.00 43.02 133 PHE A O 1
ATOM 2630 N N . GLY B 1 96 ? 90.951 30.373 222.202 1.00 31.64 134 GLY A N 1
ATOM 2631 C CA . GLY B 1 96 ? 91.901 31.461 222.032 1.00 30.70 134 GLY A CA 1
ATOM 2632 C C . GLY B 1 96 ? 92.713 31.340 220.757 1.00 30.14 134 GLY A C 1
ATOM 2633 O O . GLY B 1 96 ? 93.036 32.344 220.117 1.00 28.89 134 GLY A O 1
ATOM 2634 N N . LEU B 1 97 ? 93.063 30.109 220.375 1.00 31.31 135 LEU A N 1
ATOM 2635 C CA . LEU B 1 97 ? 93.818 29.899 219.144 1.00 31.16 135 LEU A CA 1
ATOM 2636 C C . LEU B 1 97 ? 92.994 30.285 217.922 1.00 29.88 135 LEU A C 1
ATOM 2637 O O . LEU B 1 97 ? 93.491 30.964 217.016 1.00 28.95 135 LEU A O 1
ATOM 2642 N N . THR B 1 98 ? 91.728 29.860 217.882 1.00 29.74 136 THR A N 1
ATOM 2643 C CA . THR B 1 98 ? 90.870 30.190 216.748 1.00 31.50 136 THR A CA 1
ATOM 2644 C C . THR B 1 98 ? 90.662 31.696 216.638 1.00 30.80 136 THR A C 1
ATOM 2645 O O . THR B 1 98 ? 90.604 32.245 215.530 1.00 26.42 136 THR A O 1
ATOM 2649 N N . MET B 1 99 ? 90.553 32.382 217.778 1.00 30.72 137 MET A N 1
ATOM 2650 C CA . MET B 1 99 ? 90.457 33.838 217.761 1.00 25.63 137 MET A CA 1
ATOM 2651 C C . MET B 1 99 ? 91.696 34.460 217.134 1.00 38.86 137 MET A C 1
ATOM 2652 O O . MET B 1 99 ? 91.597 35.421 216.361 1.00 40.00 137 MET A O 1
ATOM 2657 N N . THR B 1 100 ? 92.875 33.921 217.451 1.00 40.49 138 THR A N 1
ATOM 2658 C CA . THR B 1 100 ? 94.124 34.496 216.962 1.00 35.87 138 THR A CA 1
ATOM 2659 C C . THR B 1 100 ? 94.356 34.176 215.489 1.00 33.25 138 THR A C 1
ATOM 2660 O O . THR B 1 100 ? 94.838 35.030 214.736 1.00 36.47 138 THR A O 1
ATOM 2664 N N . VAL B 1 101 ? 94.023 32.955 215.062 1.00 35.12 139 VAL A N 1
ATOM 2665 C CA . VAL B 1 101 ? 94.253 32.557 213.673 1.00 38.78 139 VAL A CA 1
ATOM 2666 C C . VAL B 1 101 ? 93.425 33.419 212.729 1.00 31.49 139 VAL A C 1
ATOM 2667 O O . VAL B 1 101 ? 93.956 34.087 211.834 1.00 37.47 139 VAL A O 1
ATOM 2671 N N . PHE B 1 102 ? 92.105 33.417 212.921 1.00 28.29 140 PHE A N 1
ATOM 2672 C CA . PHE B 1 102 ? 91.212 34.107 211.999 1.00 33.82 140 PHE A CA 1
ATOM 2673 C C . PHE B 1 102 ? 91.254 35.619 212.166 1.00 37.47 140 PHE A C 1
ATOM 2674 O O . PHE B 1 102 ? 90.889 36.341 211.232 1.00 44.52 140 PHE A O 1
ATOM 2682 N N . GLY B 1 103 ? 91.678 36.112 213.329 1.00 35.54 141 GLY A N 1
ATOM 2683 C CA . GLY B 1 103 ? 91.880 37.544 213.475 1.00 37.48 141 GLY A CA 1
ATOM 2684 C C . GLY B 1 103 ? 93.028 38.048 212.620 1.00 32.16 141 GLY A C 1
ATOM 2685 O O . GLY B 1 103 ? 92.898 39.048 211.907 1.00 31.05 141 GLY A O 1
ATOM 2686 N N . LEU B 1 104 ? 94.169 37.356 212.678 1.00 23.61 142 LEU A N 1
ATOM 2687 C CA . LEU B 1 104 ? 95.327 37.757 211.886 1.00 28.33 142 LEU A CA 1
ATOM 2688 C C . LEU B 1 104 ? 95.123 37.489 210.400 1.00 35.49 142 LEU A C 1
ATOM 2689 O O . LEU B 1 104 ? 95.631 38.244 209.563 1.00 24.54 142 LEU A O 1
ATOM 2694 N N . SER B 1 105 ? 94.398 36.422 210.054 1.00 33.94 143 SER A N 1
ATOM 2695 C CA . SER B 1 105 ? 94.185 36.090 208.648 1.00 26.31 143 SER A CA 1
ATOM 2696 C C . SER B 1 105 ? 93.472 37.224 207.922 1.00 26.57 143 SER A C 1
ATOM 2697 O O . SER B 1 105 ? 93.906 37.660 206.850 1.00 36.42 143 SER A O 1
ATOM 2700 N N . SER B 1 106 ? 92.372 37.715 208.495 1.00 28.57 144 SER A N 1
ATOM 2701 C CA . SER B 1 106 ? 91.663 38.840 207.894 1.00 34.68 144 SER A CA 1
ATOM 2702 C C . SER B 1 106 ? 92.554 40.073 207.812 1.00 39.22 144 SER A C 1
ATOM 2703 O O . SER B 1 106 ? 92.466 40.849 206.853 1.00 50.49 144 SER A O 1
ATOM 2706 N N . LEU B 1 107 ? 93.422 40.269 208.807 1.00 31.59 145 LEU A N 1
ATOM 2707 C CA . LEU B 1 107 ? 94.268 41.458 208.827 1.00 23.04 145 LEU A CA 1
ATOM 2708 C C . LEU B 1 107 ? 95.294 41.436 207.701 1.00 24.02 145 LEU A C 1
ATOM 2709 O O . LEU B 1 107 ? 95.611 42.483 207.125 1.00 30.23 145 LEU A O 1
ATOM 2714 N N . PHE B 1 108 ? 95.828 40.259 207.374 1.00 24.82 146 PHE A N 1
ATOM 2715 C CA . PHE B 1 108 ? 96.900 40.169 206.392 1.00 31.72 146 PHE A CA 1
ATOM 2716 C C . PHE B 1 108 ? 96.433 39.749 205.004 1.00 27.02 146 PHE A C 1
ATOM 2717 O O . PHE B 1 108 ? 97.139 40.021 204.028 1.00 28.16 146 PHE A O 1
ATOM 2725 N N . ILE B 1 109 ? 95.275 39.096 204.883 1.00 28.57 147 ILE A N 1
ATOM 2726 C CA . ILE B 1 109 ? 94.674 38.932 203.562 1.00 30.06 147 ILE A CA 1
ATOM 2727 C C . ILE B 1 109 ? 94.299 40.294 202.991 1.00 34.10 147 ILE A C 1
ATOM 2728 O O . ILE B 1 109 ? 94.470 40.554 201.793 1.00 31.58 147 ILE A O 1
ATOM 2733 N N . ALA B 1 110 ? 93.794 41.189 203.844 1.00 33.42 148 ALA A N 1
ATOM 2734 C CA . ALA B 1 110 ? 93.506 42.551 203.408 1.00 33.03 148 ALA A CA 1
ATOM 2735 C C . ALA B 1 110 ? 94.789 43.305 203.080 1.00 46.91 148 ALA A C 1
ATOM 2736 O O . ALA B 1 110 ? 94.830 44.081 202.118 1.00 58.41 148 ALA A O 1
ATOM 2738 N N . SER B 1 111 ? 95.843 43.094 203.872 1.00 55.96 149 SER A N 1
ATOM 2739 C CA . SER B 1 111 ? 97.121 43.739 203.589 1.00 27.59 149 SER A CA 1
ATOM 2740 C C . SER B 1 111 ? 97.699 43.249 202.270 1.00 29.33 149 SER A C 1
ATOM 2741 O O . SER B 1 111 ? 98.324 44.020 201.533 1.00 41.29 149 SER A O 1
ATOM 2744 N N . ALA B 1 112 ? 97.502 41.968 201.956 1.00 29.84 150 ALA A N 1
ATOM 2745 C CA . ALA B 1 112 ? 97.968 41.442 200.679 1.00 31.79 150 ALA A CA 1
ATOM 2746 C C . ALA B 1 112 ? 97.241 42.102 199.514 1.00 44.38 150 ALA A C 1
ATOM 2747 O O . ALA B 1 112 ? 97.870 42.490 198.523 1.00 38.11 150 ALA A O 1
ATOM 2749 N N . MET B 1 113 ? 95.916 42.244 199.620 1.00 40.87 151 MET A N 1
ATOM 2750 C CA . MET B 1 113 ? 95.149 42.879 198.552 1.00 37.31 151 MET A CA 1
ATOM 2751 C C . MET B 1 113 ? 95.548 44.335 198.356 1.00 36.52 151 MET A C 1
ATOM 2752 O O . MET B 1 113 ? 95.488 44.846 197.232 1.00 34.75 151 MET A O 1
ATOM 2757 N N . ALA B 1 114 ? 95.949 45.019 199.430 1.00 36.06 152 ALA A N 1
ATOM 2758 C CA . ALA B 1 114 ? 96.410 46.397 199.295 1.00 38.32 152 ALA A CA 1
ATOM 2759 C C . ALA B 1 114 ? 97.662 46.474 198.430 1.00 47.57 152 ALA A C 1
ATOM 2760 O O . ALA B 1 114 ? 97.816 47.402 197.628 1.00 62.80 152 ALA A O 1
ATOM 2762 N N . VAL B 1 115 ? 98.568 45.506 198.581 1.00 39.20 153 VAL A N 1
ATOM 2763 C CA . VAL B 1 115 ? 99.760 45.469 197.740 1.00 40.44 153 VAL A CA 1
ATOM 2764 C C . VAL B 1 115 ? 99.393 45.088 196.312 1.00 59.37 153 VAL A C 1
ATOM 2765 O O . VAL B 1 115 ? 100.041 45.534 195.356 1.00 63.03 153 VAL A O 1
ATOM 2769 N N . GLU B 1 116 ? 98.353 44.267 196.138 1.00 60.55 154 GLU A N 1
ATOM 2770 C CA . GLU B 1 116 ? 97.907 43.901 194.796 1.00 53.14 154 GLU A CA 1
ATOM 2771 C C . GLU B 1 116 ? 97.425 45.126 194.028 1.00 51.26 154 GLU A C 1
ATOM 2772 O O . GLU B 1 116 ? 97.796 45.332 192.867 1.00 46.88 154 GLU A O 1
ATOM 2778 N N . ARG B 1 117 ? 96.591 45.953 194.666 1.00 62.21 155 ARG A N 1
ATOM 2779 C CA . ARG B 1 117 ? 96.075 47.144 194.001 1.00 61.35 155 ARG A CA 1
ATOM 2780 C C . ARG B 1 117 ? 97.179 48.158 193.730 1.00 52.98 155 ARG A C 1
ATOM 2781 O O . ARG B 1 117 ? 97.120 48.883 192.731 1.00 53.23 155 ARG A O 1
ATOM 2789 N N . ALA B 1 118 ? 98.186 48.224 194.603 1.00 54.32 156 ALA A N 1
ATOM 2790 C CA . ALA B 1 118 ? 99.289 49.157 194.396 1.00 59.05 156 ALA A CA 1
ATOM 2791 C C . ALA B 1 118 ? 100.116 48.765 193.177 1.00 68.27 156 ALA A C 1
ATOM 2792 O O . ALA B 1 118 ? 100.444 49.612 192.338 1.00 69.26 156 ALA A O 1
ATOM 2794 N N . LEU B 1 119 ? 100.458 47.480 193.059 1.00 66.31 157 LEU A N 1
ATOM 2795 C CA . LEU B 1 119 ? 101.249 47.011 191.929 1.00 64.52 157 LEU A CA 1
ATOM 2796 C C . LEU B 1 119 ? 100.432 46.880 190.651 1.00 67.19 157 LEU A C 1
ATOM 2797 O O . LEU B 1 119 ? 101.017 46.772 189.567 1.00 72.31 157 LEU A O 1
ATOM 2802 N N . ALA B 1 120 ? 99.102 46.887 190.748 1.00 57.64 158 ALA A N 1
ATOM 2803 C CA . ALA B 1 120 ? 98.269 46.796 189.554 1.00 65.15 158 ALA A CA 1
ATOM 2804 C C . ALA B 1 120 ? 98.216 48.126 188.812 1.00 70.56 158 ALA A C 1
ATOM 2805 O O . ALA B 1 120 ? 98.414 48.173 187.593 1.00 69.84 158 ALA A O 1
ATOM 2807 N N . ILE B 1 121 ? 97.951 49.216 189.532 1.00 71.83 159 ILE A N 1
ATOM 2808 C CA . ILE B 1 121 ? 97.879 50.523 188.887 1.00 74.62 159 ILE A CA 1
ATOM 2809 C C . ILE B 1 121 ? 99.275 51.063 188.581 1.00 71.25 159 ILE A C 1
ATOM 2810 O O . ILE B 1 121 ? 99.442 51.869 187.658 1.00 67.74 159 ILE A O 1
ATOM 2815 N N . ARG B 1 122 ? 100.294 50.628 189.327 1.00 70.03 160 ARG A N 1
ATOM 2816 C CA . ARG B 1 122 ? 101.655 51.074 189.043 1.00 71.27 160 ARG A CA 1
ATOM 2817 C C . ARG B 1 122 ? 102.139 50.542 187.700 1.00 78.61 160 ARG A C 1
ATOM 2818 O O . ARG B 1 122 ? 102.872 51.231 186.981 1.00 84.37 160 ARG A O 1
ATOM 2826 N N . ALA B 1 123 ? 101.742 49.323 187.347 1.00 81.49 161 ALA A N 1
ATOM 2827 C CA . ALA B 1 123 ? 102.116 48.717 186.068 1.00 85.84 161 ALA A CA 1
ATOM 2828 C C . ALA B 1 123 ? 100.964 47.862 185.568 1.00 84.17 161 ALA A C 1
ATOM 2829 O O . ALA B 1 123 ? 100.981 46.629 185.684 1.00 83.51 161 ALA A O 1
ATOM 2831 N N . PRO B 1 124 ? 99.926 48.486 185.003 1.00 80.25 162 PRO A N 1
ATOM 2832 C CA . PRO B 1 124 ? 98.817 47.700 184.436 1.00 77.22 162 PRO A CA 1
ATOM 2833 C C . PRO B 1 124 ? 99.230 46.850 183.250 1.00 82.46 162 PRO A C 1
ATOM 2834 O O . PRO B 1 124 ? 98.554 45.859 182.948 1.00 83.17 162 PRO A O 1
ATOM 2838 N N . HIS B 1 125 ? 100.317 47.211 182.566 1.00 89.53 163 HIS A N 1
ATOM 2839 C CA . HIS B 1 125 ? 100.789 46.428 181.429 1.00 93.55 163 HIS A CA 1
ATOM 2840 C C . HIS B 1 125 ? 101.335 45.076 181.875 1.00 93.14 163 HIS A C 1
ATOM 2841 O O . HIS B 1 125 ? 100.942 44.030 181.344 1.00 86.25 163 HIS A O 1
ATOM 2848 N N . TRP B 1 126 ? 102.245 45.076 182.852 1.00 97.86 164 TRP A N 1
ATOM 2849 C CA . TRP B 1 126 ? 102.834 43.828 183.324 1.00 102.51 164 TRP A CA 1
ATOM 2850 C C . TRP B 1 126 ? 101.886 43.050 184.228 1.00 99.27 164 TRP A C 1
ATOM 2851 O O . TRP B 1 126 ? 101.941 41.816 184.261 1.00 101.87 164 TRP A O 1
ATOM 2862 N N . TYR B 1 127 ? 101.015 43.746 184.963 1.00 90.68 165 TYR A N 1
ATOM 2863 C CA . TYR B 1 127 ? 100.101 43.060 185.870 1.00 84.18 165 TYR A CA 1
ATOM 2864 C C . TYR B 1 127 ? 99.007 42.324 185.107 1.00 86.62 165 TYR A C 1
ATOM 2865 O O . TYR B 1 127 ? 98.612 41.218 185.491 1.00 91.10 165 TYR A O 1
ATOM 2866 N N . ALA B 1 128 ? 98.507 42.918 184.022 1.00 86.74 166 ALA A N 1
ATOM 2867 C CA . ALA B 1 128 ? 97.431 42.305 183.253 1.00 84.14 166 ALA A CA 1
ATOM 2868 C C . ALA B 1 128 ? 97.898 41.136 182.395 1.00 89.61 166 ALA A C 1
ATOM 2869 O O . ALA B 1 128 ? 97.057 40.469 181.784 1.00 89.64 166 ALA A O 1
ATOM 2870 N N . SER B 1 129 ? 99.204 40.871 182.333 1.00 93.08 167 SER A N 1
ATOM 2871 C CA . SER B 1 129 ? 99.738 39.801 181.505 1.00 100.47 167 SER A CA 1
ATOM 2872 C C . SER B 1 129 ? 100.528 38.747 182.266 1.00 102.84 167 SER A C 1
ATOM 2873 O O . SER B 1 129 ? 100.688 37.636 181.749 1.00 104.21 167 SER A O 1
ATOM 2874 N N . HIS B 1 130 ? 101.026 39.054 183.465 1.00 100.37 168 HIS A N 1
ATOM 2875 C CA . HIS B 1 130 ? 101.843 38.118 184.223 1.00 91.89 168 HIS A CA 1
ATOM 2876 C C . HIS B 1 130 ? 101.201 37.655 185.523 1.00 84.97 168 HIS A C 1
ATOM 2877 O O . HIS B 1 130 ? 101.743 36.753 186.171 1.00 84.28 168 HIS A O 1
ATOM 2884 N N . MET B 1 131 ? 100.075 38.240 185.924 1.00 82.46 169 MET A N 1
ATOM 2885 C CA . MET B 1 131 ? 99.390 37.792 187.129 1.00 87.60 169 MET A CA 1
ATOM 2886 C C . MET B 1 131 ? 98.727 36.443 186.884 1.00 91.52 169 MET A C 1
ATOM 2887 O O . MET B 1 131 ? 97.999 36.265 185.902 1.00 93.78 169 MET A O 1
ATOM 2892 N N . LYS B 1 132 ? 98.981 35.492 187.778 1.00 89.81 170 LYS A N 1
ATOM 2893 C CA . LYS B 1 132 ? 98.451 34.144 187.656 1.00 86.30 170 LYS A CA 1
ATOM 2894 C C . LYS B 1 132 ? 97.692 33.780 188.923 1.00 83.55 170 LYS A C 1
ATOM 2895 O O . LYS B 1 132 ? 97.976 34.297 190.007 1.00 81.05 170 LYS A O 1
ATOM 2896 N N . THR B 1 133 ? 96.714 32.884 188.772 1.00 81.38 171 THR A N 1
ATOM 2897 C CA . THR B 1 133 ? 95.925 32.444 189.916 1.00 76.18 171 THR A CA 1
ATOM 2898 C C . THR B 1 133 ? 96.738 31.599 190.887 1.00 79.17 171 THR A C 1
ATOM 2899 O O . THR B 1 133 ? 96.360 31.486 192.058 1.00 69.25 171 THR A O 1
ATOM 2903 N N . ARG B 1 134 ? 97.844 31.005 190.429 1.00 86.80 172 ARG A N 1
ATOM 2904 C CA . ARG B 1 134 ? 98.696 30.225 191.319 1.00 85.25 172 ARG A CA 1
ATOM 2905 C C . ARG B 1 134 ? 99.415 31.095 192.340 1.00 80.38 172 ARG A C 1
ATOM 2906 O O . ARG B 1 134 ? 99.806 30.591 193.399 1.00 80.18 172 ARG A O 1
ATOM 2907 N N . ILE B 1 135 ? 99.600 32.384 192.048 1.00 75.89 173 ILE A N 1
ATOM 2908 C CA . ILE B 1 135 ? 100.157 33.296 193.042 1.00 72.39 173 ILE A CA 1
ATOM 2909 C C . ILE B 1 135 ? 99.113 33.624 194.103 1.00 68.55 173 ILE A C 1
ATOM 2910 O O . ILE B 1 135 ? 99.427 33.713 195.296 1.00 70.23 173 ILE A O 1
ATOM 2915 N N . THR B 1 136 ? 97.854 33.795 193.688 1.00 63.89 174 THR A N 1
ATOM 2916 C CA . THR B 1 136 ? 96.788 34.090 194.641 1.00 53.04 174 THR A CA 1
ATOM 2917 C C . THR B 1 136 ? 96.611 32.954 195.642 1.00 55.95 174 THR A C 1
ATOM 2918 O O . THR B 1 136 ? 96.435 33.196 196.842 1.00 41.70 174 THR A O 1
ATOM 2922 N N . ARG B 1 137 ? 96.667 31.706 195.170 1.00 55.54 175 ARG A N 1
ATOM 2923 C CA . ARG B 1 137 ? 96.576 30.573 196.084 1.00 51.34 175 ARG A CA 1
ATOM 2924 C C . ARG B 1 137 ? 97.785 30.501 197.008 1.00 54.55 175 ARG A C 1
ATOM 2925 O O . ARG B 1 137 ? 97.658 30.058 198.155 1.00 57.37 175 ARG A O 1
ATOM 2933 N N . ALA B 1 138 ? 98.956 30.935 196.534 1.00 55.27 176 ALA A N 1
ATOM 2934 C CA . ALA B 1 138 ? 100.152 30.900 197.370 1.00 46.30 176 ALA A CA 1
ATOM 2935 C C . ALA B 1 138 ? 100.080 31.937 198.484 1.00 43.29 176 ALA A C 1
ATOM 2936 O O . ALA B 1 138 ? 100.475 31.661 199.623 1.00 42.33 176 ALA A O 1
ATOM 2938 N N . VAL B 1 139 ? 99.583 33.137 198.177 1.00 44.02 177 VAL A N 1
ATOM 2939 C CA . VAL B 1 139 ? 99.466 34.173 199.198 1.00 43.50 177 VAL A CA 1
ATOM 2940 C C . VAL B 1 139 ? 98.388 33.805 200.211 1.00 49.03 177 VAL A C 1
ATOM 2941 O O . VAL B 1 139 ? 98.562 33.997 201.421 1.00 38.95 177 VAL A O 1
ATOM 2945 N N . LEU B 1 140 ? 97.260 33.270 199.736 1.00 46.49 178 LEU A N 1
ATOM 2946 C CA . LEU B 1 140 ? 96.201 32.851 200.648 1.00 50.96 178 LEU A CA 1
ATOM 2947 C C . LEU B 1 140 ? 96.652 31.689 201.526 1.00 48.37 178 LEU A C 1
ATOM 2948 O O . LEU B 1 140 ? 96.299 31.625 202.710 1.00 43.72 178 LEU A O 1
ATOM 2953 N N . LEU B 1 141 ? 97.433 30.761 200.967 1.00 52.66 179 LEU A N 1
ATOM 2954 C CA . LEU B 1 141 ? 97.909 29.629 201.755 1.00 52.64 179 LEU A CA 1
ATOM 2955 C C . LEU B 1 141 ? 98.994 30.043 202.741 1.00 49.84 179 LEU A C 1
ATOM 2956 O O . LEU B 1 141 ? 99.067 29.492 203.846 1.00 52.73 179 LEU A O 1
ATOM 2961 N N . GLY B 1 142 ? 99.840 31.003 202.365 1.00 49.21 180 GLY A N 1
ATOM 2962 C CA . GLY B 1 142 ? 100.895 31.439 203.265 1.00 38.57 180 GLY A CA 1
ATOM 2963 C C . GLY B 1 142 ? 100.365 32.157 204.492 1.00 39.55 180 GLY A C 1
ATOM 2964 O O . GLY B 1 142 ? 100.846 31.935 205.607 1.00 36.93 180 GLY A O 1
ATOM 2965 N N . VAL B 1 143 ? 99.368 33.026 204.306 1.00 38.69 181 VAL A N 1
ATOM 2966 C CA . VAL B 1 143 ? 98.799 33.764 205.431 1.00 35.35 181 VAL A CA 1
ATOM 2967 C C . VAL B 1 143 ? 98.115 32.813 206.405 1.00 45.45 181 VAL A C 1
ATOM 2968 O O . VAL B 1 143 ? 98.211 32.978 207.628 1.00 45.98 181 VAL A O 1
ATOM 2972 N N . TRP B 1 144 ? 97.417 31.803 205.882 1.00 44.37 182 TRP A N 1
ATOM 2973 C CA . TRP B 1 144 ? 96.733 30.844 206.744 1.00 44.99 182 TRP A CA 1
ATOM 2974 C C . TRP B 1 144 ? 97.725 30.074 207.610 1.00 48.45 182 TRP A C 1
ATOM 2975 O O . TRP B 1 144 ? 97.552 29.970 208.830 1.00 45.57 182 TRP A O 1
ATOM 2986 N N . LEU B 1 145 ? 98.778 29.530 206.993 1.00 48.76 183 LEU A N 1
ATOM 2987 C CA . LEU B 1 145 ? 99.742 28.728 207.740 1.00 49.34 183 LEU A CA 1
ATOM 2988 C C . LEU B 1 145 ? 100.586 29.577 208.683 1.00 48.16 183 LEU A C 1
ATOM 2989 O O . LEU B 1 145 ? 100.958 29.111 209.766 1.00 56.07 183 LEU A O 1
ATOM 2994 N N . ALA B 1 146 ? 100.907 30.812 208.292 1.00 44.23 184 ALA A N 1
ATOM 2995 C CA . ALA B 1 146 ? 101.692 31.678 209.167 1.00 40.92 184 ALA A CA 1
ATOM 2996 C C . ALA B 1 146 ? 100.906 32.061 210.415 1.00 46.35 184 ALA A C 1
ATOM 2997 O O . ALA B 1 146 ? 101.463 32.096 211.519 1.00 36.06 184 ALA A O 1
ATOM 2999 N N . SER B 1 147 ? 99.611 32.350 210.261 1.00 41.29 185 SER A N 1
ATOM 3000 C CA . SER B 1 147 ? 98.796 32.731 211.410 1.00 39.52 185 SER A CA 1
ATOM 3001 C C . SER B 1 147 ? 98.565 31.547 212.340 1.00 35.52 185 SER A C 1
ATOM 3002 O O . SER B 1 147 ? 98.512 31.713 213.565 1.00 37.32 185 SER A O 1
ATOM 3005 N N . LEU B 1 148 ? 98.420 30.345 211.779 1.00 32.52 186 LEU A N 1
ATOM 3006 C CA . LEU B 1 148 ? 98.276 29.155 212.611 1.00 42.78 186 LEU A CA 1
ATOM 3007 C C . LEU B 1 148 ? 99.554 28.870 213.391 1.00 49.38 186 LEU A C 1
ATOM 3008 O O . LEU B 1 148 ? 99.499 28.415 214.539 1.00 44.49 186 LEU A O 1
ATOM 3013 N N . ALA B 1 149 ? 100.714 29.141 212.786 1.00 50.74 187 ALA A N 1
ATOM 3014 C CA . ALA B 1 149 ? 101.982 28.896 213.467 1.00 49.30 187 ALA A CA 1
ATOM 3015 C C . ALA B 1 149 ? 102.162 29.823 214.662 1.00 44.03 187 ALA A C 1
ATOM 3016 O O . ALA B 1 149 ? 102.683 29.407 215.704 1.00 37.60 187 ALA A O 1
ATOM 3018 N N . PHE B 1 150 ? 101.740 31.084 214.534 1.00 36.47 188 PHE A N 1
ATOM 3019 C CA . PHE B 1 150 ? 101.848 32.010 215.657 1.00 36.61 188 PHE A CA 1
ATOM 3020 C C . PHE B 1 150 ? 100.910 31.617 216.791 1.00 33.38 188 PHE A C 1
ATOM 3021 O O . PHE B 1 150 ? 101.277 31.710 217.968 1.00 34.05 188 PHE A O 1
ATOM 3029 N N . ALA B 1 151 ? 99.695 31.176 216.457 1.00 32.67 189 ALA A N 1
ATOM 3030 C CA . ALA B 1 151 ? 98.724 30.810 217.482 1.00 35.54 189 ALA A CA 1
ATOM 3031 C C . ALA B 1 151 ? 99.071 29.504 218.184 1.00 34.69 189 ALA A C 1
ATOM 3032 O O . ALA B 1 151 ? 98.499 29.218 219.241 1.00 35.07 189 ALA A O 1
ATOM 3034 N N . LEU B 1 152 ? 99.981 28.706 217.624 1.00 48.02 190 LEU A N 1
ATOM 3035 C CA . LEU B 1 152 ? 100.422 27.481 218.279 1.00 46.36 190 LEU A CA 1
ATOM 3036 C C . LEU B 1 152 ? 101.407 27.736 219.412 1.00 39.82 190 LEU A C 1
ATOM 3037 O O . LEU B 1 152 ? 101.724 26.800 220.154 1.00 44.26 190 LEU A O 1
ATOM 3042 N N . LEU B 1 153 ? 101.888 28.970 219.563 1.00 47.49 191 LEU A N 1
ATOM 3043 C CA . LEU B 1 153 ? 102.875 29.264 220.598 1.00 55.21 191 LEU A CA 1
ATOM 3044 C C . LEU B 1 153 ? 102.385 28.989 222.020 1.00 59.05 191 LEU A C 1
ATOM 3045 O O . LEU B 1 153 ? 103.160 28.410 222.799 1.00 51.53 191 LEU A O 1
ATOM 3050 N N . PRO B 1 154 ? 101.165 29.371 222.428 1.00 58.53 192 PRO A N 1
ATOM 3051 C CA . PRO B 1 154 ? 100.736 29.042 223.801 1.00 55.87 192 PRO A CA 1
ATOM 3052 C C . PRO B 1 154 ? 100.692 27.552 224.082 1.00 57.38 192 PRO A C 1
ATOM 3053 O O . PRO B 1 154 ? 100.908 27.141 225.229 1.00 51.72 192 PRO A O 1
ATOM 3057 N N . VAL B 1 155 ? 100.411 26.729 223.070 1.00 63.84 193 VAL A N 1
ATOM 3058 C CA . VAL B 1 155 ? 100.470 25.284 223.259 1.00 65.06 193 VAL A CA 1
ATOM 3059 C C . VAL B 1 155 ? 101.912 24.834 223.448 1.00 57.28 193 VAL A C 1
ATOM 3060 O O . VAL B 1 155 ? 102.183 23.879 224.186 1.00 54.54 193 VAL A O 1
ATOM 3064 N N . LEU B 1 156 ? 102.856 25.518 222.805 1.00 64.56 194 LEU A N 1
ATOM 3065 C CA . LEU B 1 156 ? 104.271 25.178 222.891 1.00 67.81 194 LEU A CA 1
ATOM 3066 C C . LEU B 1 156 ? 104.961 25.788 224.105 1.00 69.36 194 LEU A C 1
ATOM 3067 O O . LEU B 1 156 ? 106.163 25.565 224.286 1.00 78.10 194 LEU A O 1
ATOM 3072 N N . GLY B 1 157 ? 104.244 26.546 224.935 1.00 65.30 195 GLY A N 1
ATOM 3073 C CA . GLY B 1 157 ? 104.785 27.111 226.153 1.00 66.43 195 GLY A CA 1
ATOM 3074 C C . GLY B 1 157 ? 104.946 28.617 226.138 1.00 74.76 195 GLY A C 1
ATOM 3075 O O . GLY B 1 157 ? 105.032 29.226 227.213 1.00 75.29 195 GLY A O 1
ATOM 3076 N N . VAL B 1 158 ? 104.991 29.235 224.960 1.00 77.68 196 VAL A N 1
ATOM 3077 C CA . VAL B 1 158 ? 105.209 30.674 224.839 1.00 73.47 196 VAL A CA 1
ATOM 3078 C C . VAL B 1 158 ? 103.839 31.341 224.741 1.00 67.68 196 VAL A C 1
ATOM 3079 O O . VAL B 1 158 ? 103.230 31.385 223.671 1.00 68.35 196 VAL A O 1
ATOM 3083 N N . GLY B 1 159 ? 103.359 31.868 225.859 1.00 61.21 197 GLY A N 1
ATOM 3084 C CA . GLY B 1 159 ? 102.064 32.514 225.925 1.00 52.14 197 GLY A CA 1
ATOM 3085 C C . GLY B 1 159 ? 101.065 31.677 226.706 1.00 51.31 197 GLY A C 1
ATOM 3086 O O . GLY B 1 159 ? 101.373 30.602 227.222 1.00 61.45 197 GLY A O 1
ATOM 3087 N N . GLN B 1 160 ? 99.842 32.198 226.779 1.00 54.16 198 GLN A N 1
ATOM 3088 C CA . GLN B 1 160 ? 98.790 31.518 227.521 1.00 52.10 198 GLN A CA 1
ATOM 3089 C C . GLN B 1 160 ? 97.430 32.063 227.106 1.00 45.48 198 GLN A C 1
ATOM 3090 O O . GLN B 1 160 ? 97.275 33.267 226.885 1.00 36.84 198 GLN A O 1
ATOM 3096 N N . TYR B 1 161 ? 96.456 31.164 227.002 1.00 48.52 199 TYR A N 1
ATOM 3097 C CA . TYR B 1 161 ? 95.061 31.520 226.785 1.00 44.71 199 TYR A CA 1
ATOM 3098 C C . TYR B 1 161 ? 94.301 31.335 228.091 1.00 51.98 199 TYR A C 1
ATOM 3099 O O . TYR B 1 161 ? 94.350 30.256 228.692 1.00 64.19 199 TYR A O 1
ATOM 3108 N N . THR B 1 162 ? 93.605 32.380 228.528 1.00 48.60 200 THR A N 1
ATOM 3109 C CA . THR B 1 162 ? 92.869 32.351 229.784 1.00 48.22 200 THR A CA 1
ATOM 3110 C C . THR B 1 162 ? 91.432 32.793 229.544 1.00 39.97 200 THR A C 1
ATOM 3111 O O . THR B 1 162 ? 91.090 33.342 228.494 1.00 40.46 200 THR A O 1
ATOM 3115 N N . VAL B 1 163 ? 90.586 32.545 230.540 1.00 39.93 201 VAL A N 1
ATOM 3116 C CA . VAL B 1 163 ? 89.180 32.928 230.462 1.00 50.46 201 VAL A CA 1
ATOM 3117 C C . VAL B 1 163 ? 89.065 34.428 230.696 1.00 43.03 201 VAL A C 1
ATOM 3118 O O . VAL B 1 163 ? 89.660 34.973 231.633 1.00 42.95 201 VAL A O 1
ATOM 3122 N N . GLN B 1 164 ? 88.302 35.098 229.840 1.00 39.13 202 GLN A N 1
ATOM 3123 C CA . GLN B 1 164 ? 88.118 36.538 229.911 1.00 36.06 202 GLN A CA 1
ATOM 3124 C C . GLN B 1 164 ? 86.756 36.879 230.503 1.00 40.29 202 GLN A C 1
ATOM 3125 O O . GLN B 1 164 ? 85.816 36.081 230.469 1.00 41.83 202 GLN A O 1
ATOM 3131 N N . TRP B 1 165 ? 86.664 38.086 231.050 1.00 33.22 203 TRP A N 1
ATOM 3132 C CA . TRP B 1 165 ? 85.404 38.566 231.593 1.00 36.09 203 TRP A CA 1
ATOM 3133 C C . TRP B 1 165 ? 84.392 38.757 230.463 1.00 34.80 203 TRP A C 1
ATOM 3134 O O . TRP B 1 165 ? 84.750 39.240 229.384 1.00 31.64 203 TRP A O 1
ATOM 3145 N N . PRO B 1 166 ? 83.118 38.390 230.676 1.00 36.82 204 PRO A N 1
ATOM 3146 C CA . PRO B 1 166 ? 82.546 37.866 231.917 1.00 31.82 204 PRO A CA 1
ATOM 3147 C C . PRO B 1 166 ? 82.447 36.345 231.956 1.00 32.86 204 PRO A C 1
ATOM 3148 O O . PRO B 1 166 ? 81.414 35.815 232.360 1.00 51.05 204 PRO A O 1
ATOM 3152 N N . GLY B 1 167 ? 83.505 35.654 231.543 1.00 36.28 205 GLY A N 1
ATOM 3153 C CA . GLY B 1 167 ? 83.521 34.208 231.595 1.00 33.77 205 GLY A CA 1
ATOM 3154 C C . GLY B 1 167 ? 82.920 33.516 230.396 1.00 32.61 205 GLY A C 1
ATOM 3155 O O . GLY B 1 167 ? 82.630 32.318 230.475 1.00 35.38 205 GLY A O 1
ATOM 3156 N N . THR B 1 168 ? 82.725 34.227 229.287 1.00 31.20 206 THR A N 1
ATOM 3157 C CA . THR B 1 168 ? 82.079 33.671 228.107 1.00 41.11 206 THR A CA 1
ATOM 3158 C C . THR B 1 168 ? 83.014 33.535 226.913 1.00 34.39 206 THR A C 1
ATOM 3159 O O . THR B 1 168 ? 82.571 33.095 225.847 1.00 28.27 206 THR A O 1
ATOM 3163 N N . TRP B 1 169 ? 84.287 33.895 227.056 1.00 33.63 207 TRP A N 1
ATOM 3164 C CA . TRP B 1 169 ? 85.225 33.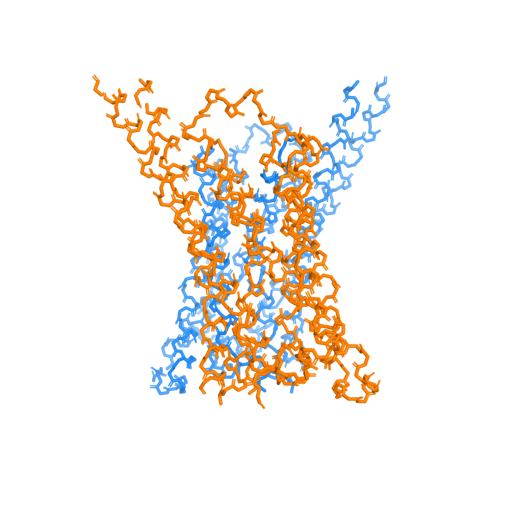812 225.945 1.00 35.20 207 TRP A CA 1
ATOM 3165 C C . TRP B 1 169 ? 86.641 33.731 226.494 1.00 35.19 207 TRP A C 1
ATOM 3166 O O . TRP B 1 169 ? 86.919 34.171 227.613 1.00 32.89 207 TRP A O 1
ATOM 3177 N N . CYS B 1 170 ? 87.530 33.151 225.690 1.00 35.09 208 CYS A N 1
ATOM 3178 C CA . CYS B 1 170 ? 88.939 33.014 226.028 1.00 39.61 208 CYS A CA 1
ATOM 3179 C C . CYS B 1 170 ? 89.787 33.767 225.013 1.00 40.96 208 CYS A C 1
ATOM 3180 O O . CYS B 1 170 ? 89.455 33.815 223.825 1.00 45.88 208 CYS A O 1
ATOM 3183 N N . PHE B 1 171 ? 90.881 34.358 225.485 1.00 46.26 209 PHE A N 1
ATOM 3184 C CA . PHE B 1 171 ? 91.770 35.125 224.623 1.00 41.95 209 PHE A CA 1
ATOM 3185 C C . PHE B 1 171 ? 93.159 35.146 225.254 1.00 41.63 209 PHE A C 1
ATOM 3186 O O . PHE B 1 171 ? 93.403 34.525 226.293 1.00 41.44 209 PHE A O 1
ATOM 3194 N N . ILE B 1 172 ? 94.074 35.869 224.604 1.00 45.91 210 ILE A N 1
ATOM 3195 C CA . ILE B 1 172 ? 95.450 35.962 225.074 1.00 44.20 210 ILE A CA 1
ATOM 3196 C C . ILE B 1 172 ? 95.488 36.673 226.418 1.00 38.92 210 ILE A C 1
ATOM 3197 O O . ILE B 1 172 ? 94.892 37.744 226.593 1.00 43.26 210 ILE A O 1
ATOM 3202 N N . SER B 1 173 ? 96.192 36.079 227.379 1.00 32.45 211 SER A N 1
ATOM 3203 C CA . SER B 1 173 ? 96.335 36.690 228.692 1.00 36.92 211 SER A CA 1
ATOM 3204 C C . SER B 1 173 ? 97.315 37.854 228.625 1.00 50.98 211 SER A C 1
ATOM 3205 O O . SER B 1 173 ? 98.385 37.752 228.018 1.00 45.68 211 SER A O 1
ATOM 3208 N N . THR B 1 174 ? 96.946 38.965 229.266 1.00 57.44 212 THR A N 1
ATOM 3209 C CA . THR B 1 174 ? 97.730 40.194 229.213 1.00 55.67 212 THR A CA 1
ATOM 3210 C C . THR B 1 174 ? 98.191 40.647 230.595 1.00 60.22 212 THR A C 1
ATOM 3211 O O . THR B 1 174 ? 98.567 41.810 230.767 1.00 64.67 212 THR A O 1
ATOM 3215 N N . GLY B 1 175 ? 98.172 39.756 231.580 1.00 65.46 213 GLY A N 1
ATOM 3216 C CA . GLY B 1 175 ? 98.610 40.101 232.920 1.00 72.18 213 GLY A CA 1
ATOM 3217 C C . GLY B 1 175 ? 97.481 40.118 233.932 1.00 80.70 213 GLY A C 1
ATOM 3218 O O . GLY B 1 175 ? 97.526 39.411 234.939 1.00 90.42 213 GLY A O 1
ATOM 3219 N N . GLY B 1 188 ? 106.571 33.447 228.836 1.00 63.31 226 GLY A N 1
ATOM 3220 C CA . GLY B 1 188 ? 106.558 34.734 228.165 1.00 57.83 226 GLY A CA 1
ATOM 3221 C C . GLY B 1 188 ? 105.175 35.164 227.719 1.00 64.48 226 GLY A C 1
ATOM 3222 O O . GLY B 1 188 ? 104.901 35.269 226.524 1.00 69.60 226 GLY A O 1
ATOM 3223 N N . ASN B 1 189 ? 104.296 35.413 228.693 1.00 58.34 227 ASN A N 1
ATOM 3224 C CA . ASN B 1 189 ? 102.933 35.822 228.371 1.00 51.39 227 ASN A CA 1
ATOM 3225 C C . ASN B 1 189 ? 102.898 37.244 227.825 1.00 47.74 227 ASN A C 1
ATOM 3226 O O . ASN B 1 189 ? 102.134 37.541 226.899 1.00 40.74 227 ASN A O 1
ATOM 3231 N N . LEU B 1 190 ? 103.718 38.136 228.386 1.00 57.32 228 LEU A N 1
ATOM 3232 C CA . LEU B 1 190 ? 103.732 39.521 227.927 1.00 45.58 228 LEU A CA 1
ATOM 3233 C C . LEU B 1 190 ? 104.399 39.661 226.565 1.00 36.62 228 LEU A C 1
ATOM 3234 O O . LEU B 1 190 ? 104.042 40.559 225.794 1.00 29.50 228 LEU A O 1
ATOM 3239 N N . PHE B 1 191 ? 105.367 38.797 226.250 1.00 31.99 229 PHE A N 1
ATOM 3240 C CA . PHE B 1 191 ? 105.978 38.832 224.926 1.00 38.67 229 PHE A CA 1
ATOM 3241 C C . PHE B 1 191 ? 104.992 38.381 223.856 1.00 34.52 229 PHE A C 1
ATOM 3242 O O . PHE B 1 191 ? 104.859 39.025 222.808 1.00 28.87 229 PHE A O 1
ATOM 3250 N N . PHE B 1 192 ? 104.296 37.268 224.101 1.00 30.37 230 PHE A N 1
ATOM 3251 C CA . PHE B 1 192 ? 103.349 36.757 223.117 1.00 29.23 230 PHE A CA 1
ATOM 3252 C C . PHE B 1 192 ? 102.182 37.717 222.921 1.00 36.16 230 PHE A C 1
ATOM 3253 O O . PHE B 1 192 ? 101.688 37.880 221.798 1.00 38.29 230 PHE A O 1
ATOM 3261 N N . ALA B 1 193 ? 101.728 38.362 223.998 1.00 27.48 231 ALA A N 1
ATOM 3262 C CA . ALA B 1 193 ? 100.665 39.352 223.870 1.00 26.13 231 ALA A CA 1
ATOM 3263 C C . ALA B 1 193 ? 101.144 40.598 223.137 1.00 34.58 231 ALA A C 1
ATOM 3264 O O . ALA B 1 193 ? 100.338 41.294 222.508 1.00 39.42 231 ALA A O 1
ATOM 3266 N N . SER B 1 194 ? 102.443 40.895 223.199 1.00 26.25 232 SER A N 1
ATOM 3267 C CA . SER B 1 194 ? 102.979 42.047 222.484 1.00 29.56 232 SER A CA 1
ATOM 3268 C C . SER B 1 194 ? 103.257 41.729 221.022 1.00 34.28 232 SER A C 1
ATOM 3269 O O . SER B 1 194 ? 103.127 42.610 220.165 1.00 27.17 232 SER A O 1
ATOM 3272 N N . ALA B 1 195 ? 103.643 40.486 220.720 1.00 39.22 233 ALA A N 1
ATOM 3273 C CA . ALA B 1 195 ? 103.866 40.098 219.332 1.00 29.94 233 ALA A CA 1
ATOM 3274 C C . ALA B 1 195 ? 102.575 40.143 218.525 1.00 24.43 233 ALA A C 1
ATOM 3275 O O . ALA B 1 195 ? 102.600 40.467 217.331 1.00 23.95 233 ALA A O 1
ATOM 3277 N N . PHE B 1 196 ? 101.442 39.819 219.152 1.00 28.40 234 PHE A N 1
ATOM 3278 C CA . PHE B 1 196 ? 100.165 39.891 218.450 1.00 33.10 234 PHE A CA 1
ATOM 3279 C C . PHE B 1 196 ? 99.781 41.333 218.144 1.00 36.39 234 PHE A C 1
ATOM 3280 O O . PHE B 1 196 ? 99.272 41.628 217.056 1.00 38.50 234 PHE A O 1
ATOM 3288 N N . ALA B 1 197 ? 100.011 42.244 219.093 1.00 36.80 235 ALA A N 1
ATOM 3289 C CA . ALA B 1 197 ? 99.596 43.630 218.906 1.00 21.37 235 ALA A CA 1
ATOM 3290 C C . ALA B 1 197 ? 100.403 44.312 217.807 1.00 28.69 235 ALA A C 1
ATOM 3291 O O . ALA B 1 197 ? 99.839 45.035 216.976 1.00 20.67 235 ALA A O 1
ATOM 3293 N N . PHE B 1 198 ? 101.721 44.095 217.784 1.00 26.69 236 PHE A N 1
ATOM 3294 C CA . PHE B 1 198 ? 102.550 44.724 216.759 1.00 27.78 236 PHE A CA 1
ATOM 3295 C C . PHE B 1 198 ? 102.290 44.135 215.378 1.00 29.30 236 PHE A C 1
ATOM 3296 O O . PHE B 1 198 ? 102.415 44.844 214.373 1.00 21.99 236 PHE A O 1
ATOM 3304 N N . LEU B 1 199 ? 101.935 42.848 215.305 1.00 27.59 237 LEU A N 1
ATOM 3305 C CA . LEU B 1 199 ? 101.558 42.261 214.022 1.00 22.00 237 LEU A CA 1
ATOM 3306 C C . LEU B 1 199 ? 100.315 42.932 213.455 1.00 30.90 237 LEU A C 1
ATOM 3307 O O . LEU B 1 199 ? 100.232 43.181 212.247 1.00 40.87 237 LEU A O 1
ATOM 3312 N N . GLY B 1 200 ? 99.337 43.230 214.311 1.00 24.90 238 GLY A N 1
ATOM 3313 C CA . GLY B 1 200 ? 98.156 43.940 213.850 1.00 22.94 238 GLY A CA 1
ATOM 3314 C C . GLY B 1 200 ? 98.476 45.347 213.381 1.00 28.19 238 GLY A C 1
ATOM 3315 O O . GLY B 1 200 ? 97.996 45.788 212.332 1.00 19.13 238 GLY A O 1
ATOM 3316 N N . LEU B 1 201 ? 99.292 46.072 214.15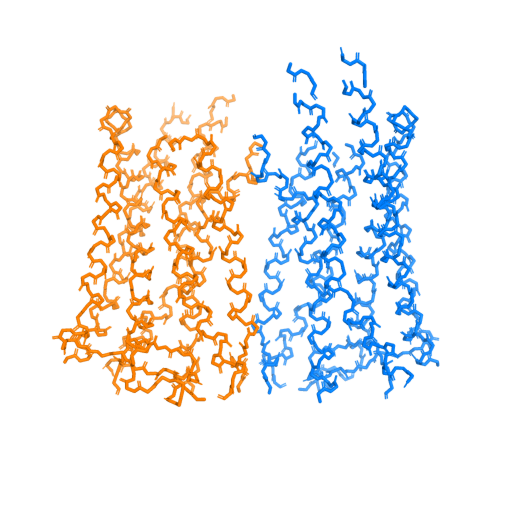3 1.00 19.82 239 LEU A N 1
ATOM 3317 C CA . LEU B 1 201 ? 99.711 47.407 213.736 1.00 27.03 239 LEU A CA 1
ATOM 3318 C C . LEU B 1 201 ? 100.494 47.364 212.432 1.00 27.89 239 LEU A C 1
ATOM 3319 O O . LEU B 1 201 ? 100.431 48.309 211.637 1.00 23.94 239 LEU A O 1
ATOM 3324 N N . LEU B 1 202 ? 101.243 46.283 212.198 1.00 35.43 240 LEU A N 1
ATOM 3325 C CA . LEU B 1 202 ? 101.944 46.129 210.928 1.00 30.10 240 LEU A CA 1
ATOM 3326 C C . LEU B 1 202 ? 100.967 45.933 209.775 1.00 31.54 240 LEU A C 1
ATOM 3327 O O . LEU B 1 202 ? 101.154 46.502 208.693 1.00 26.39 240 LEU A O 1
ATOM 3332 N N . ALA B 1 203 ? 99.918 45.133 209.987 1.00 37.74 241 ALA A N 1
ATOM 3333 C CA . ALA B 1 203 ? 98.957 44.872 208.918 1.00 30.57 241 ALA A CA 1
ATOM 3334 C C . ALA B 1 203 ? 98.178 46.129 208.552 1.00 26.57 241 ALA A C 1
ATOM 3335 O O . ALA B 1 203 ? 97.885 46.363 207.373 1.00 20.02 241 ALA A O 1
ATOM 3337 N N . LEU B 1 204 ? 97.833 46.951 209.547 1.00 21.42 242 LEU A N 1
ATOM 3338 C CA . LEU B 1 204 ? 97.176 48.219 209.255 1.00 19.15 242 LEU A CA 1
ATOM 3339 C C . LEU B 1 204 ? 98.129 49.205 208.593 1.00 24.53 242 LEU A C 1
ATOM 3340 O O . LEU B 1 204 ? 97.699 50.025 207.775 1.00 32.31 242 LEU A O 1
ATOM 3345 N N . THR B 1 205 ? 99.420 49.144 208.930 1.00 22.23 243 THR A N 1
ATOM 3346 C CA . THR B 1 205 ? 100.384 50.062 208.332 1.00 29.63 243 THR A CA 1
ATOM 3347 C C . THR B 1 205 ? 100.603 49.747 206.857 1.00 34.12 243 THR A C 1
ATOM 3348 O O . THR B 1 205 ? 100.641 50.657 206.021 1.00 32.35 243 THR A O 1
ATOM 3352 N N . VAL B 1 206 ? 100.755 48.463 206.521 1.00 32.90 244 VAL A N 1
ATOM 3353 C CA . VAL B 1 206 ? 100.908 48.070 205.122 1.00 26.94 244 VAL A CA 1
ATOM 3354 C C . VAL B 1 206 ? 99.654 48.416 204.328 1.00 25.37 244 VAL A C 1
ATOM 3355 O O . VAL B 1 206 ? 99.735 48.896 203.191 1.00 24.46 244 VAL A O 1
ATOM 3359 N N . THR B 1 207 ? 98.477 48.184 204.916 1.00 21.42 245 THR A N 1
ATOM 3360 C CA . THR B 1 207 ? 97.229 48.445 204.205 1.00 22.30 245 THR A CA 1
ATOM 3361 C C . THR B 1 207 ? 97.016 49.937 203.982 1.00 21.41 245 THR A C 1
ATOM 3362 O O . THR B 1 207 ? 96.597 50.355 202.896 1.00 22.27 245 THR A O 1
ATOM 3366 N N . PHE B 1 208 ? 97.308 50.758 204.993 1.00 23.03 246 PHE A N 1
ATOM 3367 C CA . PHE B 1 208 ? 97.091 52.194 204.856 1.00 27.78 246 PHE A CA 1
ATOM 3368 C C . PHE B 1 208 ? 98.119 52.829 203.928 1.00 32.22 246 PHE A C 1
ATOM 3369 O O . PHE B 1 208 ? 97.795 53.774 203.201 1.00 29.95 246 PHE A O 1
ATOM 3377 N N . SER B 1 209 ? 99.357 52.327 203.939 1.00 32.61 247 SER A N 1
ATOM 3378 C CA . SER B 1 209 ? 100.401 52.911 203.103 1.00 33.25 247 SER A CA 1
ATOM 3379 C C . SER B 1 209 ? 100.149 52.643 201.624 1.00 35.41 247 SER A C 1
ATOM 3380 O O . SER B 1 209 ? 100.361 53.525 200.783 1.00 33.86 247 SER A O 1
ATOM 3383 N N . CYS B 1 210 ? 99.699 51.432 201.284 1.00 35.43 248 CYS A N 1
ATOM 3384 C CA . CYS B 1 210 ? 99.477 51.098 199.881 1.00 46.07 248 CYS A CA 1
ATOM 3385 C C . CYS B 1 210 ? 98.233 51.786 199.333 1.00 50.98 248 CYS A C 1
ATOM 3386 O O . CYS B 1 210 ? 98.205 52.189 198.164 1.00 54.73 248 CYS A O 1
ATOM 3389 N N . ASN B 1 211 ? 97.193 51.928 200.158 1.00 48.06 249 ASN A N 1
ATOM 3390 C CA . ASN B 1 211 ? 95.968 52.571 199.693 1.00 45.74 249 ASN A CA 1
ATOM 3391 C C . ASN B 1 211 ? 96.194 54.051 199.414 1.00 40.70 249 ASN A C 1
ATOM 3392 O O . ASN B 1 211 ? 95.724 54.575 198.397 1.00 30.92 249 ASN A O 1
ATOM 3397 N N . LEU B 1 212 ? 96.910 54.741 200.305 1.00 35.59 250 LEU A N 1
ATOM 3398 C CA . LEU B 1 212 ? 97.197 56.155 200.086 1.00 30.09 250 LEU A CA 1
ATOM 3399 C C . LEU B 1 212 ? 98.077 56.353 198.859 1.00 42.89 250 LEU A C 1
ATOM 3400 O O . LEU B 1 212 ? 97.915 57.331 198.120 1.00 49.98 250 LEU A O 1
ATOM 3405 N N . ALA B 1 213 ? 99.019 55.436 198.628 1.00 46.65 251 ALA A N 1
ATOM 3406 C CA . ALA B 1 213 ? 99.840 55.509 197.424 1.00 48.09 251 ALA A CA 1
ATOM 3407 C C . ALA B 1 213 ? 99.008 55.248 196.174 1.00 54.14 251 ALA A C 1
ATOM 3408 O O . ALA B 1 213 ? 99.217 55.887 195.136 1.00 50.72 251 ALA A O 1
ATOM 3410 N N . THR B 1 214 ? 98.062 54.307 196.254 1.00 58.08 252 THR A N 1
ATOM 3411 C CA . THR B 1 214 ? 97.218 54.001 195.103 1.00 47.56 252 THR A CA 1
ATOM 3412 C C . THR B 1 214 ? 96.280 55.158 194.781 1.00 40.56 252 THR A C 1
ATOM 3413 O O . THR B 1 214 ? 96.014 55.440 193.607 1.00 37.79 252 THR A O 1
ATOM 3417 N N . ILE B 1 215 ? 95.773 55.841 195.811 1.00 40.74 253 ILE A N 1
ATOM 3418 C CA . ILE B 1 215 ? 94.883 56.979 195.588 1.00 43.06 253 ILE A CA 1
ATOM 3419 C C . ILE B 1 215 ? 95.622 58.092 194.856 1.00 51.80 253 ILE A C 1
ATOM 3420 O O . ILE B 1 215 ? 95.110 58.672 193.891 1.00 53.91 253 ILE A O 1
ATOM 3425 N N . LYS B 1 216 ? 96.844 58.399 195.298 1.00 55.57 254 LYS A N 1
ATOM 3426 C CA . LYS B 1 216 ? 97.623 59.446 194.646 1.00 57.07 254 LYS A CA 1
ATOM 3427 C C . LYS B 1 216 ? 98.010 59.045 193.227 1.00 51.20 254 LYS A C 1
ATOM 3428 O O . LYS B 1 216 ? 97.975 59.875 192.312 1.00 55.73 254 LYS A O 1
ATOM 3434 N N . ALA B 1 217 ? 98.378 57.778 193.025 1.00 50.79 255 ALA A N 1
ATOM 3435 C CA . ALA B 1 217 ? 98.727 57.315 191.686 1.00 42.54 255 ALA A CA 1
ATOM 3436 C C . ALA B 1 217 ? 97.522 57.323 190.755 1.00 54.93 255 ALA A C 1
ATOM 3437 O O . ALA B 1 217 ? 97.683 57.445 189.535 1.00 51.67 255 ALA A O 1
ATOM 3439 N N . LEU B 1 218 ? 96.314 57.197 191.306 1.00 56.01 256 LEU A N 1
ATOM 3440 C CA . LEU B 1 218 ? 95.116 57.157 190.475 1.00 58.11 256 LEU A CA 1
ATOM 3441 C C . LEU B 1 218 ? 94.641 58.556 190.101 1.00 56.66 256 LEU A C 1
ATOM 3442 O O . LEU B 1 218 ? 94.204 58.783 188.968 1.00 59.68 256 LEU A O 1
ATOM 3447 N N . VAL B 1 219 ? 94.716 59.505 191.038 1.00 59.13 257 VAL A N 1
ATOM 3448 C CA . VAL B 1 219 ? 94.286 60.867 190.742 1.00 65.67 257 VAL A CA 1
ATOM 3449 C C . VAL B 1 219 ? 95.263 61.546 189.790 1.00 71.67 257 VAL A C 1
ATOM 3450 O O . VAL B 1 219 ? 94.855 62.344 188.936 1.00 76.92 257 VAL A O 1
ATOM 3454 N N . ASP B 1 220 ? 96.557 61.238 189.905 1.00 69.83 258 ASP A N 1
ATOM 3455 C CA . ASP B 1 220 ? 97.544 61.838 189.013 1.00 70.95 258 ASP A CA 1
ATOM 3456 C C . ASP B 1 220 ? 97.352 61.369 187.575 1.00 80.21 258 ASP A C 1
ATOM 3457 O O . ASP B 1 220 ? 97.511 62.155 186.634 1.00 82.21 258 ASP A O 1
ATOM 3462 N N . ARG B 1 221 ? 97.015 60.090 187.385 1.00 84.02 259 ARG A N 1
ATOM 3463 C CA . ARG B 1 221 ? 96.716 59.599 186.044 1.00 88.60 259 ARG A CA 1
ATOM 3464 C C . ARG B 1 221 ? 95.442 60.227 185.490 1.00 81.98 259 ARG A C 1
ATOM 3465 O O . ARG B 1 221 ? 95.349 60.478 184.283 1.00 83.30 259 ARG A O 1
ATOM 3473 N N . CYS B 1 222 ? 94.460 60.499 186.354 1.00 74.36 260 CYS A N 1
ATOM 3474 C CA . CYS B 1 222 ? 93.235 61.150 185.904 1.00 68.41 260 CYS A CA 1
ATOM 3475 C C . CYS B 1 222 ? 93.481 62.598 185.499 1.00 70.50 260 CYS A C 1
ATOM 3476 O O . CYS B 1 222 ? 92.837 63.100 184.572 1.00 70.82 260 CYS A O 1
ATOM 3479 N N . ARG B 1 223 ? 94.401 63.284 186.177 1.00 65.66 261 ARG A N 1
ATOM 3480 C CA . ARG B 1 223 ? 94.698 64.671 185.843 1.00 65.94 261 ARG A CA 1
ATOM 3481 C C . ARG B 1 223 ? 95.585 64.800 184.613 1.00 71.67 261 ARG A C 1
ATOM 3482 O O . ARG B 1 223 ? 95.638 65.881 184.015 1.00 76.52 261 ARG A O 1
ATOM 3490 N N . ALA B 1 224 ? 96.275 63.728 184.220 1.00 71.27 262 ALA A N 1
ATOM 3491 C CA . ALA B 1 224 ? 97.116 63.777 183.030 1.00 71.55 262 ALA A CA 1
ATOM 3492 C C . ALA B 1 224 ? 96.290 63.699 181.752 1.00 79.60 262 ALA A C 1
ATOM 3493 O O . ALA B 1 224 ? 96.624 64.349 180.755 1.00 87.07 262 ALA A O 1
ATOM 3495 N N . LYS B 1 225 ? 95.214 62.909 181.758 1.00 77.83 263 LYS A N 1
ATOM 3496 C CA . LYS B 1 225 ? 94.389 62.769 180.564 1.00 85.49 263 LYS A CA 1
ATOM 3497 C C . LYS B 1 225 ? 93.486 63.976 180.343 1.00 88.02 263 LYS A C 1
ATOM 3498 O O . LYS B 1 225 ? 93.142 64.284 179.196 1.00 91.42 263 LYS A O 1
ATOM 3504 N N . ALA B 1 226 ? 93.094 64.660 181.415 1.00 82.60 264 ALA A N 1
ATOM 3505 C CA . ALA B 1 226 ? 92.152 65.771 181.330 1.00 85.02 264 ALA A CA 1
ATOM 3506 C C . ALA B 1 226 ? 92.706 66.926 180.501 1.00 83.50 264 ALA A C 1
ATOM 3507 O O . ALA B 1 226 ? 92.199 67.226 179.421 1.00 86.82 264 ALA A O 1
ATOM 3509 N N . ALA B 1 233 ? 83.124 61.975 181.015 1.00 94.69 271 ALA A N 1
ATOM 3510 C CA . ALA B 1 233 ? 83.129 61.864 182.469 1.00 93.72 271 ALA A CA 1
ATOM 3511 C C . ALA B 1 233 ? 83.539 60.462 182.911 1.00 89.45 271 ALA A C 1
ATOM 3512 O O . ALA B 1 233 ? 83.665 60.192 184.104 1.00 85.00 271 ALA A O 1
ATOM 3514 N N . GLN B 1 234 ? 83.742 59.575 181.933 1.00 90.24 272 GLN A N 1
ATOM 3515 C CA . GLN B 1 234 ? 83.979 58.165 182.236 1.00 87.45 272 GLN A CA 1
ATOM 3516 C C . GLN B 1 234 ? 85.285 57.967 182.999 1.00 83.31 272 GLN A C 1
ATOM 3517 O O . GLN B 1 234 ? 85.327 57.241 183.999 1.00 78.25 272 GLN A O 1
ATOM 3523 N N . TRP B 1 235 ? 86.366 58.602 182.536 1.00 86.06 273 TRP A N 1
ATOM 3524 C CA . TRP B 1 235 ? 87.671 58.372 183.150 1.00 84.88 273 TRP A CA 1
ATOM 3525 C C . TRP B 1 235 ? 87.712 58.906 184.577 1.00 84.19 273 TRP A C 1
ATOM 3526 O O . TRP B 1 235 ? 88.270 58.259 185.471 1.00 83.07 273 TRP A O 1
ATOM 3537 N N . GLY B 1 236 ? 87.128 60.082 184.811 1.00 84.91 274 GLY A N 1
ATOM 3538 C CA . GLY B 1 236 ? 87.075 60.622 186.158 1.00 81.37 274 GLY A CA 1
ATOM 3539 C C . GLY B 1 236 ? 86.098 59.898 187.059 1.00 81.29 274 GLY A C 1
ATOM 3540 O O . GLY B 1 236 ? 86.256 59.931 188.284 1.00 78.20 274 GLY A O 1
ATOM 3541 N N . ARG B 1 237 ? 85.088 59.248 186.475 1.00 80.05 275 ARG A N 1
ATOM 3542 C CA . ARG B 1 237 ? 84.113 58.508 187.268 1.00 79.36 275 ARG A CA 1
ATOM 3543 C C . ARG B 1 237 ? 84.748 57.293 187.933 1.00 68.46 275 ARG A C 1
ATOM 3544 O O . ARG B 1 237 ? 84.432 56.973 189.085 1.00 57.34 275 ARG A O 1
ATOM 3552 N N . ILE B 1 238 ? 85.649 56.609 187.225 1.00 65.90 276 ILE A N 1
ATOM 3553 C CA . ILE B 1 238 ? 86.275 55.409 187.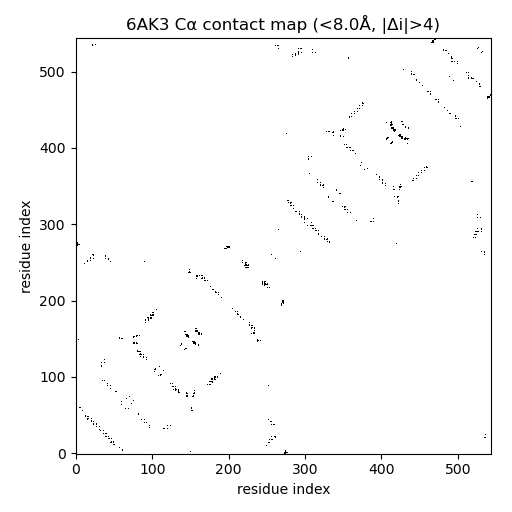772 1.00 52.81 276 ILE A CA 1
ATOM 3554 C C . ILE B 1 238 ? 87.211 55.766 188.920 1.00 48.43 276 ILE A C 1
ATOM 3555 O O . ILE B 1 238 ? 87.296 55.042 189.919 1.00 41.21 276 ILE A O 1
ATOM 3560 N N . THR B 1 239 ? 87.920 56.892 188.802 1.00 50.26 277 THR A N 1
ATOM 3561 C CA . THR B 1 239 ? 88.910 57.259 189.809 1.00 54.09 277 THR A CA 1
ATOM 3562 C C . THR B 1 239 ? 88.253 57.599 191.143 1.00 48.47 277 THR A C 1
ATOM 3563 O O . THR B 1 239 ? 88.709 57.151 192.202 1.00 43.33 277 THR A O 1
ATOM 3567 N N . THR B 1 240 ? 87.183 58.396 191.114 1.00 46.08 278 THR A N 1
ATOM 3568 C CA . THR B 1 240 ? 86.517 58.774 192.357 1.00 46.49 278 THR A CA 1
ATOM 3569 C C . THR B 1 240 ? 85.845 57.576 193.016 1.00 48.26 278 THR A C 1
ATOM 3570 O O . THR B 1 240 ? 85.853 57.455 194.247 1.00 54.51 278 THR A O 1
ATOM 3574 N N . GLU B 1 241 ? 85.259 56.680 192.217 1.00 48.05 279 GLU A N 1
ATOM 3575 C CA . GLU B 1 241 ? 84.635 55.486 192.780 1.00 51.34 279 GLU A CA 1
ATOM 3576 C C . GLU B 1 241 ? 85.668 54.577 193.435 1.00 44.97 279 GLU A C 1
ATOM 3577 O O . GLU B 1 241 ? 85.407 53.993 194.494 1.00 36.46 279 GLU A O 1
ATOM 3583 N N . THR B 1 242 ? 86.846 54.445 192.821 1.00 45.16 280 THR A N 1
ATOM 3584 C CA . THR B 1 242 ? 87.898 53.631 193.419 1.00 38.47 280 THR A CA 1
ATOM 3585 C C . THR B 1 242 ? 88.497 54.305 194.647 1.00 36.39 280 THR A C 1
ATOM 3586 O O . THR B 1 242 ? 88.898 53.620 195.595 1.00 33.12 280 THR A O 1
ATOM 3590 N N . ALA B 1 243 ? 88.562 55.639 194.651 1.00 37.57 281 ALA A N 1
ATOM 3591 C CA . ALA B 1 243 ? 89.096 56.349 195.809 1.00 39.78 281 ALA A CA 1
ATOM 3592 C C . ALA B 1 243 ? 88.192 56.183 197.025 1.00 41.62 281 ALA A C 1
ATOM 3593 O O . ALA B 1 243 ? 88.681 56.043 198.152 1.00 37.10 281 ALA A O 1
ATOM 3595 N N . ILE B 1 244 ? 86.873 56.202 196.818 1.00 44.73 282 ILE A N 1
ATOM 3596 C CA . ILE B 1 244 ? 85.945 55.946 197.917 1.00 49.77 282 ILE A CA 1
ATOM 3597 C C . ILE B 1 244 ? 86.114 54.522 198.430 1.00 43.27 282 ILE A C 1
ATOM 3598 O O . ILE B 1 244 ? 86.021 54.262 199.636 1.00 41.10 282 ILE A O 1
ATOM 3603 N N . GLN B 1 245 ? 86.369 53.578 197.520 1.00 39.78 283 GLN A N 1
ATOM 3604 C CA . GLN B 1 245 ? 86.574 52.188 197.915 1.00 41.14 283 GLN A CA 1
ATOM 3605 C C . GLN B 1 245 ? 87.793 52.044 198.819 1.00 40.68 283 GLN A C 1
ATOM 3606 O O . GLN B 1 245 ? 87.742 51.360 199.847 1.00 46.46 283 GLN A O 1
ATOM 3612 N N . LEU B 1 246 ? 88.902 52.690 198.451 1.00 37.07 284 LEU A N 1
ATOM 3613 C CA . LEU B 1 246 ? 90.132 52.550 199.225 1.00 36.45 284 LEU A CA 1
ATOM 3614 C C . LEU B 1 246 ? 90.028 53.256 200.572 1.00 39.65 284 LEU A C 1
ATOM 3615 O O . LEU B 1 246 ? 90.526 52.748 201.585 1.00 38.63 284 LEU A O 1
ATOM 3620 N N . MET B 1 247 ? 89.388 54.428 200.607 1.00 28.70 285 MET A N 1
ATOM 3621 C CA . MET B 1 247 ? 89.231 55.143 201.868 1.00 21.72 285 MET A CA 1
ATOM 3622 C C . MET B 1 247 ? 88.274 54.425 202.811 1.00 26.90 285 MET A C 1
ATOM 3623 O O . MET B 1 247 ? 88.452 54.482 204.033 1.00 20.09 285 MET A O 1
ATOM 3628 N N . GLY B 1 248 ? 87.257 53.749 202.269 1.00 26.13 286 GLY A N 1
ATOM 3629 C CA . GLY B 1 248 ? 86.344 52.999 203.114 1.00 18.17 286 GLY A CA 1
ATOM 3630 C C . GLY B 1 248 ? 87.002 51.822 203.804 1.00 17.24 286 GLY A C 1
ATOM 3631 O O . GLY B 1 248 ? 86.650 51.490 204.941 1.00 16.17 286 GLY A O 1
ATOM 3632 N N . ILE B 1 249 ? 87.955 51.173 203.131 1.00 16.97 287 ILE A N 1
ATOM 3633 C CA . ILE B 1 249 ? 88.696 50.079 203.752 1.00 15.97 287 ILE A CA 1
ATOM 3634 C C . ILE B 1 249 ? 89.487 50.585 204.952 1.00 32.69 287 ILE A C 1
ATOM 3635 O O . ILE B 1 249 ? 89.527 49.940 206.008 1.00 23.52 287 ILE A O 1
ATOM 3640 N N . MET B 1 250 ? 90.127 51.749 204.810 1.00 19.55 288 MET A N 1
ATOM 3641 C CA . MET B 1 250 ? 90.921 52.300 205.904 1.00 27.73 288 MET A CA 1
ATOM 3642 C C . MET B 1 250 ? 90.044 52.700 207.084 1.00 33.52 288 MET A C 1
ATOM 3643 O O . MET B 1 250 ? 90.454 52.564 208.242 1.00 29.11 288 MET A O 1
ATOM 3648 N N . LEU B 1 251 ? 88.833 53.193 206.814 1.00 41.72 289 LEU A N 1
ATOM 3649 C CA . LEU B 1 251 ? 87.963 53.631 207.901 1.00 33.88 289 LEU A CA 1
ATOM 3650 C C . LEU B 1 251 ? 87.469 52.452 208.731 1.00 32.15 289 LEU A C 1
ATOM 3651 O O . LEU B 1 251 ? 87.439 52.526 209.964 1.00 25.57 289 LEU A O 1
ATOM 3656 N N . VAL B 1 252 ? 87.080 51.356 208.077 1.00 14.14 290 VAL A N 1
ATOM 3657 C CA . VAL B 1 252 ? 86.582 50.197 208.812 1.00 13.45 290 VAL A CA 1
ATOM 3658 C C . VAL B 1 252 ? 87.688 49.587 209.665 1.00 34.17 290 VAL A C 1
ATOM 3659 O O . VAL B 1 252 ? 87.490 49.298 210.852 1.00 32.02 290 VAL A O 1
ATOM 3663 N N . LEU B 1 253 ? 88.870 49.386 209.075 1.00 20.50 291 LEU A N 1
ATOM 3664 C CA . LEU B 1 253 ? 89.970 48.760 209.806 1.00 21.76 291 LEU A CA 1
ATOM 3665 C C . LEU B 1 253 ? 90.388 49.591 211.014 1.00 27.23 291 LEU A C 1
ATOM 3666 O O . LEU B 1 253 ? 90.629 49.046 212.097 1.00 18.95 291 LEU A O 1
ATOM 3671 N N . SER B 1 254 ? 90.484 50.912 210.849 1.00 25.69 292 SER A N 1
ATOM 3672 C CA . SER B 1 254 ? 90.932 51.754 211.953 1.00 30.43 292 SER A CA 1
ATOM 3673 C C . SER B 1 254 ? 89.877 51.864 213.048 1.00 28.47 292 SER A C 1
ATOM 3674 O O . SER B 1 254 ? 90.223 52.062 214.217 1.00 26.17 292 SER A O 1
ATOM 3677 N N . VAL B 1 255 ? 88.596 51.744 212.701 1.00 30.34 293 VAL A N 1
ATOM 3678 C CA . VAL B 1 255 ? 87.552 51.820 213.719 1.00 29.64 293 VAL A CA 1
ATOM 3679 C C . VAL B 1 255 ? 87.400 50.484 214.440 1.00 26.40 293 VAL A C 1
ATOM 3680 O O . VAL B 1 255 ? 87.171 50.443 215.655 1.00 17.29 293 VAL A O 1
ATOM 3684 N N . CYS B 1 256 ? 87.552 49.375 213.715 1.00 15.88 294 CYS A N 1
ATOM 3685 C CA . CYS B 1 256 ? 87.291 48.063 214.297 1.00 12.47 294 CYS A CA 1
ATOM 3686 C C . CYS B 1 256 ? 88.477 47.537 215.101 1.00 22.31 294 CYS A C 1
ATOM 3687 O O . CYS B 1 256 ? 88.287 46.944 216.169 1.00 25.78 294 CYS A O 1
ATOM 3690 N N . TRP B 1 257 ? 89.703 47.736 214.612 1.00 23.90 295 TRP A N 1
ATOM 3691 C CA . TRP B 1 257 ? 90.865 47.075 215.195 1.00 12.73 295 TRP A CA 1
ATOM 3692 C C . TRP B 1 257 ? 91.693 47.950 216.131 1.00 18.04 295 TRP A C 1
ATOM 3693 O O . TRP B 1 257 ? 92.408 47.404 216.979 1.00 13.84 295 TRP A O 1
ATOM 3704 N N . SER B 1 258 ? 91.621 49.277 216.010 1.00 22.66 296 SER A N 1
ATOM 3705 C CA . SER B 1 258 ? 92.471 50.138 216.835 1.00 17.54 296 SER A CA 1
ATOM 3706 C C . SER B 1 258 ? 92.210 50.002 218.331 1.00 22.22 296 SER A C 1
ATOM 3707 O O . SER B 1 258 ? 93.188 49.901 219.093 1.00 20.50 296 SER A O 1
ATOM 3710 N N . PRO B 1 259 ? 90.964 50.008 218.829 1.00 27.12 297 PRO A N 1
ATOM 3711 C CA . PRO B 1 259 ? 90.785 49.933 220.292 1.00 25.59 297 PRO A CA 1
ATOM 3712 C C . PRO B 1 259 ? 91.349 48.666 220.913 1.00 25.27 297 PRO A C 1
ATOM 3713 O O . PRO B 1 259 ? 91.890 48.720 222.023 1.00 25.23 297 PRO A O 1
ATOM 3717 N N . LEU B 1 260 ? 91.243 47.525 220.229 1.00 15.76 298 LEU A N 1
ATOM 3718 C CA . LEU B 1 260 ? 91.719 46.273 220.810 1.00 33.07 298 LEU A CA 1
ATOM 3719 C C . LEU B 1 260 ? 93.242 46.231 220.874 1.00 29.62 298 LEU A C 1
ATOM 3720 O O . LEU B 1 260 ? 93.820 45.880 221.910 1.00 22.33 298 LEU A O 1
ATOM 3725 N N . LEU B 1 261 ? 93.911 46.584 219.774 1.00 17.97 299 LEU A N 1
ATOM 3726 C CA . LEU B 1 261 ? 95.369 46.536 219.751 1.00 16.55 299 LEU A CA 1
ATOM 3727 C C . LEU B 1 261 ? 95.970 47.531 220.734 1.00 22.19 299 LEU A C 1
ATOM 3728 O O . LEU B 1 261 ? 96.943 47.218 221.430 1.00 31.51 299 LEU A O 1
ATOM 3733 N N . ILE B 1 262 ? 95.403 48.736 220.807 1.00 17.67 300 ILE A N 1
ATOM 3734 C CA . ILE B 1 262 ? 95.921 49.747 221.723 1.00 18.93 300 ILE A CA 1
ATOM 3735 C C . ILE B 1 262 ? 95.673 49.339 223.171 1.00 43.61 300 ILE A C 1
ATOM 3736 O O . ILE B 1 262 ? 96.545 49.503 224.034 1.00 36.10 300 ILE A O 1
ATOM 3741 N N . MET B 1 263 ? 94.488 48.793 223.461 1.00 44.46 301 MET A N 1
ATOM 3742 C CA . MET B 1 263 ? 94.157 48.439 224.838 1.00 42.62 301 MET A CA 1
ATOM 3743 C C . MET B 1 263 ? 95.035 47.307 225.358 1.00 38.92 301 MET A C 1
ATOM 3744 O O . MET B 1 263 ? 95.377 47.289 226.546 1.00 27.24 301 MET A O 1
ATOM 3749 N N . MET B 1 264 ? 95.403 46.357 224.494 1.00 40.07 302 MET A N 1
ATOM 3750 C CA . MET B 1 264 ? 96.337 45.313 224.904 1.00 31.99 302 MET A CA 1
ATOM 3751 C C . MET B 1 264 ? 97.698 45.903 225.248 1.00 36.02 302 MET A C 1
ATOM 3752 O O . MET B 1 264 ? 98.326 45.504 226.235 1.00 41.96 302 MET A O 1
ATOM 3757 N N . LEU B 1 265 ? 98.164 46.864 224.447 1.00 46.54 303 LEU A N 1
ATOM 3758 C CA . LEU B 1 265 ? 99.446 47.507 224.720 1.00 23.88 303 LEU A CA 1
ATOM 3759 C C . LEU B 1 265 ? 99.423 48.255 226.047 1.00 25.69 303 LEU A C 1
ATOM 3760 O O . LEU B 1 265 ? 100.428 48.286 226.767 1.00 39.44 303 LEU A O 1
ATOM 3765 N N . LYS B 1 266 ? 98.287 48.869 226.388 1.00 39.38 304 LYS A N 1
ATOM 3766 C CA . LYS B 1 266 ? 98.194 49.595 227.652 1.00 43.67 304 LYS A CA 1
ATOM 3767 C C . LYS B 1 266 ? 98.252 48.656 228.850 1.00 42.68 304 LYS A C 1
ATOM 3768 O O . LYS B 1 266 ? 98.782 49.028 229.903 1.00 46.87 304 LYS A O 1
ATOM 3774 N N . MET B 1 267 ? 97.717 47.443 228.713 1.00 42.78 305 MET A N 1
ATOM 3775 C CA . MET B 1 267 ? 97.695 46.508 229.831 1.00 50.63 305 MET A CA 1
ATOM 3776 C C . MET B 1 267 ? 99.009 45.750 229.975 1.00 49.63 305 MET A C 1
ATOM 3777 O O . MET B 1 267 ? 99.381 45.375 231.093 1.00 44.07 305 MET A O 1
ATOM 3782 N N . ILE B 1 268 ? 99.716 45.509 228.868 1.00 50.80 306 ILE A N 1
ATOM 3783 C CA . ILE B 1 268 ? 101.017 44.851 228.944 1.00 42.41 306 ILE A CA 1
ATOM 3784 C C . ILE B 1 268 ? 102.012 45.720 229.702 1.00 36.99 306 ILE A C 1
ATOM 3785 O O . ILE B 1 268 ? 102.755 45.234 230.564 1.00 37.86 306 ILE A O 1
ATOM 3790 N N . PHE B 1 269 ? 102.036 47.015 229.405 1.00 37.46 307 PHE A N 1
ATOM 3791 C CA . PHE B 1 269 ? 102.944 47.939 230.073 1.00 48.08 307 PHE A CA 1
ATOM 3792 C C . PHE B 1 269 ? 102.205 48.786 231.105 1.00 57.18 307 PHE A C 1
ATOM 3793 O O . PHE B 1 269 ? 101.623 48.260 232.053 1.00 65.77 307 PHE A O 1
ATOM 3801 N N . LYS B 1 285 ? 86.413 48.748 235.115 1.00 72.64 323 LYS A N 1
ATOM 3802 C CA . LYS B 1 285 ? 86.102 49.107 233.736 1.00 71.87 323 LYS A CA 1
ATOM 3803 C C . LYS B 1 285 ? 87.074 48.449 232.763 1.00 74.36 323 LYS A C 1
ATOM 3804 O O . LYS B 1 285 ? 86.814 48.385 231.561 1.00 69.56 323 LYS A O 1
ATOM 3810 N N . GLU B 1 286 ? 88.201 47.967 233.293 1.00 76.20 324 GLU A N 1
ATOM 3811 C CA . GLU B 1 286 ? 89.202 47.327 232.445 1.00 70.12 324 GLU A CA 1
ATOM 3812 C C . GLU B 1 286 ? 88.649 46.066 231.795 1.00 66.55 324 GLU A C 1
ATOM 3813 O O . GLU B 1 286 ? 88.904 45.803 230.614 1.00 62.60 324 GLU A O 1
ATOM 3814 N N . CYS B 1 287 ? 87.888 45.273 232.552 1.00 72.70 325 CYS A N 1
ATOM 3815 C CA . CYS B 1 287 ? 87.245 44.095 231.980 1.00 65.74 325 CYS A CA 1
ATOM 3816 C C . CYS B 1 287 ? 86.139 44.475 231.003 1.00 63.75 325 CYS A C 1
ATOM 3817 O O . CYS B 1 287 ? 85.915 43.765 230.016 1.00 54.19 325 CYS A O 1
ATOM 3820 N N . ASN B 1 288 ? 85.444 45.586 231.257 1.00 64.38 326 ASN A N 1
ATOM 3821 C CA . ASN B 1 288 ? 84.307 45.964 230.423 1.00 62.01 326 ASN A CA 1
ATOM 3822 C C . ASN B 1 288 ? 84.759 46.438 229.046 1.00 48.94 326 ASN A C 1
ATOM 3823 O O . ASN B 1 288 ? 84.248 45.972 228.021 1.00 44.76 326 ASN A O 1
ATOM 3828 N N . PHE B 1 289 ? 85.714 47.371 229.003 1.00 45.40 327 PHE A N 1
ATOM 3829 C CA . PHE B 1 289 ? 86.147 47.928 227.725 1.00 44.50 327 PHE A CA 1
ATOM 3830 C C . PHE B 1 289 ? 86.827 46.885 226.848 1.00 34.44 327 PHE A C 1
ATOM 3831 O O . PHE B 1 289 ? 86.772 46.984 225.616 1.00 33.87 327 PHE A O 1
ATOM 3839 N N . PHE B 1 290 ? 87.474 45.886 227.453 1.00 25.18 328 PHE A N 1
ATOM 3840 C CA . PHE B 1 290 ? 88.148 44.865 226.658 1.00 31.71 328 PHE A CA 1
ATOM 3841 C C . PHE B 1 290 ? 87.151 43.979 225.922 1.00 30.65 328 PHE A C 1
ATOM 3842 O O . PHE B 1 290 ? 87.461 43.465 224.841 1.00 35.78 328 PHE A O 1
ATOM 3850 N N . LEU B 1 291 ? 85.954 43.791 226.485 1.00 27.13 329 LEU A N 1
ATOM 3851 C CA . LEU B 1 291 ? 84.914 43.050 225.780 1.00 25.53 329 LEU A CA 1
ATOM 3852 C C . LEU B 1 291 ? 84.378 43.847 224.597 1.00 27.79 329 LEU A C 1
ATOM 3853 O O . LEU B 1 291 ? 84.119 43.283 223.527 1.00 27.45 329 LEU A O 1
ATOM 3858 N N . ILE B 1 292 ? 84.199 45.158 224.772 1.00 28.80 330 ILE A N 1
ATOM 3859 C CA . ILE B 1 292 ? 83.766 46.003 223.662 1.00 18.65 330 ILE A CA 1
ATOM 3860 C C . ILE B 1 292 ? 84.803 45.983 222.547 1.00 31.30 330 ILE A C 1
ATOM 3861 O O . ILE B 1 292 ? 84.461 45.989 221.358 1.00 21.74 330 ILE A O 1
ATOM 3866 N N . ALA B 1 293 ? 86.087 45.938 222.914 1.00 26.86 331 ALA A N 1
ATOM 3867 C CA . ALA B 1 293 ? 87.150 45.971 221.915 1.00 16.58 331 ALA A CA 1
ATOM 3868 C C . ALA B 1 293 ? 87.167 44.702 221.070 1.00 15.66 331 ALA A C 1
ATOM 3869 O O . ALA B 1 293 ? 87.288 44.771 219.842 1.00 19.11 331 ALA A O 1
ATOM 3871 N N . VAL B 1 294 ? 87.048 43.533 221.704 1.00 16.18 332 VAL A N 1
ATOM 3872 C CA . VAL B 1 294 ? 87.051 42.290 220.941 1.00 26.20 332 VAL A CA 1
ATOM 3873 C C . VAL B 1 294 ? 85.788 42.150 220.101 1.00 32.05 332 VAL A C 1
ATOM 3874 O O . VAL B 1 294 ? 85.802 41.452 219.080 1.00 34.56 332 VAL A O 1
ATOM 3878 N N . ARG B 1 295 ? 84.694 42.807 220.495 1.00 30.98 333 ARG A N 1
ATOM 3879 C CA . ARG B 1 295 ? 83.501 42.818 219.660 1.00 20.61 333 ARG A CA 1
ATOM 3880 C C . ARG B 1 295 ? 83.638 43.787 218.492 1.00 32.93 333 ARG A C 1
ATOM 3881 O O . ARG B 1 295 ? 83.068 43.545 217.422 1.00 13.29 333 ARG A O 1
ATOM 3889 N N . LEU B 1 296 ? 84.389 44.878 218.673 1.00 30.72 334 LEU A N 1
ATOM 3890 C CA . LEU B 1 296 ? 84.661 45.776 217.556 1.00 13.42 334 LEU A CA 1
ATOM 3891 C C . LEU B 1 296 ? 85.621 45.140 216.559 1.00 21.83 334 LEU A C 1
ATOM 3892 O O . LEU B 1 296 ? 85.481 45.334 215.346 1.00 12.55 334 LEU A O 1
ATOM 3897 N N . ALA B 1 297 ? 86.600 44.374 217.047 1.00 22.35 335 ALA A N 1
ATOM 3898 C CA . ALA B 1 297 ? 87.494 43.660 216.140 1.00 20.22 335 ALA A CA 1
ATOM 3899 C C . ALA B 1 297 ? 86.735 42.609 215.341 1.00 19.03 335 ALA A C 1
ATOM 3900 O O . ALA B 1 297 ? 87.005 42.410 214.151 1.00 21.76 335 ALA A O 1
ATOM 3902 N N . SER B 1 298 ? 85.784 41.924 215.982 1.00 18.62 336 SER A N 1
ATOM 3903 C CA . SER B 1 298 ? 84.964 40.946 215.274 1.00 21.81 336 SER A CA 1
ATOM 3904 C C . SER B 1 298 ? 84.057 41.611 214.247 1.00 27.60 336 SER A C 1
ATOM 3905 O O . SER B 1 298 ? 83.695 40.984 213.244 1.00 24.62 336 SER A O 1
ATOM 3908 N N . LEU B 1 299 ? 83.688 42.876 214.473 1.00 12.07 337 LEU A N 1
ATOM 3909 C CA . LEU B 1 299 ? 82.829 43.583 213.529 1.00 12.07 337 LEU A CA 1
ATOM 3910 C C . LEU B 1 299 ? 83.498 43.733 212.169 1.00 23.57 337 LEU A C 1
ATOM 3911 O O . LEU B 1 299 ? 82.812 43.803 211.144 1.00 32.93 337 LEU A O 1
ATOM 3916 N N . ASN B 1 300 ? 84.833 43.783 212.144 1.00 25.07 338 ASN A N 1
ATOM 3917 C CA . ASN B 1 300 ? 85.554 43.919 210.882 1.00 23.57 338 ASN A CA 1
ATOM 3918 C C . ASN B 1 300 ? 85.281 42.741 209.955 1.00 20.23 338 ASN A C 1
ATOM 3919 O O . ASN B 1 300 ? 85.117 42.920 208.743 1.00 15.26 338 ASN A O 1
ATOM 3924 N N . GLN B 1 301 ? 85.232 41.526 210.506 1.00 11.84 339 GLN A N 1
ATOM 3925 C CA . GLN B 1 301 ? 84.930 40.354 209.693 1.00 31.44 339 GLN A CA 1
ATOM 3926 C C . GLN B 1 301 ? 83.468 40.308 209.271 1.00 33.73 339 GLN A C 1
ATOM 3927 O O . GLN B 1 301 ? 83.123 39.560 208.349 1.00 12.85 339 GLN A O 1
ATOM 3933 N N . ILE B 1 302 ? 82.604 41.083 209.927 1.00 26.91 340 ILE A N 1
ATOM 3934 C CA . ILE B 1 302 ? 81.215 41.183 209.494 1.00 22.24 340 ILE A CA 1
ATOM 3935 C C . ILE B 1 302 ? 81.086 42.171 208.343 1.00 14.42 340 ILE A C 1
ATOM 3936 O O . ILE B 1 302 ? 80.318 41.948 207.401 1.00 20.76 340 ILE A O 1
ATOM 3941 N N . LEU B 1 303 ? 81.837 43.272 208.396 1.00 12.88 341 LEU A N 1
ATOM 3942 C CA . LEU B 1 303 ? 81.778 44.299 207.363 1.00 28.68 341 LEU A CA 1
ATOM 3943 C C . LEU B 1 303 ? 82.631 43.973 206.143 1.00 28.10 341 LEU A C 1
ATOM 3944 O O . LEU B 1 303 ? 82.535 44.688 205.139 1.00 26.28 341 LEU A O 1
ATOM 3949 N N . ASP B 1 304 ? 83.454 42.923 206.204 1.00 27.42 342 ASP A N 1
ATOM 3950 C CA . ASP B 1 304 ? 84.359 42.615 205.096 1.00 29.92 342 ASP A CA 1
ATOM 3951 C C . ASP B 1 304 ? 83.644 42.341 203.777 1.00 31.19 342 ASP A C 1
ATOM 3952 O O . ASP B 1 304 ? 84.026 42.948 202.761 1.00 32.56 342 ASP A O 1
ATOM 3957 N N . PRO B 1 305 ? 82.634 41.466 203.699 1.00 23.29 343 PRO A N 1
ATOM 3958 C CA . PRO B 1 305 ? 82.013 41.204 202.390 1.00 25.59 343 PRO A CA 1
ATOM 3959 C C . PRO B 1 305 ? 81.317 42.416 201.796 1.00 36.20 343 PRO A C 1
ATOM 3960 O O . PRO B 1 305 ? 81.149 42.478 200.571 1.00 41.26 343 PRO A O 1
ATOM 3964 N N . TRP B 1 306 ? 80.913 43.384 202.620 1.00 24.27 344 TRP A N 1
ATOM 3965 C CA . TRP B 1 306 ? 80.229 44.564 202.103 1.00 18.48 344 TRP A CA 1
ATOM 3966 C C . TRP B 1 306 ? 81.215 45.590 201.559 1.00 29.43 344 TRP A C 1
ATOM 3967 O O . TRP B 1 306 ? 80.985 46.171 200.492 1.00 23.22 344 TRP A O 1
ATOM 3978 N N . VAL B 1 307 ? 82.320 45.823 202.275 1.00 33.37 345 VAL A N 1
ATOM 3979 C CA . VAL B 1 307 ? 83.278 46.840 201.859 1.00 17.53 345 VAL A CA 1
ATOM 3980 C C . VAL B 1 307 ? 84.046 46.436 200.607 1.00 41.96 345 VAL A C 1
ATOM 3981 O O . VAL B 1 307 ? 84.616 47.300 199.932 1.00 36.28 345 VAL A O 1
ATOM 3985 N N . TYR B 1 308 ? 84.083 45.148 200.271 1.00 33.24 346 TYR A N 1
ATOM 3986 C CA . TYR B 1 308 ? 84.825 44.692 199.102 1.00 35.90 346 TYR A CA 1
ATOM 3987 C C . TYR B 1 308 ? 83.937 44.341 197.915 1.00 43.53 346 TYR A C 1
ATOM 3988 O O . TYR B 1 308 ? 84.261 44.712 196.782 1.00 56.97 346 TYR A O 1
ATOM 3997 N N . LEU B 1 309 ? 82.832 43.628 198.130 1.00 29.05 347 LEU A N 1
ATOM 3998 C CA . LEU B 1 309 ? 82.043 43.116 197.016 1.00 31.28 347 LEU A CA 1
ATOM 3999 C C . LEU B 1 309 ? 80.604 43.611 197.002 1.00 34.26 347 LEU A C 1
ATOM 4000 O O . LEU B 1 309 ? 80.126 44.069 195.957 1.00 35.99 347 LEU A O 1
ATOM 4005 N N . LEU B 1 310 ? 79.895 43.536 198.131 1.00 29.78 348 LEU A N 1
ATOM 4006 C CA . LEU B 1 310 ? 78.439 43.656 198.098 1.00 21.34 348 LEU A CA 1
ATOM 4007 C C . LEU B 1 310 ? 77.953 45.089 197.904 1.00 25.26 348 LEU A C 1
ATOM 4008 O O . LEU B 1 310 ? 76.926 45.297 197.250 1.00 31.01 348 LEU A O 1
ATOM 4013 N N . LEU B 1 311 ? 78.654 46.084 198.453 1.00 35.43 349 LEU A N 1
ATOM 4014 C CA . LEU B 1 311 ? 78.231 47.467 198.243 1.00 31.33 349 LEU A CA 1
ATOM 4015 C C . LEU B 1 311 ? 78.403 47.897 196.792 1.00 29.75 349 LEU A C 1
ATOM 4016 O O . LEU B 1 311 ? 77.595 48.680 196.281 1.00 31.29 349 LEU A O 1
ATOM 4021 N N . ARG B 1 312 ? 79.443 47.405 196.116 1.00 35.40 350 ARG A N 1
ATOM 4022 C CA . ARG B 1 312 ? 79.608 47.706 194.698 1.00 44.96 350 ARG A CA 1
ATOM 4023 C C . ARG B 1 312 ? 78.478 47.102 193.875 1.00 44.54 350 ARG A C 1
ATOM 4024 O O . ARG B 1 312 ? 78.036 47.692 192.883 1.00 50.75 350 ARG A O 1
ATOM 4032 N N . LYS B 1 313 ? 77.999 45.921 194.273 1.00 40.23 351 LYS A N 1
ATOM 4033 C CA . LYS B 1 313 ? 76.934 45.259 193.526 1.00 27.55 351 LYS A CA 1
ATOM 4034 C C . LYS B 1 313 ? 75.612 46.005 193.670 1.00 36.66 351 LYS A C 1
ATOM 4035 O O . LYS B 1 313 ? 74.855 46.131 192.700 1.00 41.90 351 LYS A O 1
ATOM 4041 N N . ILE B 1 314 ? 75.316 46.501 194.874 1.00 37.54 352 ILE A N 1
ATOM 4042 C CA . ILE B 1 314 ? 74.076 47.243 195.094 1.00 36.74 352 ILE A CA 1
ATOM 4043 C C . ILE B 1 314 ? 74.074 48.533 194.283 1.00 43.72 352 ILE A C 1
ATOM 4044 O O . ILE B 1 314 ? 73.071 48.887 193.651 1.00 36.89 352 ILE A O 1
ATOM 4049 N N . LEU B 1 315 ? 75.195 49.249 194.283 1.00 45.26 353 LEU A N 1
ATOM 4050 C CA . LEU B 1 315 ? 75.329 50.502 193.552 1.00 41.40 353 LEU A CA 1
ATOM 4051 C C . LEU B 1 315 ? 75.733 50.301 192.097 1.00 47.27 353 LEU A C 1
ATOM 4052 O O . LEU B 1 315 ? 75.956 51.289 191.390 1.00 40.02 353 LEU A O 1
ATOM 4057 N N . LEU B 1 316 ? 75.826 49.056 191.637 1.00 56.17 354 LEU A N 1
ATOM 4058 C CA . LEU B 1 316 ? 76.316 48.779 190.294 1.00 62.51 354 LEU A CA 1
ATOM 4059 C C . LEU B 1 316 ? 75.359 49.311 189.235 1.00 60.11 354 LEU A C 1
ATOM 4060 O O . LEU B 1 316 ? 74.136 49.203 189.365 1.00 53.81 354 LEU A O 1
ATOM 4065 N N . ARG B 1 317 ? 75.933 49.891 188.184 1.00 68.96 355 ARG A N 1
ATOM 4066 C CA . ARG B 1 317 ? 75.186 50.423 187.046 1.00 65.51 355 ARG A CA 1
ATOM 40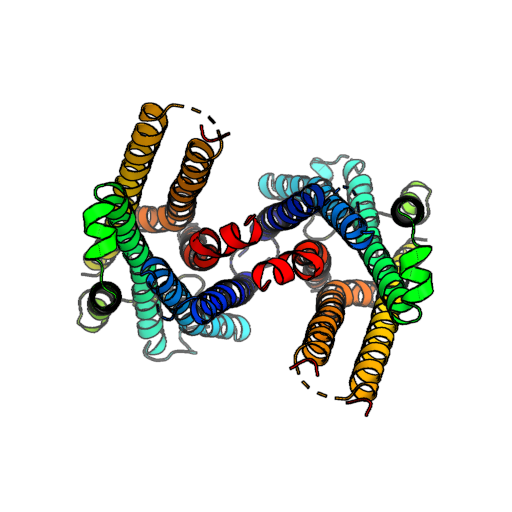67 C C . ARG B 1 317 ? 74.139 51.448 187.473 1.00 69.08 355 ARG A C 1
ATOM 4068 O O . ARG B 1 317 ? 74.239 52.627 187.131 1.00 67.63 355 ARG A O 1
ATOM 4076 N N . ALA B 1 330 ? 95.804 66.654 180.347 1.00 93.64 1001 ALA A N 1
ATOM 4077 C CA . ALA B 1 330 ? 95.884 67.680 179.315 1.00 101.50 1001 ALA A CA 1
ATOM 4078 C C . ALA B 1 330 ? 95.793 67.061 177.925 1.00 104.96 1001 ALA A C 1
ATOM 4079 O O . ALA B 1 330 ? 95.921 67.756 176.916 1.00 108.67 1001 ALA A O 1
ATOM 4081 N N . ASP B 1 331 ? 95.570 65.745 177.882 1.00 101.89 1002 ASP A N 1
ATOM 4082 C CA . ASP B 1 331 ? 95.523 65.042 176.603 1.00 102.37 1002 ASP A CA 1
ATOM 4083 C C . ASP B 1 331 ? 94.299 65.444 175.789 1.00 98.71 1002 ASP A C 1
ATOM 4084 O O . ASP B 1 331 ? 94.381 65.583 174.563 1.00 104.54 1002 ASP A O 1
ATOM 4089 N N . LEU B 1 332 ? 93.159 65.631 176.448 1.00 89.18 1003 LEU A N 1
ATOM 4090 C CA . LEU B 1 332 ? 91.923 65.989 175.761 1.00 79.51 1003 LEU A CA 1
ATOM 4091 C C . LEU B 1 332 ? 92.018 67.368 175.116 1.00 83.25 1003 LEU A C 1
ATOM 4092 O O . LEU B 1 332 ? 91.739 67.528 173.927 1.00 89.92 1003 LEU A O 1
ATOM 4093 N N . LYS B 1 416 ? 82.458 63.107 175.904 1.00 92.28 1104 LYS A N 1
ATOM 4094 C CA . LYS B 1 416 ? 81.916 62.281 176.977 1.00 91.31 1104 LYS A CA 1
ATOM 4095 C C . LYS B 1 416 ? 82.970 61.326 177.528 1.00 89.96 1104 LYS A C 1
ATOM 4096 O O . LYS B 1 416 ? 82.809 60.770 178.614 1.00 93.22 1104 LYS A O 1
ATOM 4102 N N . TYR B 1 417 ? 84.052 61.139 176.768 1.00 91.37 1105 TYR A N 1
ATOM 4103 C CA . TYR B 1 417 ? 85.097 60.213 177.191 1.00 86.72 1105 TYR A CA 1
ATOM 4104 C C . TYR B 1 417 ? 85.894 60.750 178.373 1.00 81.71 1105 TYR A C 1
ATOM 4105 O O . TYR B 1 417 ? 86.422 59.964 179.169 1.00 74.00 1105 TYR A O 1
ATOM 4106 N N . GLY B 1 418 ? 85.997 62.069 178.504 1.00 81.82 1106 GLY A N 1
ATOM 4107 C CA . GLY B 1 418 ? 86.754 62.676 179.584 1.00 78.01 1106 GLY A CA 1
ATOM 4108 C C . GLY B 1 418 ? 86.173 62.425 180.962 1.00 71.78 1106 GLY A C 1
ATOM 4109 O O . GLY B 1 418 ? 86.805 61.800 181.813 1.00 74.08 1106 GLY A O 1
#

Organism: Escherichia coli (NCBI:txid562)

Nearest PDB structures (foldseek):
  6ak3-assembly1_A  TM=1.004E+00  e=3.611E-36  Homo sapiens
  6ak3-assembly1_B  TM=9.959E-01  e=1.645E-34  Homo sapiens
  8gdc-assembly1_R  TM=9.658E-01  e=3.091E-26  Homo sapiens
  7wu9-assembly1_R  TM=9.591E-01  e=6.519E-26  Homo sapiens
  8gcp-assembly1_R  TM=9.078E-01  e=5.738E-13  Homo sapiens

InterPro domains:
  IPR009155 Cytochrome b562 [PF07361] (24-128)
  IPR009155 Cytochrome b562 [PIRSF000029] (1-128)
  IPR010980 Cytochrome c/b562 [SSF47175] (23-128)

Sequence (544 aa):
CGSVSVAFPITMLLTGFVGNALAMLLVSRSYRKSFLLCIGWLALTDLVGQLLTTPVVIVVYLSKRWEHIDPSGRLCTFFGLTMTVFGLSSLFIASAMAVERALAIRAPHWYASHMKTRITRAVLLGVWLASLAFALLPVLGVGQYTVQWPGTWCFISTGGNLFFASAFAFLGLLALTVTFSCNLATIKALVDRCRAKAAQWGRITTETAIQLMGIMLVLSVCWSPLLIMMLKMIFKECNFFLIAVRLASLNQILDPWVYLLLRKILLRAKYGCGSVSVAFPITMLLTGFVGNALAMLLVSRSRKSFLLCIGWLALTDLVGQLLTTPVVIVVYLSKRWEHIDPGRLCTFFGLTMTVFGLSSLFIASAMAVERALAIRAPHWYASHMKTRITRAVLLGVWLASLAFALLPVLGVGQYTVQWPGTWCFISTGGNLFFASAFAFLGLLALTVTFSCNLATIKALVDRCRAKAAQWGRITTETAIQLMGIMLVLSVCWSPLLIMMLKMIFKECNFFLIAVRLASLNQILDPWVYLLLRKILLRADLKYG

Foldseek 3Di:
DVLPDLVLLVVLLVLLCVLLVVLLVVLVVPDCPLLSVLLNVLSVLLNVLSVLASVQLNVCSVVVALCVVDPPCPVQLVQALSLQLSLQLNLQSLLVVLVVLLVCLVCVPCCVPPDDNVVSVVSSVVSNVVSSVLSCCVVVPQFHWDAAPPRRGIHTDQVVSLVSLLVSLVSSVVSLVSLVVSLVSSLVSQVVVVVVPDVVSVVVSVVVNVLSVVLNVLSCQQQVQQSVLSVVSNCVNRVSNSVNSSSSSVSSSCSSCSRPVVCVVVPDCVVD/DVLLDLVLLVVLLVLLCVLLVVLLVVLVVVCPLLSVLLNVLSVLLNVLSVLASVQLNCCSVVPALCVVPCCPVQLVQALSLQLSLQLNLQSLLVVLVVLLVCLVCVPCCVPPDDNVVSVVSSVVSNVVSNVLSCVVVVPQFHWDQAPPRRHIHTDLVVSLVSLLVSLVSSVVSLVSLLVSLVSSLVSQVVVLVVQDVVSVVVSVVVNVLSVVLNVLSCQQAVQQSVLSVVSNCVNRVSNSVNSSSSSVSSSCSSCSRPVVCVVVPDVNDVVD